Protein AF-A0AAU3YTL1-F1 (afdb_monomer_lite)

Secondary structure (DSSP, 8-state):
--PPPPSSHHHHHHHHHTS-TTEEEEEEEPPP-SPP--SSPP-TT---TTSTT--GGGEEEEEEEESHHHHHHHHHHH--SSS-EEEEEEETTEEEEE-HHHHHHHHHH-TTS-HHHHHHHHHHHHHHHHHH-TT-HHHHHHHHHHHHHHHHTTT-SS--HHHHHHHHHHTT---HHHHHHHHHHHHHHHHHHHHHT-SS--HHHHHHHHHHHHTTTTT-GGGHHHHHHHHHHHHHH-HHHHHHHHHHS-THHHHHHHHHHHHTTTPPPPPPPHHHHHHHHHHHHHHHHHHHHHHTT-HHHHHHHHHHS----S-----HHHHHHHHH-HHHHHHHHHHHHHHHHHT-TT-TTTTT-HHHHHHHHHHHHHHHHHHHHHHHHHHHHHSPPP--TT--HHHHHHHHHHHHHHHHHHHSSHHHHHHHHHTTS-TT-S---GGG--TTHHHHHHHHHHHHHHHHHT-----HHHHHHHHHHHHHHTSS-S--PPPP----TTSSS---PPP-------

Structure (mmCIF, N/CA/C/O backbone):
data_AF-A0AAU3YTL1-F1
#
_entry.id   AF-A0AAU3YTL1-F1
#
loop_
_atom_site.group_PDB
_atom_site.id
_atom_site.type_symbol
_atom_site.label_atom_id
_atom_site.label_alt_id
_atom_site.label_comp_id
_atom_site.label_asym_id
_atom_site.label_entity_id
_atom_site.label_seq_id
_atom_site.pdbx_PDB_ins_code
_atom_site.Cartn_x
_atom_site.Cartn_y
_atom_site.Cartn_z
_atom_site.occupancy
_atom_site.B_iso_or_equiv
_atom_site.auth_seq_id
_atom_site.auth_comp_id
_atom_site.auth_asym_id
_atom_site.auth_atom_id
_atom_site.pdbx_PDB_model_num
ATOM 1 N N . MET A 1 1 ? -6.296 -27.509 28.390 1.00 32.72 1 MET A N 1
ATOM 2 C CA . MET A 1 1 ? -5.665 -28.543 27.542 1.00 32.72 1 MET A CA 1
ATOM 3 C C . MET A 1 1 ? -4.444 -27.907 26.898 1.00 32.72 1 MET A C 1
ATOM 5 O O . MET A 1 1 ? -4.554 -26.767 26.482 1.00 32.72 1 MET A O 1
ATOM 9 N N . ASN A 1 2 ? -3.286 -28.576 26.895 1.00 34.25 2 ASN A N 1
ATOM 10 C CA . ASN A 1 2 ? -2.109 -28.128 26.138 1.00 34.25 2 ASN A CA 1
ATOM 11 C C . ASN A 1 2 ? -2.378 -28.417 24.658 1.00 34.25 2 ASN A C 1
ATOM 13 O O . ASN A 1 2 ? -2.260 -29.568 24.239 1.00 34.25 2 ASN A O 1
ATOM 17 N N . GLU A 1 3 ? -2.799 -27.411 23.901 1.00 45.94 3 GLU A N 1
ATOM 18 C CA . GLU A 1 3 ? -3.069 -27.558 22.473 1.00 45.94 3 GLU A CA 1
ATOM 19 C C . GLU A 1 3 ? -1.757 -27.553 21.689 1.00 45.94 3 GLU A C 1
ATOM 21 O O . GLU A 1 3 ? -0.921 -26.655 21.804 1.00 45.94 3 GLU A O 1
ATOM 26 N N . GLN A 1 4 ? -1.542 -28.642 20.954 1.00 51.19 4 GLN A N 1
ATOM 27 C CA . GLN A 1 4 ? -0.385 -28.843 20.096 1.00 51.19 4 GLN A CA 1
ATOM 28 C C . GLN A 1 4 ? -0.399 -27.786 18.988 1.00 51.19 4 GLN A C 1
ATOM 30 O O . GLN A 1 4 ? -1.357 -27.703 18.224 1.00 51.19 4 GLN A O 1
ATOM 35 N N . ARG A 1 5 ? 0.672 -26.986 18.905 1.00 53.88 5 ARG A N 1
ATOM 36 C CA . ARG A 1 5 ? 0.872 -26.031 17.809 1.00 53.88 5 ARG A CA 1
ATOM 37 C C . ARG A 1 5 ? 0.868 -26.769 16.459 1.00 53.88 5 ARG A C 1
ATOM 39 O O . ARG A 1 5 ? 1.588 -27.765 16.346 1.00 53.88 5 ARG A O 1
ATOM 46 N N . PRO A 1 6 ? 0.129 -26.287 15.446 1.00 59.44 6 PRO A N 1
ATOM 47 C CA . PRO A 1 6 ? 0.227 -26.808 14.083 1.00 59.44 6 PRO A CA 1
ATOM 48 C C . PRO A 1 6 ? 1.639 -26.589 13.507 1.00 59.44 6 PRO A C 1
ATOM 50 O O . PRO A 1 6 ? 2.312 -25.617 13.857 1.00 59.44 6 PRO A O 1
ATOM 53 N N . SER A 1 7 ? 2.105 -27.513 12.656 1.00 56.34 7 SER A N 1
ATOM 54 C CA . SER A 1 7 ? 3.499 -27.554 12.162 1.00 56.34 7 SER A CA 1
ATOM 55 C C . SER A 1 7 ? 3.680 -26.923 10.774 1.00 56.34 7 SER A C 1
ATOM 57 O O . SER A 1 7 ? 4.801 -26.878 10.267 1.00 56.34 7 SER A O 1
ATOM 59 N N . GLY A 1 8 ? 2.597 -26.452 10.148 1.00 62.81 8 GLY A N 1
ATOM 60 C CA . GLY A 1 8 ? 2.590 -25.886 8.798 1.00 62.81 8 GLY A CA 1
ATOM 61 C C . GLY A 1 8 ? 1.257 -25.213 8.438 1.00 62.81 8 GLY A C 1
ATOM 62 O O . GLY A 1 8 ? 0.308 -25.284 9.218 1.00 62.81 8 GLY A O 1
ATOM 63 N N . PRO A 1 9 ? 1.151 -24.573 7.261 1.00 60.66 9 PRO A N 1
ATOM 64 C CA . PRO A 1 9 ? 0.008 -23.726 6.905 1.00 60.66 9 PRO A CA 1
ATOM 65 C C . PRO A 1 9 ? -1.285 -24.528 6.703 1.00 60.66 9 PRO A C 1
ATOM 67 O O . PRO A 1 9 ? -2.357 -24.079 7.113 1.00 60.66 9 PRO A O 1
ATOM 70 N N . ASP A 1 10 ? -1.187 -25.734 6.137 1.00 67.06 10 ASP A N 1
ATOM 71 C CA . ASP A 1 10 ? -2.322 -26.652 5.972 1.00 67.06 10 ASP A CA 1
ATOM 72 C C . ASP A 1 10 ? -2.807 -27.201 7.320 1.00 67.06 10 ASP A C 1
ATOM 74 O O . ASP A 1 10 ? -4.015 -27.340 7.535 1.00 67.06 10 ASP A O 1
ATOM 78 N N . ASP A 1 11 ? -1.885 -27.429 8.261 1.00 77.88 11 ASP A N 1
ATOM 79 C CA . ASP A 1 11 ? -2.214 -27.816 9.635 1.00 77.88 11 ASP A CA 1
ATOM 80 C C . ASP A 1 11 ? -2.897 -26.657 10.371 1.00 77.88 11 ASP A C 1
ATOM 82 O O . ASP A 1 11 ? -3.894 -26.873 11.056 1.00 77.88 11 ASP A O 1
ATOM 86 N N . THR A 1 12 ? -2.411 -25.420 10.197 1.00 80.38 12 THR A N 1
ATOM 87 C CA . THR A 1 12 ? -3.011 -24.214 10.791 1.00 80.38 12 THR A CA 1
ATOM 88 C C . THR A 1 12 ? -4.419 -23.990 10.261 1.00 80.38 12 THR A C 1
ATOM 90 O O . THR A 1 12 ? -5.333 -23.736 11.044 1.00 80.38 12 THR A O 1
ATOM 93 N N . ARG A 1 13 ? -4.626 -24.132 8.946 1.00 82.38 13 ARG A N 1
ATOM 94 C CA . ARG A 1 13 ? -5.958 -24.022 8.345 1.00 82.38 13 ARG A CA 1
ATOM 95 C C . ARG A 1 13 ? -6.893 -25.093 8.884 1.00 82.38 13 ARG A C 1
ATOM 97 O O . ARG A 1 13 ? -7.982 -24.761 9.336 1.00 82.38 13 ARG A O 1
ATOM 104 N N . SER A 1 14 ? -6.452 -26.350 8.863 1.00 83.44 14 SER A N 1
ATOM 105 C CA . SER A 1 14 ? -7.243 -27.491 9.330 1.00 83.44 14 SER A CA 1
ATOM 106 C C . SER A 1 14 ? -7.628 -27.335 10.801 1.00 83.44 14 SER A C 1
ATOM 108 O O . SER A 1 14 ? -8.780 -27.568 11.167 1.00 83.44 14 SER A O 1
ATOM 110 N N . TRP A 1 15 ? -6.689 -26.872 11.628 1.00 86.19 15 TRP A N 1
ATOM 111 C CA . TRP A 1 15 ? -6.914 -26.593 13.041 1.00 86.19 15 TRP A CA 1
ATOM 112 C C . TRP A 1 15 ? -7.916 -25.451 13.254 1.00 86.19 15 TRP A C 1
ATOM 114 O O . TRP A 1 15 ? -8.898 -25.642 13.964 1.00 86.19 15 TRP A O 1
ATOM 124 N N . LEU A 1 16 ? -7.748 -24.308 12.574 1.00 85.06 16 LEU A N 1
ATOM 125 C CA . LEU A 1 16 ? -8.693 -23.184 12.659 1.00 85.06 16 LEU A CA 1
ATOM 126 C C . LEU A 1 16 ? -10.097 -23.576 12.179 1.00 85.06 16 LEU A C 1
ATOM 128 O O . LEU A 1 16 ? -11.091 -23.114 12.730 1.00 85.06 16 LEU A O 1
ATOM 132 N N . THR A 1 17 ? -10.200 -24.449 11.173 1.00 85.06 17 THR A N 1
ATOM 133 C CA . THR A 1 17 ? -11.500 -24.933 10.687 1.00 85.06 17 THR A CA 1
ATOM 134 C C . THR A 1 17 ? -12.171 -25.948 11.610 1.00 85.06 17 THR A C 1
ATOM 136 O O . THR A 1 17 ? -13.361 -26.204 11.444 1.00 85.06 17 THR A O 1
ATOM 139 N N . ALA A 1 18 ? -11.427 -26.520 12.562 1.00 85.56 18 ALA A N 1
ATOM 140 C CA . ALA A 1 18 ? -11.941 -27.462 13.553 1.00 85.56 18 ALA A CA 1
ATOM 141 C C . ALA A 1 18 ? -12.489 -26.776 14.817 1.00 85.56 18 ALA A C 1
ATOM 143 O O . ALA A 1 18 ? -13.040 -27.470 15.672 1.00 85.56 18 ALA A O 1
ATOM 144 N N . LEU A 1 19 ? -12.348 -25.448 14.928 1.00 85.19 19 LEU A N 1
ATOM 145 C CA . LEU A 1 19 ? -12.940 -24.661 16.008 1.00 85.19 19 LEU A CA 1
ATOM 146 C C . LEU A 1 19 ? -14.466 -24.810 16.023 1.00 85.19 19 LEU A C 1
ATOM 148 O O . LEU A 1 19 ? -15.122 -24.904 14.980 1.00 85.19 19 LEU A O 1
ATOM 152 N N . GLY A 1 20 ? -15.029 -24.831 17.226 1.00 83.50 20 GLY A N 1
ATOM 153 C CA . GLY A 1 20 ? -16.466 -24.828 17.453 1.00 83.50 20 GLY A CA 1
ATOM 154 C C . GLY A 1 20 ? -17.144 -23.533 16.975 1.00 83.50 20 GLY A C 1
ATOM 155 O O . GLY A 1 20 ? -16.493 -22.505 16.802 1.00 83.50 20 GLY A O 1
ATOM 156 N N . PRO A 1 21 ? -18.479 -23.545 16.801 1.00 81.31 21 PRO A N 1
ATOM 157 C CA . PRO A 1 21 ? -19.242 -22.408 16.267 1.00 81.31 21 PRO A CA 1
ATOM 158 C C . PRO A 1 21 ? -19.220 -21.146 17.149 1.00 81.31 21 PRO A C 1
ATOM 160 O O . PRO A 1 21 ? -19.521 -20.062 16.662 1.00 81.31 21 PRO A O 1
ATOM 163 N N . ASP A 1 22 ? -18.860 -21.279 18.428 1.00 84.25 22 ASP A N 1
ATOM 164 C CA . ASP A 1 22 ? -18.714 -20.169 19.378 1.00 84.25 22 ASP A CA 1
ATOM 165 C C . ASP A 1 22 ? -17.256 -20.004 19.848 1.00 84.25 22 ASP A C 1
ATOM 167 O O . ASP A 1 22 ? -17.000 -19.373 20.871 1.00 84.25 22 ASP A O 1
ATOM 171 N N . GLU A 1 23 ? -16.291 -20.589 19.136 1.00 91.19 23 GLU A N 1
ATOM 172 C CA . GLU A 1 23 ? -14.868 -20.482 19.454 1.00 91.19 23 GLU A CA 1
ATOM 173 C C . GLU A 1 23 ? -14.177 -19.491 18.515 1.00 91.19 23 GLU A C 1
ATOM 175 O O . GLU A 1 23 ? -14.349 -19.513 17.293 1.00 91.19 23 GLU A O 1
ATOM 180 N N . TYR A 1 24 ? -13.364 -18.621 19.106 1.00 93.94 24 TYR A N 1
ATOM 181 C CA . TYR A 1 24 ? -12.630 -17.581 18.403 1.00 93.94 24 TYR A CA 1
ATOM 182 C C . TYR A 1 24 ? -11.144 -17.700 18.722 1.00 93.94 24 TYR A C 1
ATOM 184 O O . TYR A 1 24 ? -10.738 -17.669 19.885 1.00 93.94 24 TYR A O 1
ATOM 192 N N . ALA A 1 25 ? -10.311 -17.789 17.691 1.00 94.06 25 ALA A N 1
ATOM 193 C CA . ALA A 1 25 ? -8.868 -17.706 17.837 1.00 94.06 25 ALA A CA 1
ATOM 194 C C . ALA A 1 25 ? -8.424 -16.239 17.849 1.00 94.06 25 ALA A C 1
ATOM 196 O O . ALA A 1 25 ? -8.695 -15.485 16.912 1.00 94.06 25 ALA A O 1
ATOM 197 N N . LEU A 1 26 ? -7.694 -15.852 18.895 1.00 94.25 26 LEU A N 1
ATOM 198 C CA . LEU A 1 26 ? -6.965 -14.590 18.962 1.00 94.25 26 LEU A CA 1
ATOM 199 C C . LEU A 1 26 ? -5.541 -14.834 18.470 1.00 94.25 26 LEU A C 1
ATOM 201 O O . LEU A 1 26 ? -4.788 -15.604 19.073 1.00 94.25 26 LEU A O 1
ATOM 205 N N . ALA A 1 27 ? -5.170 -14.202 17.359 1.00 91.75 27 ALA A N 1
ATOM 206 C CA . ALA A 1 27 ? -3.911 -14.481 16.680 1.00 91.75 27 ALA A CA 1
ATOM 207 C C . ALA A 1 27 ? -3.144 -13.212 16.315 1.00 91.75 27 ALA A C 1
ATOM 209 O O . ALA A 1 27 ? -3.712 -12.230 15.842 1.00 91.75 27 ALA A O 1
ATOM 210 N N . ARG A 1 28 ? -1.822 -13.252 16.493 1.00 89.19 28 ARG A N 1
ATOM 211 C CA . ARG A 1 28 ? -0.917 -12.251 15.925 1.00 89.19 28 ARG A CA 1
ATOM 212 C C . ARG A 1 28 ? -0.623 -12.626 14.486 1.00 89.19 28 ARG A C 1
ATOM 214 O O . ARG A 1 28 ? -0.310 -13.784 14.210 1.00 89.19 28 ARG A O 1
ATOM 221 N N . VAL A 1 29 ? -0.709 -11.644 13.602 1.00 84.62 29 VAL A N 1
ATOM 222 C CA . VAL A 1 29 ? -0.391 -11.812 12.187 1.00 84.62 29 VAL A CA 1
ATOM 223 C C . VAL A 1 29 ? 0.811 -10.935 11.880 1.00 84.62 29 VAL A C 1
ATOM 225 O O . VAL A 1 29 ? 0.749 -9.717 12.038 1.00 84.62 29 VAL A O 1
ATOM 228 N N . ASP A 1 30 ? 1.919 -11.558 11.489 1.00 80.31 30 ASP A N 1
ATOM 229 C CA . ASP A 1 30 ? 3.102 -10.813 11.059 1.00 80.31 30 ASP A CA 1
ATOM 230 C C . ASP A 1 30 ? 2.813 -10.059 9.751 1.00 80.31 30 ASP A C 1
ATOM 232 O O . ASP A 1 30 ? 1.929 -10.445 8.980 1.00 80.31 30 ASP A O 1
ATOM 236 N N . ALA A 1 31 ? 3.545 -8.972 9.494 1.00 67.44 31 ALA A N 1
ATOM 237 C CA . ALA A 1 31 ? 3.345 -8.133 8.312 1.00 67.44 31 ALA A CA 1
ATOM 238 C C . ALA A 1 31 ? 3.412 -8.950 7.011 1.00 67.44 31 ALA A C 1
ATOM 240 O O . ALA A 1 31 ? 4.204 -9.889 6.889 1.00 67.44 31 ALA A O 1
ATOM 241 N N . ASP A 1 32 ? 2.561 -8.602 6.045 1.00 65.06 32 ASP A N 1
ATOM 242 C CA . ASP A 1 32 ? 2.617 -9.236 4.733 1.00 65.06 32 ASP A CA 1
ATOM 243 C C . ASP A 1 32 ? 3.833 -8.724 3.970 1.00 65.06 32 ASP A C 1
ATOM 245 O O . ASP A 1 32 ? 4.124 -7.531 3.966 1.00 65.06 32 ASP A O 1
ATOM 249 N N . THR A 1 33 ? 4.539 -9.637 3.315 1.00 50.91 33 THR A N 1
ATOM 250 C CA . THR A 1 33 ? 5.602 -9.281 2.365 1.00 50.91 33 THR A CA 1
ATOM 251 C C . THR A 1 33 ? 5.124 -9.420 0.925 1.00 50.91 33 THR A C 1
ATOM 253 O O . THR A 1 33 ? 5.775 -8.923 0.001 1.00 50.91 33 THR A O 1
ATOM 256 N N . ALA A 1 34 ? 3.978 -10.078 0.717 1.00 47.91 34 ALA A N 1
ATOM 257 C CA . ALA A 1 34 ? 3.326 -10.120 -0.570 1.00 47.91 34 ALA A CA 1
ATOM 258 C C . ALA A 1 34 ? 2.716 -8.744 -0.876 1.00 47.91 34 ALA A C 1
ATOM 260 O O . ALA A 1 34 ? 2.181 -8.082 0.012 1.00 47.91 34 ALA A O 1
ATOM 261 N N . PRO A 1 35 ? 2.793 -8.286 -2.135 1.00 46.91 35 PRO A N 1
ATOM 262 C CA . PRO A 1 35 ? 2.176 -7.025 -2.511 1.00 46.91 35 PRO A CA 1
ATOM 263 C C . PRO A 1 35 ? 0.669 -7.057 -2.253 1.00 46.91 35 PRO A C 1
ATOM 265 O O . PRO A 1 35 ? 0.041 -8.070 -2.587 1.00 46.91 35 PRO A O 1
ATOM 268 N N . PRO A 1 36 ? 0.083 -5.952 -1.755 1.00 49.69 36 PRO A N 1
ATOM 269 C CA . PRO A 1 36 ? -1.358 -5.811 -1.724 1.00 49.69 36 PRO A CA 1
ATOM 270 C C . PRO A 1 36 ? -1.858 -5.938 -3.158 1.00 49.69 36 PRO A C 1
ATOM 272 O O . PRO A 1 36 ? -1.430 -5.235 -4.075 1.00 49.69 36 PRO A O 1
ATOM 275 N N . ASP A 1 37 ? -2.712 -6.923 -3.364 1.00 47.84 37 ASP A N 1
ATOM 276 C CA . ASP A 1 37 ? -3.180 -7.290 -4.680 1.00 47.84 37 ASP A CA 1
ATOM 277 C C . ASP A 1 37 ? -4.628 -6.833 -4.789 1.00 47.84 37 ASP A C 1
ATOM 279 O O . ASP A 1 37 ? -5.540 -7.541 -4.370 1.00 47.84 37 ASP A O 1
ATOM 283 N N . GLY A 1 38 ? -4.852 -5.620 -5.293 1.00 57.03 38 GLY A N 1
ATOM 284 C CA . GLY A 1 38 ? -6.216 -5.156 -5.501 1.00 57.03 38 GLY A CA 1
ATOM 285 C C . GLY A 1 38 ? -6.380 -3.672 -5.799 1.00 57.03 38 GLY A C 1
ATOM 286 O O . GLY A 1 38 ? -5.684 -2.816 -5.258 1.00 57.03 38 GLY A O 1
ATOM 287 N N . ASP A 1 39 ? -7.410 -3.387 -6.596 1.00 60.19 39 ASP A N 1
ATOM 288 C CA . ASP A 1 39 ? -8.098 -2.089 -6.610 1.00 60.19 39 ASP A CA 1
ATOM 289 C C . ASP A 1 39 ? -8.900 -1.870 -5.313 1.00 60.19 39 ASP A C 1
ATOM 291 O O . ASP A 1 39 ? -9.388 -0.775 -5.054 1.00 60.19 39 ASP A O 1
ATOM 295 N N . GLN A 1 40 ? -9.065 -2.919 -4.500 1.00 73.06 40 GLN A N 1
ATOM 296 C CA . GLN A 1 40 ? -9.830 -2.870 -3.266 1.00 73.06 40 GLN A CA 1
ATOM 297 C C . GLN A 1 40 ? -8.950 -2.395 -2.112 1.00 73.06 40 GLN A C 1
ATOM 299 O O . GLN A 1 40 ? -7.902 -2.980 -1.838 1.00 73.06 40 GLN A O 1
ATOM 304 N N . ALA A 1 41 ? -9.402 -1.345 -1.430 1.00 77.44 41 ALA A N 1
ATOM 305 C CA . ALA A 1 41 ? -8.738 -0.843 -0.241 1.00 77.44 41 ALA A CA 1
ATOM 306 C C . ALA A 1 41 ? -8.723 -1.906 0.873 1.00 77.44 41 ALA A C 1
ATOM 308 O O . ALA A 1 41 ? -9.725 -2.611 1.060 1.00 77.44 41 ALA A O 1
ATOM 309 N N . PRO A 1 42 ? -7.622 -2.022 1.635 1.00 79.75 42 PRO A N 1
ATOM 310 C CA . PRO A 1 42 ? -7.595 -2.877 2.809 1.00 79.75 42 PRO A CA 1
ATOM 311 C C . PRO A 1 42 ? -8.630 -2.386 3.823 1.00 79.75 42 PRO A C 1
ATOM 313 O O . PRO A 1 42 ? -8.786 -1.183 4.036 1.00 79.75 42 PRO A O 1
ATOM 316 N N . ALA A 1 43 ? -9.349 -3.320 4.448 1.00 80.50 43 ALA A N 1
ATOM 317 C CA . ALA A 1 43 ? -10.316 -2.992 5.488 1.00 80.50 43 ALA A CA 1
ATOM 318 C C . ALA A 1 43 ? -9.569 -2.645 6.791 1.00 80.50 43 ALA A C 1
ATOM 320 O O . ALA A 1 43 ? -8.944 -3.539 7.378 1.00 80.50 43 ALA A O 1
ATOM 321 N N . PRO A 1 44 ? -9.627 -1.385 7.269 1.00 79.06 44 PRO A N 1
ATOM 322 C CA . PRO A 1 44 ? -8.931 -0.983 8.486 1.00 79.06 44 PRO A CA 1
ATOM 323 C C . PRO A 1 44 ? -9.374 -1.837 9.673 1.00 79.06 44 PRO A C 1
ATOM 325 O O . PRO A 1 44 ? -10.547 -2.186 9.792 1.00 79.06 44 PRO A O 1
ATOM 328 N N . GLY A 1 45 ? -8.429 -2.187 10.546 1.00 77.81 45 GLY A N 1
ATOM 329 C CA . GLY A 1 45 ? -8.708 -3.021 11.715 1.00 77.81 45 GLY A CA 1
ATOM 330 C C . GLY A 1 45 ? -8.762 -4.530 11.443 1.00 77.81 45 GLY A C 1
ATOM 331 O O . GLY A 1 45 ? -8.798 -5.287 12.410 1.00 77.81 45 GLY A O 1
ATOM 332 N N . THR A 1 46 ? -8.656 -4.979 10.184 1.00 85.12 46 THR A N 1
ATOM 333 C CA . THR A 1 46 ? -8.467 -6.399 9.808 1.00 85.12 46 THR A CA 1
ATOM 334 C C . THR A 1 46 ? -7.048 -6.668 9.307 1.00 85.12 46 THR A C 1
ATOM 336 O O . THR A 1 46 ? -6.424 -5.778 8.739 1.00 85.12 46 THR A O 1
ATOM 339 N N . THR A 1 47 ? -6.526 -7.869 9.545 1.00 81.38 47 THR A N 1
ATOM 340 C CA . THR A 1 47 ? -5.186 -8.311 9.116 1.00 81.38 47 THR A CA 1
ATOM 341 C C . THR A 1 47 ? -5.176 -8.878 7.698 1.00 81.38 47 THR A C 1
ATOM 343 O O . THR A 1 47 ? -4.115 -9.081 7.111 1.00 81.38 47 THR A O 1
ATOM 346 N N . GLY A 1 48 ? -6.356 -9.186 7.147 1.00 79.56 48 GLY A N 1
ATOM 347 C CA . GLY A 1 48 ? -6.495 -9.737 5.803 1.00 79.56 48 GLY A CA 1
ATOM 348 C C . GLY A 1 48 ? -6.137 -11.219 5.703 1.00 79.56 48 GLY A C 1
ATOM 349 O O . GLY A 1 48 ? -6.086 -11.756 4.598 1.00 79.56 48 GLY A O 1
ATOM 350 N N . ILE A 1 49 ? -5.943 -11.911 6.828 1.00 80.12 49 ILE A N 1
ATOM 351 C CA . ILE A 1 49 ? -5.502 -13.313 6.859 1.00 80.12 49 ILE A CA 1
ATOM 352 C C . ILE A 1 49 ? -6.528 -14.304 6.290 1.00 80.12 49 ILE A C 1
ATOM 354 O O . ILE A 1 49 ? -6.217 -15.455 5.988 1.00 80.12 49 ILE A O 1
ATOM 358 N N . THR A 1 50 ? -7.767 -13.848 6.118 1.00 78.56 50 THR A N 1
ATOM 359 C CA . THR A 1 50 ? -8.859 -14.609 5.501 1.00 78.56 50 THR A CA 1
ATOM 360 C C . THR A 1 50 ? -9.040 -14.319 4.009 1.00 78.56 50 THR A C 1
ATOM 362 O O . THR A 1 50 ? -9.868 -14.958 3.359 1.00 78.56 50 THR A O 1
ATOM 365 N N . ARG A 1 51 ? -8.252 -13.400 3.428 1.00 75.94 51 ARG A N 1
ATOM 366 C CA . ARG A 1 51 ? -8.293 -13.103 1.989 1.00 75.94 51 ARG A CA 1
ATOM 367 C C . ARG A 1 51 ? -7.749 -14.290 1.170 1.00 75.94 51 ARG A C 1
ATOM 369 O O . ARG A 1 51 ? -6.859 -15.012 1.631 1.00 75.94 51 ARG A O 1
ATOM 376 N N . PRO A 1 52 ? -8.242 -14.510 -0.064 1.00 68.75 52 PRO A N 1
ATOM 377 C CA . PRO A 1 52 ? -7.697 -15.539 -0.945 1.00 68.75 52 PRO A CA 1
ATOM 378 C C . PRO A 1 52 ? -6.192 -15.348 -1.179 1.00 68.75 52 PRO A C 1
ATOM 380 O O . PRO A 1 52 ? -5.754 -14.272 -1.574 1.00 68.75 52 PRO A O 1
ATOM 383 N N . GLY A 1 53 ? -5.405 -16.404 -0.960 1.00 67.31 53 GLY A N 1
ATOM 384 C CA . GLY A 1 53 ? -3.950 -16.373 -1.145 1.00 67.31 53 GLY A CA 1
ATOM 385 C C . GLY A 1 53 ? -3.147 -15.796 0.026 1.00 67.31 53 GLY A C 1
ATOM 386 O O . GLY A 1 53 ? -1.932 -15.683 -0.109 1.00 67.31 53 GLY A O 1
ATOM 387 N N . ALA A 1 54 ? -3.781 -15.460 1.157 1.00 73.75 54 ALA A N 1
ATOM 388 C CA . ALA A 1 54 ? -3.067 -15.048 2.363 1.00 73.75 54 ALA A CA 1
ATOM 389 C C . ALA A 1 54 ? -2.179 -16.182 2.914 1.00 73.75 54 ALA A C 1
ATOM 391 O O . ALA A 1 54 ? -2.597 -17.343 2.985 1.00 73.75 54 ALA A O 1
ATOM 392 N N . ASP A 1 55 ? -0.953 -15.838 3.316 1.00 77.12 55 ASP A N 1
ATOM 393 C CA . ASP A 1 55 ? 0.003 -16.789 3.886 1.00 77.12 55 ASP A CA 1
ATOM 394 C C . ASP A 1 55 ? -0.299 -17.063 5.367 1.00 77.12 55 ASP A C 1
ATOM 396 O O . ASP A 1 55 ? -0.012 -16.252 6.249 1.00 77.12 55 ASP A O 1
ATOM 400 N N . LEU A 1 56 ? -0.854 -18.246 5.641 1.00 80.88 56 LEU A N 1
ATOM 401 C CA . LEU A 1 56 ? -1.196 -18.689 6.994 1.00 80.88 56 LEU A CA 1
ATOM 402 C C . LEU A 1 56 ? 0.028 -18.990 7.874 1.00 80.88 56 LEU A C 1
ATOM 404 O O . LEU A 1 56 ? -0.130 -19.138 9.084 1.00 80.88 56 LEU A O 1
ATOM 408 N N . ASN A 1 57 ? 1.244 -19.039 7.320 1.00 81.62 57 ASN A N 1
ATOM 409 C CA . ASN A 1 57 ? 2.462 -19.178 8.127 1.00 81.62 57 ASN A CA 1
ATOM 410 C C . ASN A 1 57 ? 2.769 -17.930 8.963 1.00 81.62 57 ASN A C 1
ATOM 412 O O . ASN A 1 57 ? 3.523 -18.009 9.929 1.00 81.62 57 ASN A O 1
ATOM 416 N N . ARG A 1 58 ? 2.161 -16.789 8.621 1.00 82.12 58 ARG A N 1
ATOM 417 C CA . ARG A 1 58 ? 2.271 -15.531 9.374 1.00 82.12 58 ARG A CA 1
ATOM 418 C C . ARG A 1 58 ? 1.439 -15.527 10.656 1.00 82.12 58 ARG A C 1
ATOM 420 O O . ARG A 1 58 ? 1.523 -14.578 11.433 1.00 82.12 58 ARG A O 1
ATOM 427 N N . VAL A 1 59 ? 0.604 -16.547 10.864 1.00 85.50 59 VAL A N 1
ATOM 428 C CA . VAL A 1 59 ? -0.345 -16.609 11.977 1.00 85.50 59 VAL A CA 1
ATOM 429 C C . VAL A 1 59 ? 0.291 -17.275 13.180 1.00 85.50 59 VAL A C 1
ATOM 431 O O . VAL A 1 59 ? 0.601 -18.464 13.171 1.00 85.50 59 VAL A O 1
ATOM 434 N N . THR A 1 60 ? 0.389 -16.522 14.269 1.00 88.50 60 THR A N 1
ATOM 435 C CA . THR A 1 60 ? 0.702 -17.054 15.592 1.00 88.50 60 THR A CA 1
ATOM 436 C C . THR A 1 60 ? -0.530 -16.949 16.479 1.00 88.50 60 THR A C 1
ATOM 438 O O . THR A 1 60 ? -0.838 -15.880 17.010 1.00 88.50 60 THR A O 1
ATOM 441 N N . VAL A 1 61 ? -1.230 -18.068 16.668 1.00 89.00 61 VAL A N 1
ATOM 442 C CA . VAL A 1 61 ? -2.359 -18.148 17.606 1.00 89.00 61 VAL A CA 1
ATOM 443 C C . VAL A 1 61 ? -1.844 -17.974 19.035 1.00 89.00 61 VAL A C 1
ATOM 445 O O . VAL A 1 61 ? -0.899 -18.653 19.450 1.00 89.00 61 VAL A O 1
ATOM 448 N N . LEU A 1 62 ? -2.449 -17.042 19.769 1.00 90.12 62 LEU A N 1
ATOM 449 C CA . LEU A 1 62 ? -2.142 -16.771 21.171 1.00 90.12 62 LEU A CA 1
ATOM 450 C C . LEU A 1 62 ? -3.036 -17.592 22.094 1.00 90.12 62 LEU A C 1
ATOM 452 O O . LEU A 1 62 ? -2.542 -18.235 23.018 1.00 90.12 62 LEU A O 1
ATOM 456 N N . GLU A 1 63 ? -4.342 -17.564 21.837 1.00 93.06 63 GLU A N 1
ATOM 457 C CA . GLU A 1 63 ? -5.342 -18.266 22.633 1.00 93.06 63 GLU A CA 1
ATOM 458 C C . GLU A 1 63 ? -6.646 -18.473 21.860 1.00 93.06 63 GLU A C 1
ATOM 460 O O . GLU A 1 63 ? -6.902 -17.807 20.854 1.00 93.06 63 GLU A O 1
ATOM 465 N N . VAL A 1 64 ? -7.472 -19.387 22.368 1.00 92.38 64 VAL A N 1
ATOM 466 C CA . VAL A 1 64 ? -8.856 -19.589 21.937 1.00 92.38 64 VAL A CA 1
ATOM 467 C C . VAL A 1 64 ? -9.774 -19.089 23.046 1.00 92.38 64 VAL A C 1
ATOM 469 O O . VAL A 1 64 ? -9.676 -19.530 24.195 1.00 92.38 64 VAL A O 1
ATOM 472 N N . ALA A 1 65 ? -10.646 -18.151 22.700 1.00 91.12 65 ALA A N 1
ATOM 473 C CA . ALA A 1 65 ? -11.702 -17.651 23.562 1.00 91.12 65 ALA A CA 1
ATOM 474 C C . ALA A 1 65 ? -13.041 -18.285 23.165 1.00 91.12 65 ALA A C 1
ATOM 476 O O . ALA A 1 65 ? -13.276 -18.614 22.002 1.00 91.12 65 ALA A O 1
ATOM 477 N N . HIS A 1 66 ? -13.906 -18.471 24.155 1.00 88.75 66 HIS A N 1
ATOM 478 C CA . HIS A 1 66 ? -15.227 -19.060 24.001 1.00 88.75 66 HIS A CA 1
ATOM 479 C C . HIS A 1 66 ? -16.242 -17.934 24.116 1.00 88.75 66 HIS A C 1
ATOM 481 O O . HIS A 1 66 ? -16.170 -17.159 25.056 1.00 88.75 66 HIS A O 1
ATOM 487 N N . ASP A 1 67 ? -17.190 -17.866 23.192 1.00 89.31 67 ASP A N 1
ATOM 488 C CA . ASP A 1 67 ? -18.181 -16.802 23.068 1.00 89.31 67 ASP A CA 1
ATOM 489 C C . ASP A 1 67 ? -17.623 -15.398 22.750 1.00 89.31 67 ASP A C 1
ATOM 491 O O . ASP A 1 67 ? -16.430 -15.094 22.828 1.00 89.31 67 ASP A O 1
ATOM 495 N N . ARG A 1 68 ? -18.529 -14.506 22.336 1.00 90.69 68 ARG A N 1
ATOM 496 C CA . ARG A 1 68 ? -18.201 -13.141 21.895 1.00 90.69 68 ARG A CA 1
ATOM 497 C C . ARG A 1 68 ? -17.728 -12.243 23.038 1.00 90.69 68 ARG A C 1
ATOM 499 O O . ARG A 1 68 ? -16.889 -11.372 22.810 1.00 90.69 68 ARG A O 1
ATOM 506 N N . ALA A 1 69 ? -18.280 -12.419 24.238 1.00 89.56 69 ALA A N 1
ATOM 507 C CA . ALA A 1 69 ? -18.004 -11.561 25.386 1.00 89.56 69 ALA A CA 1
ATOM 508 C C . ALA A 1 69 ? -16.600 -11.824 25.924 1.00 89.56 69 ALA A C 1
ATOM 510 O O . ALA A 1 69 ? -15.825 -10.881 26.091 1.00 89.56 69 ALA A O 1
ATOM 511 N N . GLN A 1 70 ? -16.239 -13.098 26.115 1.00 91.00 70 GLN A N 1
ATOM 512 C CA . GLN A 1 70 ? -14.882 -13.465 26.500 1.00 91.00 70 GLN A CA 1
ATOM 513 C C . GLN A 1 70 ? -13.885 -13.031 25.425 1.00 91.00 70 GLN A C 1
ATOM 515 O O . GLN A 1 70 ? -12.851 -12.456 25.758 1.00 91.00 70 GLN A O 1
ATOM 520 N N . THR A 1 71 ? -14.200 -13.260 24.147 1.00 93.88 71 THR A N 1
ATOM 521 C CA . THR A 1 71 ? -13.308 -12.904 23.035 1.00 93.88 71 THR A CA 1
ATOM 522 C C . THR A 1 71 ? -13.007 -11.410 23.006 1.00 93.88 71 THR A C 1
ATOM 524 O O . THR A 1 71 ? -11.840 -11.029 22.935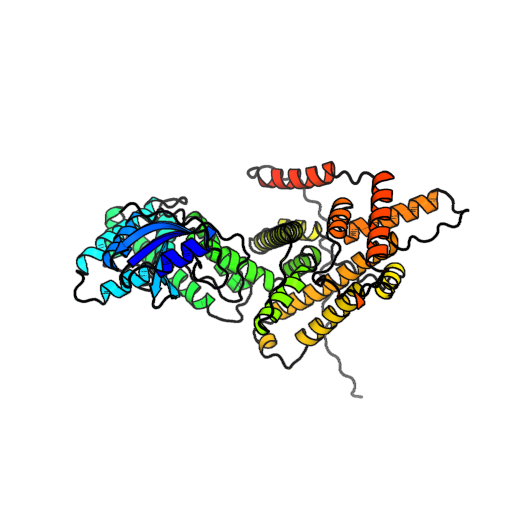 1.00 93.88 71 THR A O 1
ATOM 527 N N . LEU A 1 72 ? -14.027 -10.554 23.124 1.00 93.62 72 LEU A N 1
ATOM 528 C CA . LEU A 1 72 ? -13.826 -9.106 23.162 1.00 93.62 72 LEU A CA 1
ATOM 529 C C . LEU A 1 72 ? -13.029 -8.677 24.399 1.00 93.62 72 LEU A C 1
ATOM 531 O O . LEU A 1 72 ? -12.073 -7.917 24.273 1.00 93.62 72 LEU A O 1
ATOM 535 N N . HIS A 1 73 ? -13.378 -9.200 25.577 1.00 92.56 73 HIS A N 1
ATOM 536 C CA . HIS A 1 73 ? -12.667 -8.907 26.822 1.00 92.56 73 HIS A CA 1
ATOM 537 C C . HIS A 1 73 ? -11.173 -9.244 26.720 1.00 92.56 73 HIS A C 1
ATOM 539 O O . HIS A 1 73 ? -10.306 -8.450 27.093 1.00 92.56 73 HIS A O 1
ATOM 545 N N . ARG A 1 74 ? -10.856 -10.419 26.169 1.00 93.94 74 ARG A N 1
ATOM 546 C CA . ARG A 1 74 ? -9.479 -10.868 25.966 1.00 93.94 74 ARG A CA 1
ATOM 547 C C . ARG A 1 74 ? -8.755 -10.075 24.889 1.00 93.94 74 ARG A C 1
ATOM 549 O O . ARG A 1 74 ? -7.603 -9.707 25.105 1.00 93.94 74 ARG A O 1
ATOM 556 N N . TRP A 1 75 ? -9.424 -9.736 23.788 1.00 94.75 75 TRP A N 1
ATOM 557 C CA . TRP A 1 75 ? -8.857 -8.859 22.764 1.00 94.75 75 TRP A CA 1
ATOM 558 C C . TRP A 1 75 ? -8.457 -7.506 23.364 1.00 94.75 75 TRP A C 1
ATOM 560 O O . TRP A 1 75 ? -7.314 -7.087 23.207 1.00 94.75 75 TRP A O 1
ATOM 570 N N . LEU A 1 76 ? -9.343 -6.877 24.151 1.00 93.75 76 LEU A N 1
ATOM 571 C CA . LEU A 1 76 ? -9.055 -5.604 24.819 1.00 93.75 76 LEU A CA 1
ATOM 572 C C . LEU A 1 76 ? -7.847 -5.706 25.764 1.00 93.75 76 LEU A C 1
ATOM 574 O O . LEU A 1 76 ? -7.117 -4.730 25.907 1.00 93.75 76 LEU A O 1
ATOM 578 N N . GLN A 1 77 ? -7.622 -6.855 26.410 1.00 91.31 77 GLN A N 1
ATOM 579 C CA . GLN A 1 77 ? -6.471 -7.087 27.295 1.00 91.31 77 GLN A CA 1
ATOM 580 C C . GLN A 1 77 ? -5.156 -7.360 26.556 1.00 91.31 77 GLN A C 1
ATOM 582 O O . GLN A 1 77 ? -4.098 -7.002 27.070 1.00 91.31 77 GLN A O 1
ATOM 587 N N . LEU A 1 78 ? -5.218 -8.047 25.415 1.00 91.44 78 LEU A N 1
ATOM 588 C CA . LEU A 1 78 ? -4.044 -8.521 24.676 1.00 91.44 78 LEU A CA 1
ATOM 589 C C . LEU A 1 78 ? -3.542 -7.538 23.622 1.00 91.44 78 LEU A C 1
ATOM 591 O O . LEU A 1 78 ? -2.388 -7.644 23.204 1.00 91.44 78 LEU A O 1
ATOM 595 N N . ASP A 1 79 ? -4.400 -6.626 23.178 1.00 90.38 79 ASP A N 1
ATOM 596 C CA . ASP A 1 79 ? -4.039 -5.566 22.254 1.00 90.38 79 ASP A CA 1
ATOM 597 C C . ASP A 1 79 ? -2.987 -4.635 22.884 1.00 90.38 79 ASP A C 1
ATOM 599 O O . ASP A 1 79 ? -3.253 -3.924 23.857 1.00 90.38 79 ASP A O 1
ATOM 603 N N . ASP A 1 80 ? -1.771 -4.689 22.338 1.00 84.25 80 ASP A N 1
ATOM 604 C CA . ASP A 1 80 ? -0.594 -3.953 22.817 1.00 84.25 80 ASP A CA 1
ATOM 605 C C . ASP A 1 80 ? -0.335 -2.663 22.035 1.00 84.25 80 ASP A C 1
ATOM 607 O O . ASP A 1 80 ? 0.484 -1.844 22.439 1.00 84.25 80 ASP A O 1
ATOM 611 N N . GLY A 1 81 ? -1.047 -2.478 20.926 1.00 80.81 81 GLY A N 1
ATOM 612 C CA . GLY A 1 81 ? -0.897 -1.332 20.052 1.00 80.81 81 GLY A CA 1
ATOM 613 C C . GLY A 1 81 ? 0.309 -1.312 19.147 1.00 80.81 81 GLY A C 1
ATOM 614 O O . GLY A 1 81 ? 0.369 -0.435 18.293 1.00 80.81 81 GLY A O 1
ATOM 615 N N . GLU A 1 82 ? 1.183 -2.303 19.247 1.00 81.12 82 GLU A N 1
ATOM 616 C CA . GLU A 1 82 ? 2.345 -2.442 18.378 1.00 81.12 82 GLU A CA 1
ATOM 617 C C . GLU A 1 82 ? 2.054 -3.384 17.211 1.00 81.12 82 GLU A C 1
ATOM 619 O O . GLU A 1 82 ? 2.557 -3.190 16.104 1.00 81.12 82 GLU A O 1
ATOM 624 N N . ARG A 1 83 ? 1.246 -4.427 17.446 1.00 78.38 83 ARG A N 1
ATOM 625 C CA . ARG A 1 83 ? 0.920 -5.434 16.431 1.00 78.38 83 ARG A CA 1
ATOM 626 C C . ARG A 1 83 ? -0.572 -5.657 16.333 1.00 78.38 83 ARG A C 1
ATOM 628 O O . ARG A 1 83 ? -1.287 -5.700 17.329 1.00 78.38 83 ARG A O 1
ATOM 635 N N . GLN A 1 84 ? -1.035 -5.876 15.111 1.00 81.81 84 GLN A N 1
ATOM 636 C CA . GLN A 1 84 ? -2.441 -6.132 14.874 1.00 81.81 84 GLN A CA 1
ATOM 637 C C . GLN A 1 84 ? -2.839 -7.530 15.371 1.00 81.81 84 GLN A C 1
ATOM 639 O O . GLN A 1 84 ? -2.249 -8.545 14.989 1.00 81.81 84 GLN A O 1
ATOM 644 N N . LEU A 1 85 ? -3.853 -7.562 16.236 1.00 89.75 85 LEU A N 1
ATOM 645 C CA . LEU A 1 85 ? -4.441 -8.777 16.791 1.00 89.75 85 LEU A CA 1
ATOM 646 C C . LEU A 1 85 ? -5.710 -9.143 16.009 1.00 89.75 85 LEU A C 1
ATOM 648 O O . LEU A 1 85 ? -6.701 -8.412 16.058 1.00 89.75 85 LEU A O 1
ATOM 652 N N . ALA A 1 86 ? -5.678 -10.277 15.311 1.00 91.56 86 ALA A N 1
ATOM 653 C CA . ALA A 1 86 ? -6.808 -10.819 14.567 1.00 91.56 86 ALA A CA 1
ATOM 654 C C . ALA A 1 86 ? -7.749 -11.616 15.480 1.00 91.56 86 ALA A C 1
ATOM 656 O O . ALA A 1 86 ? -7.294 -12.360 16.355 1.00 91.56 86 ALA A O 1
ATOM 657 N N . VAL A 1 87 ? -9.054 -11.507 15.223 1.00 94.50 87 VAL A N 1
ATOM 658 C CA . VAL A 1 87 ? -10.083 -12.401 15.768 1.00 94.50 87 VAL A CA 1
ATOM 659 C C . VAL A 1 87 ? -10.568 -13.293 14.633 1.00 94.50 87 VAL A C 1
ATOM 661 O O . VAL A 1 87 ? -11.163 -12.802 13.676 1.00 94.50 87 VAL A O 1
ATOM 664 N N . ILE A 1 88 ? -10.326 -14.597 14.723 1.00 93.62 88 ILE A N 1
ATOM 665 C CA . ILE A 1 88 ? -10.644 -15.550 13.656 1.00 93.62 88 ILE A CA 1
ATOM 666 C C . ILE A 1 88 ? -11.682 -16.544 14.168 1.00 93.62 88 ILE A C 1
ATOM 668 O O . ILE A 1 88 ? -11.488 -17.148 15.219 1.00 93.62 88 ILE A O 1
ATOM 672 N N . SER A 1 89 ? -12.760 -16.745 13.416 1.00 91.94 89 SER A N 1
ATOM 673 C CA . SER A 1 89 ? -13.698 -17.852 13.631 1.00 91.94 89 SER A CA 1
ATOM 674 C C . SER A 1 89 ? -13.847 -18.688 12.363 1.00 91.94 89 SER A C 1
ATOM 676 O O . SER A 1 89 ? -13.370 -18.316 11.285 1.00 91.94 89 SER A O 1
ATOM 678 N N . CYS A 1 90 ? -14.522 -19.826 12.494 1.00 86.44 90 CYS A N 1
ATOM 679 C CA . CYS A 1 90 ? -14.889 -20.677 11.375 1.00 86.44 90 CYS A CA 1
ATOM 680 C C . CYS A 1 90 ? -16.409 -20.843 11.329 1.00 86.44 90 CYS A C 1
ATOM 682 O O . CYS A 1 90 ? -16.994 -21.460 12.215 1.00 86.44 90 CYS A O 1
ATOM 684 N N . ASP A 1 91 ? -17.036 -20.342 10.265 1.00 79.75 91 ASP A N 1
ATOM 685 C CA . ASP A 1 91 ? -18.454 -20.571 9.992 1.00 79.75 91 ASP A CA 1
ATOM 686 C C . ASP A 1 91 ? -18.572 -21.528 8.801 1.00 79.75 91 ASP A C 1
ATOM 688 O O . ASP A 1 91 ? -18.150 -21.214 7.688 1.00 79.75 91 ASP A O 1
ATOM 692 N N . LEU A 1 92 ? -19.146 -22.718 9.019 1.00 79.31 92 LEU A N 1
ATOM 693 C CA . LEU A 1 92 ? -19.373 -23.733 7.973 1.00 79.31 92 LEU A CA 1
ATOM 694 C C . LEU A 1 92 ? -18.101 -24.134 7.190 1.00 79.31 92 LEU A C 1
ATOM 696 O O . LEU A 1 92 ? -18.164 -24.419 5.994 1.00 79.31 92 LEU A O 1
ATOM 700 N N . GLY A 1 93 ? -16.944 -24.169 7.856 1.00 76.38 93 GLY A N 1
ATOM 701 C CA . GLY A 1 93 ? -15.659 -24.505 7.228 1.00 76.38 93 GLY A CA 1
ATOM 702 C C . GLY A 1 93 ? -14.974 -23.328 6.524 1.00 76.38 93 GLY A C 1
ATOM 703 O O . GLY A 1 93 ? -13.908 -23.511 5.936 1.00 76.38 93 GLY A O 1
ATOM 704 N N . ILE A 1 94 ? -15.560 -22.129 6.576 1.00 83.50 94 ILE A N 1
ATOM 705 C CA . ILE A 1 94 ? -15.000 -20.908 5.997 1.00 83.50 94 ILE A CA 1
ATOM 706 C C . ILE A 1 94 ? -14.420 -20.056 7.124 1.00 83.50 94 ILE A C 1
ATOM 708 O O . ILE A 1 94 ? -15.119 -19.687 8.067 1.00 83.50 94 ILE A O 1
ATOM 712 N N . LEU A 1 95 ? -13.132 -19.727 7.006 1.00 87.50 95 LEU A N 1
ATOM 713 C CA . LEU A 1 95 ? -12.475 -18.811 7.933 1.00 87.50 95 LEU A CA 1
ATOM 714 C C . LEU A 1 95 ? -13.026 -17.399 7.752 1.00 87.50 95 LEU A C 1
ATOM 716 O O . LEU A 1 95 ? -13.073 -16.882 6.634 1.00 87.50 95 LEU A O 1
ATOM 720 N N . ARG A 1 96 ? -13.382 -16.769 8.866 1.00 89.25 96 ARG A N 1
ATOM 721 C CA . ARG A 1 96 ? -13.832 -15.384 8.928 1.00 89.25 96 ARG A CA 1
ATOM 722 C C . ARG A 1 96 ? -12.996 -14.617 9.937 1.00 89.25 96 ARG A C 1
ATOM 724 O O . ARG A 1 96 ? -12.752 -15.091 11.042 1.00 89.25 96 ARG A O 1
ATOM 731 N N . GLU A 1 97 ? -12.589 -13.418 9.550 1.00 91.44 97 GLU A N 1
ATOM 732 C CA . GLU A 1 97 ? -11.977 -12.455 10.455 1.00 91.44 97 GLU A CA 1
ATOM 733 C C . GLU A 1 97 ? -13.052 -11.491 10.964 1.00 91.44 97 GLU A C 1
ATOM 735 O O . GLU A 1 97 ? -13.883 -11.022 10.185 1.00 91.44 97 GLU A O 1
ATOM 740 N N . HIS A 1 98 ? -13.048 -11.223 12.268 1.00 91.50 98 HIS A N 1
ATOM 741 C CA . HIS A 1 98 ? -13.954 -10.283 12.926 1.00 91.50 98 HIS A CA 1
ATOM 742 C C . HIS A 1 98 ? -13.165 -9.092 13.452 1.00 91.50 98 HIS A C 1
ATOM 744 O O . HIS A 1 98 ? -12.060 -9.238 13.977 1.00 91.50 98 HIS A O 1
ATOM 750 N N . THR A 1 99 ? -13.763 -7.909 13.383 1.00 91.31 99 THR A N 1
ATOM 751 C CA . THR A 1 99 ? -13.272 -6.754 14.142 1.00 91.31 99 THR A CA 1
ATOM 752 C C . THR A 1 99 ? -13.781 -6.802 15.592 1.00 91.31 99 THR A C 1
ATOM 754 O O . THR A 1 99 ? -14.888 -7.289 15.843 1.00 91.31 99 THR A O 1
ATOM 757 N N . PRO A 1 100 ? -13.044 -6.265 16.583 1.00 91.94 100 PRO A N 1
ATOM 758 C CA . PRO A 1 100 ? -13.569 -6.146 17.949 1.00 91.94 100 PRO A CA 1
ATOM 759 C C . PRO A 1 100 ? -14.835 -5.273 18.001 1.00 91.94 100 PRO A C 1
ATOM 761 O O . PRO A 1 100 ? -15.732 -5.533 18.803 1.00 91.94 100 PRO A O 1
ATOM 764 N N . GLY A 1 101 ? -14.973 -4.304 17.090 1.00 91.94 101 GLY A N 1
ATOM 765 C CA . GLY A 1 101 ? -16.199 -3.538 16.886 1.00 91.94 101 GLY A CA 1
ATOM 766 C C . GLY A 1 101 ? -17.402 -4.394 16.498 1.00 91.94 101 GLY A C 1
ATOM 767 O O . GLY A 1 101 ? -18.501 -4.137 16.980 1.00 91.94 101 GLY A O 1
ATOM 768 N N . GLU A 1 102 ? -17.230 -5.429 15.668 1.00 92.69 102 GLU A N 1
ATOM 769 C CA . GLU A 1 102 ? -18.320 -6.358 15.336 1.00 92.69 102 GLU A CA 1
ATOM 770 C C . GLU A 1 102 ? -18.795 -7.118 16.573 1.00 92.69 102 GLU A C 1
ATOM 772 O O . GLU A 1 102 ? -20.005 -7.229 16.788 1.00 92.69 102 GLU A O 1
ATOM 777 N N . LEU A 1 103 ? -17.861 -7.589 17.407 1.00 91.81 103 LEU A N 1
ATOM 778 C CA . LEU A 1 103 ? -18.188 -8.263 18.664 1.00 91.81 103 LEU A CA 1
ATOM 779 C C . LEU A 1 103 ? -18.922 -7.311 19.617 1.00 91.81 103 LEU A C 1
ATOM 781 O O . LEU A 1 103 ? -19.981 -7.659 20.137 1.00 91.81 103 LEU A O 1
ATOM 785 N N . ALA A 1 104 ? -18.419 -6.084 19.785 1.00 90.81 104 ALA A N 1
ATOM 786 C CA . ALA A 1 104 ? -19.043 -5.061 20.622 1.00 90.81 104 ALA A CA 1
ATOM 787 C C . ALA A 1 104 ? -20.461 -4.703 20.140 1.00 90.81 104 ALA A C 1
ATOM 789 O O . ALA A 1 104 ? -21.392 -4.625 20.942 1.00 90.81 104 ALA A O 1
ATOM 790 N N . ALA A 1 105 ? -20.659 -4.551 18.827 1.00 90.25 105 ALA A N 1
ATOM 791 C CA . ALA A 1 105 ? -21.958 -4.256 18.223 1.00 90.25 105 ALA A CA 1
ATOM 792 C C . ALA A 1 105 ? -22.970 -5.398 18.383 1.00 90.25 105 ALA A C 1
ATOM 794 O O . ALA A 1 105 ? -24.179 -5.166 18.448 1.00 90.25 105 ALA A O 1
ATOM 795 N N . GLN A 1 106 ? -22.501 -6.646 18.362 1.00 89.56 106 GLN A N 1
ATOM 796 C CA . GLN A 1 106 ? -23.342 -7.824 18.580 1.00 89.56 106 GLN A CA 1
ATOM 797 C C . GLN A 1 106 ? -23.750 -7.914 20.056 1.00 89.56 106 GLN A C 1
ATOM 799 O O . GLN A 1 106 ? -24.940 -7.982 20.348 1.00 89.56 106 GLN A O 1
ATOM 804 N N . LEU A 1 107 ? -22.799 -7.758 20.981 1.00 87.94 107 LEU A N 1
ATOM 805 C CA . LEU A 1 107 ? -23.067 -7.752 22.423 1.00 87.94 107 LEU A CA 1
ATOM 806 C C . LEU A 1 107 ? -24.005 -6.615 22.850 1.00 87.94 107 LEU A C 1
ATOM 808 O O . LEU A 1 107 ? -24.855 -6.816 23.709 1.00 87.94 107 LEU A O 1
ATOM 812 N N . ALA A 1 108 ? -23.899 -5.435 22.233 1.00 81.94 108 ALA A N 1
ATOM 813 C CA . ALA A 1 108 ? -24.798 -4.314 22.509 1.00 81.94 108 ALA A CA 1
ATOM 814 C C . ALA A 1 108 ? -26.248 -4.567 22.050 1.00 81.94 108 ALA A C 1
ATOM 816 O O . ALA A 1 108 ? -27.180 -3.975 22.595 1.00 81.94 108 ALA A O 1
ATOM 817 N N . ARG A 1 109 ? -26.448 -5.429 21.042 1.00 81.06 109 ARG A N 1
ATOM 818 C CA . ARG A 1 109 ? -27.777 -5.839 20.554 1.00 81.06 109 ARG A CA 1
ATOM 819 C C . ARG A 1 109 ? -28.369 -6.988 21.369 1.00 81.06 109 ARG A C 1
ATOM 821 O O . ARG A 1 109 ? -29.592 -7.100 21.448 1.00 81.06 109 ARG A O 1
ATOM 828 N N . ASP A 1 110 ? -27.523 -7.808 21.984 1.00 76.12 110 ASP A N 1
ATOM 829 C CA . ASP A 1 110 ? -27.937 -8.938 22.805 1.00 76.12 110 ASP A CA 1
ATOM 830 C C . ASP A 1 110 ? -28.441 -8.453 24.174 1.00 76.12 110 ASP A C 1
ATOM 832 O O . ASP A 1 110 ? -27.680 -8.145 25.087 1.00 76.12 110 ASP A O 1
ATOM 836 N N . SER A 1 111 ? -29.764 -8.447 24.359 1.00 54.53 111 SER A N 1
ATOM 837 C CA . SER A 1 111 ? -30.446 -8.013 25.593 1.00 54.53 111 SER A CA 1
ATOM 838 C C . SER A 1 111 ? -30.096 -8.819 26.859 1.00 54.53 111 SER A C 1
ATOM 840 O O . SER A 1 111 ? -30.561 -8.482 27.947 1.00 54.53 111 SER A O 1
ATOM 842 N N . ALA A 1 112 ? -29.323 -9.901 26.722 1.00 59.19 112 ALA A N 1
ATOM 843 C CA . ALA A 1 112 ? -28.841 -10.742 27.817 1.00 59.19 112 ALA A CA 1
ATOM 844 C C . ALA A 1 112 ? -27.442 -10.340 28.326 1.00 59.19 112 ALA A C 1
ATOM 846 O O . ALA A 1 112 ? -27.054 -10.769 29.413 1.00 59.19 112 ALA A O 1
ATOM 847 N N . ALA A 1 113 ? -26.694 -9.522 27.578 1.00 55.31 113 ALA A N 1
ATOM 848 C CA . ALA A 1 113 ? -25.396 -9.017 28.007 1.00 55.31 113 ALA A CA 1
ATOM 849 C C . ALA A 1 113 ? -25.586 -7.746 28.858 1.00 55.31 113 ALA A C 1
ATOM 851 O O . ALA A 1 113 ? -26.337 -6.846 28.468 1.00 55.31 113 ALA A O 1
ATOM 852 N N . PRO A 1 114 ? -24.930 -7.615 30.025 1.00 54.28 114 PRO A N 1
ATOM 853 C CA . PRO A 1 114 ? -25.009 -6.392 30.808 1.00 54.28 114 PRO A CA 1
ATOM 854 C C . PRO A 1 114 ? -24.254 -5.273 30.074 1.00 54.28 114 PRO A C 1
ATOM 856 O O . PRO A 1 114 ? -23.055 -5.090 30.265 1.00 54.28 114 PRO A O 1
ATOM 859 N N . ALA A 1 115 ? -24.967 -4.481 29.268 1.00 52.50 115 ALA A N 1
ATOM 860 C CA . ALA A 1 115 ? -24.435 -3.318 28.547 1.00 52.50 115 ALA A CA 1
ATOM 861 C C . ALA A 1 115 ? -23.636 -2.342 29.446 1.00 52.50 115 ALA A C 1
ATOM 863 O O . ALA A 1 115 ? -22.759 -1.628 28.966 1.00 52.50 115 ALA A O 1
ATOM 864 N N . GLY A 1 116 ? -23.889 -2.348 30.762 1.00 60.84 116 GLY A N 1
ATOM 865 C CA . GLY A 1 116 ? -23.153 -1.555 31.751 1.00 60.84 116 GLY A CA 1
ATOM 866 C C . GLY A 1 116 ? -21.718 -2.016 32.053 1.00 60.84 116 GLY A C 1
ATOM 867 O O . GLY A 1 116 ? -20.959 -1.225 32.602 1.00 60.84 116 GLY A O 1
ATOM 868 N N . GLN A 1 117 ? -21.319 -3.249 31.709 1.00 72.81 117 GLN A N 1
ATOM 869 C CA . GLN A 1 117 ? -19.947 -3.741 31.939 1.00 72.81 117 GLN A CA 1
ATOM 870 C C . GLN A 1 117 ? -18.987 -3.431 30.783 1.00 72.81 117 GLN A C 1
ATOM 872 O O . GLN A 1 117 ? -17.785 -3.331 31.008 1.00 72.81 117 GLN A O 1
ATOM 877 N N . LEU A 1 118 ? -19.498 -3.218 29.567 1.00 83.88 118 LEU A N 1
ATOM 878 C CA . LEU A 1 118 ? -18.653 -3.026 28.386 1.00 83.88 118 LEU A CA 1
ATOM 879 C C . LEU A 1 118 ? -18.029 -1.621 28.317 1.00 83.88 118 LEU A C 1
ATOM 881 O O . LEU A 1 118 ? -16.882 -1.468 27.901 1.00 83.88 118 LEU A O 1
ATOM 885 N N . ALA A 1 119 ? -18.764 -0.587 28.740 1.00 88.25 119 ALA A N 1
ATOM 886 C CA . ALA A 1 119 ? -18.294 0.796 28.642 1.00 88.25 119 ALA A CA 1
ATOM 887 C C . ALA A 1 119 ? -17.004 1.074 29.449 1.00 88.25 119 ALA A C 1
ATOM 889 O O . ALA A 1 119 ? -16.098 1.680 28.877 1.00 88.25 119 ALA A O 1
ATOM 890 N N . PRO A 1 120 ? -16.849 0.606 30.706 1.00 91.31 120 PRO A N 1
ATOM 891 C CA . PRO A 1 120 ? -15.592 0.752 31.445 1.00 91.31 120 PRO A CA 1
ATOM 892 C C . PRO A 1 120 ? -14.396 0.050 30.789 1.00 91.31 120 PRO A C 1
ATOM 894 O O . PRO A 1 120 ? -13.289 0.585 30.805 1.00 91.31 120 PRO A O 1
ATOM 897 N N . GLU A 1 121 ? -14.596 -1.129 30.192 1.00 91.94 121 GLU A N 1
ATOM 898 C CA . GLU A 1 121 ? -13.515 -1.867 29.523 1.00 91.94 121 GLU A CA 1
ATOM 899 C C . GLU A 1 121 ? -13.053 -1.158 28.247 1.00 91.94 121 GLU A C 1
ATOM 901 O O . GLU A 1 121 ? -11.853 -0.963 28.044 1.00 91.94 121 GLU A O 1
ATOM 906 N N . LEU A 1 122 ? -14.007 -0.701 27.429 1.00 93.81 122 LEU A N 1
ATOM 907 C CA . LEU A 1 122 ? -13.733 0.101 26.236 1.00 93.81 122 LEU A CA 1
ATOM 908 C C . LEU A 1 122 ? -13.076 1.443 26.590 1.00 93.81 122 LEU A C 1
ATOM 910 O O . LEU A 1 122 ? -12.163 1.876 25.889 1.00 93.81 122 LEU A O 1
ATOM 914 N N . ALA A 1 123 ? -13.494 2.080 27.687 1.00 94.56 123 ALA A N 1
ATOM 915 C CA . ALA A 1 123 ? -12.906 3.332 28.161 1.00 94.56 123 ALA A CA 1
ATOM 916 C C . ALA A 1 123 ? -11.467 3.126 28.639 1.00 94.56 123 ALA A C 1
ATOM 918 O O . ALA A 1 123 ? -10.578 3.890 28.272 1.00 94.56 123 ALA A O 1
ATOM 919 N N . SER A 1 124 ? -11.220 2.052 29.397 1.00 94.56 124 SER A N 1
ATOM 920 C CA . SER A 1 124 ? -9.873 1.672 29.826 1.00 94.56 124 SER A CA 1
ATOM 921 C C . SER A 1 124 ? -8.958 1.405 28.630 1.00 94.56 124 SER A C 1
ATOM 923 O O . SER A 1 124 ? -7.808 1.838 28.634 1.00 94.56 124 SER A O 1
ATOM 925 N N . TRP A 1 125 ? -9.460 0.730 27.594 1.00 94.69 125 TRP A N 1
ATOM 926 C CA . TRP A 1 125 ? -8.714 0.505 26.358 1.00 94.69 125 TRP A CA 1
ATOM 927 C C . TRP A 1 125 ? -8.400 1.812 25.617 1.00 94.69 125 TRP A C 1
ATOM 929 O O . TRP A 1 125 ? -7.240 2.055 25.289 1.00 94.69 125 TRP A O 1
ATOM 939 N N . LEU A 1 126 ? -9.396 2.684 25.423 1.00 94.81 126 LEU A N 1
ATOM 940 C CA . LEU A 1 126 ? -9.212 3.978 24.757 1.00 94.81 126 LEU A CA 1
ATOM 941 C C . LEU A 1 126 ? -8.188 4.852 25.499 1.00 94.81 126 LEU A C 1
ATOM 943 O O . LEU A 1 126 ? -7.291 5.416 24.876 1.00 94.81 126 LEU A O 1
ATOM 947 N N . TYR A 1 127 ? -8.276 4.897 26.831 1.00 93.62 127 TYR A N 1
ATOM 948 C CA . TYR A 1 127 ? -7.303 5.575 27.685 1.00 93.62 127 TYR A CA 1
ATOM 949 C C . TYR A 1 127 ? -5.891 4.990 27.534 1.00 93.62 127 TYR A C 1
ATOM 951 O O . TYR A 1 127 ? -4.932 5.746 27.392 1.00 93.62 127 TYR A O 1
ATOM 959 N N . ARG A 1 128 ? -5.737 3.655 27.516 1.00 92.69 128 ARG A N 1
ATOM 960 C CA . ARG A 1 128 ? -4.422 3.030 27.290 1.00 92.69 128 ARG A CA 1
ATOM 961 C C . ARG A 1 128 ? -3.827 3.439 25.947 1.00 92.69 128 ARG A C 1
ATOM 963 O O . ARG A 1 128 ? -2.646 3.763 25.911 1.00 92.69 128 ARG A O 1
ATOM 970 N N . ARG A 1 129 ? -4.631 3.490 24.877 1.00 91.25 129 ARG A N 1
ATOM 971 C CA . ARG A 1 129 ? -4.152 3.931 23.556 1.00 91.25 129 ARG A CA 1
ATOM 972 C C . ARG A 1 129 ? -3.683 5.378 23.558 1.00 91.25 129 ARG A C 1
ATOM 974 O O . ARG A 1 129 ? -2.631 5.664 23.001 1.00 91.25 129 ARG A O 1
ATOM 981 N N . TYR A 1 130 ? -4.409 6.256 24.240 1.00 91.31 130 TYR A N 1
ATOM 982 C CA . TYR A 1 130 ? -3.956 7.624 24.477 1.00 91.31 130 TYR A CA 1
ATOM 983 C C . TYR A 1 130 ? -2.613 7.655 25.227 1.00 91.31 130 TYR A C 1
ATOM 985 O O . TYR A 1 130 ? -1.671 8.307 24.783 1.00 91.31 130 TYR A O 1
ATOM 993 N N . ALA A 1 131 ? -2.499 6.912 26.332 1.00 88.69 131 ALA A N 1
ATOM 994 C CA . ALA A 1 131 ? -1.324 6.933 27.201 1.00 88.69 131 ALA A CA 1
ATOM 995 C C . ALA A 1 131 ? -0.068 6.298 26.571 1.00 88.69 131 ALA A C 1
ATOM 997 O O . ALA A 1 131 ? 1.045 6.570 27.018 1.00 88.69 131 ALA A O 1
ATOM 998 N N . GLN A 1 132 ? -0.243 5.433 25.569 1.00 87.06 132 GLN A N 1
ATOM 999 C CA . GLN A 1 132 ? 0.833 4.717 24.878 1.00 87.06 132 GLN A CA 1
ATOM 1000 C C . GLN A 1 132 ? 1.291 5.394 23.579 1.00 87.06 132 GLN A C 1
ATOM 1002 O O . GLN A 1 132 ? 2.273 4.944 22.994 1.00 87.06 132 GLN A O 1
ATOM 1007 N N . ALA A 1 133 ? 0.615 6.454 23.125 1.00 82.44 133 ALA A N 1
ATOM 1008 C CA . ALA A 1 133 ? 0.983 7.143 21.894 1.00 82.44 133 ALA A CA 1
ATOM 1009 C C . ALA A 1 133 ? 2.388 7.766 21.988 1.00 82.44 133 ALA A C 1
ATOM 1011 O O . ALA A 1 133 ? 2.717 8.481 22.940 1.00 82.44 133 ALA A O 1
ATOM 1012 N N . ALA A 1 134 ? 3.215 7.516 20.976 1.00 74.81 134 ALA A N 1
ATOM 1013 C CA . ALA A 1 134 ? 4.606 7.942 20.915 1.00 74.81 134 ALA A CA 1
ATOM 1014 C C . ALA A 1 134 ? 4.745 9.457 20.698 1.00 74.81 134 ALA A C 1
ATOM 1016 O O . ALA A 1 134 ? 5.714 10.064 21.161 1.00 74.81 134 ALA A O 1
ATOM 1017 N N . GLN A 1 135 ? 3.776 10.081 20.023 1.00 66.50 135 GLN A N 1
ATOM 1018 C CA . GLN A 1 135 ? 3.841 11.491 19.624 1.00 66.50 135 GLN A CA 1
ATOM 1019 C C . GLN A 1 135 ? 3.477 12.504 20.742 1.00 66.50 135 GLN A C 1
ATOM 1021 O O . GLN A 1 135 ? 3.535 13.714 20.521 1.00 66.50 135 GLN A O 1
ATOM 1026 N N . GLY A 1 136 ? 3.169 12.052 21.965 1.00 68.56 136 GLY A N 1
ATOM 1027 C CA . GLY A 1 136 ? 2.857 12.913 23.121 1.00 68.56 136 GLY A CA 1
ATOM 1028 C C . GLY A 1 136 ? 1.356 13.163 23.345 1.00 68.56 136 GLY A C 1
ATOM 1029 O O . GLY A 1 136 ? 0.523 12.743 22.553 1.00 68.56 136 GLY A O 1
ATOM 1030 N N . LEU A 1 137 ? 0.994 13.835 24.450 1.00 65.12 137 LEU A N 1
ATOM 1031 C CA . LEU A 1 137 ? -0.370 13.808 25.019 1.00 65.12 137 LEU A CA 1
ATOM 1032 C C . LEU A 1 137 ? -1.478 14.354 24.089 1.00 65.12 137 LEU A C 1
ATOM 1034 O O . LEU A 1 137 ? -2.509 13.705 23.942 1.00 65.12 137 LEU A O 1
ATOM 1038 N N . GLU A 1 138 ? -1.297 15.505 23.427 1.00 68.25 138 GLU A N 1
ATOM 1039 C CA . GLU A 1 138 ? -2.328 16.037 22.507 1.00 68.25 138 GLU A CA 1
ATOM 1040 C C . GLU A 1 138 ? -2.517 15.144 21.269 1.00 68.25 138 GLU A C 1
ATOM 1042 O O . GLU A 1 138 ? -3.644 14.884 20.845 1.00 68.25 138 GLU A O 1
ATOM 1047 N N . LEU A 1 139 ? -1.418 14.623 20.718 1.00 79.38 139 LEU A N 1
ATOM 1048 C CA . LEU A 1 139 ? -1.439 13.707 19.574 1.00 79.38 139 LEU A CA 1
ATOM 1049 C C . LEU A 1 139 ? -1.941 12.309 19.978 1.00 79.38 139 LEU A C 1
ATOM 1051 O O . LEU A 1 139 ? -2.538 11.607 19.163 1.00 79.38 139 LEU A O 1
ATOM 1055 N N . GLY A 1 140 ? -1.828 11.948 21.258 1.00 88.81 140 GLY A N 1
ATOM 1056 C CA . GLY A 1 140 ? -2.321 10.684 21.791 1.00 88.81 140 GLY A CA 1
ATOM 1057 C C . GLY A 1 140 ? -3.834 10.528 21.709 1.00 88.81 140 GLY A C 1
ATOM 1058 O O . GLY A 1 140 ? -4.318 9.440 21.403 1.00 88.81 140 GLY A O 1
ATOM 1059 N N . TRP A 1 141 ? -4.606 11.604 21.886 1.00 92.38 141 TRP A N 1
ATOM 1060 C CA . TRP A 1 141 ? -6.060 11.541 21.702 1.00 92.38 141 TRP A CA 1
ATOM 1061 C C . TRP A 1 141 ? -6.460 11.380 20.232 1.00 92.38 141 TRP A C 1
ATOM 1063 O O . TRP A 1 141 ? -7.447 10.702 19.940 1.00 92.38 141 TRP A O 1
ATOM 1073 N N . ILE A 1 142 ? -5.674 11.937 19.305 1.00 91.88 142 ILE A N 1
ATOM 1074 C CA . ILE A 1 142 ? -5.865 11.741 17.861 1.00 91.88 142 ILE A CA 1
ATOM 1075 C C . ILE A 1 142 ? -5.583 10.280 17.496 1.00 91.88 142 ILE A C 1
ATOM 1077 O O . ILE A 1 142 ? -6.413 9.641 16.846 1.00 91.88 142 ILE A O 1
ATOM 1081 N N . ALA A 1 143 ? -4.465 9.724 17.969 1.00 90.81 143 ALA A N 1
ATOM 1082 C CA . ALA A 1 143 ? -4.117 8.321 17.769 1.00 90.81 143 ALA A CA 1
ATOM 1083 C C . ALA A 1 143 ? -5.171 7.374 18.365 1.00 90.81 143 ALA A C 1
ATOM 1085 O O . ALA A 1 143 ? -5.631 6.452 17.691 1.00 90.81 143 ALA A O 1
ATOM 1086 N N . ALA A 1 144 ? -5.630 7.636 19.592 1.00 93.62 144 ALA A N 1
ATOM 1087 C CA . ALA A 1 144 ? -6.675 6.852 20.245 1.00 93.62 144 ALA A CA 1
ATOM 1088 C C . ALA A 1 144 ? -8.005 6.900 19.470 1.00 93.62 144 ALA A C 1
ATOM 1090 O O . ALA A 1 144 ? -8.649 5.867 19.278 1.00 93.62 144 ALA A O 1
ATOM 1091 N N . ALA A 1 145 ? -8.399 8.075 18.965 1.00 94.12 145 ALA A N 1
ATOM 1092 C CA . ALA A 1 145 ? -9.590 8.236 18.132 1.00 94.12 145 ALA A CA 1
ATOM 1093 C C . ALA A 1 145 ? -9.466 7.504 16.783 1.00 94.12 145 ALA A C 1
ATOM 1095 O O . ALA A 1 145 ? -10.421 6.872 16.320 1.00 94.12 145 ALA A O 1
ATOM 1096 N N . ALA A 1 146 ? -8.291 7.551 16.154 1.00 92.94 146 ALA A N 1
ATOM 1097 C CA . ALA A 1 146 ? -8.019 6.838 14.912 1.00 92.94 146 ALA A CA 1
ATOM 1098 C C . ALA A 1 146 ? -8.029 5.315 15.119 1.00 92.94 146 ALA A C 1
ATOM 1100 O O . ALA A 1 146 ? -8.703 4.606 14.369 1.00 92.94 146 ALA A O 1
ATOM 1101 N N . ALA A 1 147 ? -7.379 4.816 16.175 1.00 92.75 147 ALA A N 1
ATOM 1102 C CA . ALA A 1 147 ? -7.408 3.406 16.560 1.00 92.75 147 ALA A CA 1
ATOM 1103 C C . ALA A 1 147 ? -8.837 2.935 16.865 1.00 92.75 147 ALA A C 1
ATOM 1105 O O . ALA A 1 147 ? -9.250 1.875 16.389 1.00 92.75 147 ALA A O 1
ATOM 1106 N N . TRP A 1 148 ? -9.622 3.743 17.591 1.00 94.38 148 TRP A N 1
ATOM 1107 C CA . TRP A 1 148 ? -11.044 3.479 17.806 1.00 94.38 148 TRP A CA 1
ATOM 1108 C C . TRP A 1 148 ? -11.777 3.335 16.476 1.00 94.38 148 TRP A C 1
ATOM 1110 O O . TRP A 1 148 ? -12.459 2.341 16.256 1.00 94.38 148 TRP A O 1
ATOM 1120 N N . THR A 1 149 ? -11.609 4.292 15.565 1.00 92.62 149 THR A N 1
ATOM 1121 C CA . THR A 1 149 ? -12.306 4.268 14.272 1.00 92.62 149 THR A CA 1
ATOM 1122 C C . THR A 1 149 ? -11.951 3.021 13.460 1.00 92.62 149 THR A C 1
ATOM 1124 O O . THR A 1 149 ? -12.829 2.434 12.834 1.00 92.62 149 THR A O 1
ATOM 1127 N N . CYS A 1 150 ? -10.690 2.578 13.505 1.00 89.88 150 CYS A N 1
ATOM 1128 C CA . CYS A 1 150 ? -10.241 1.369 12.813 1.00 89.88 150 CYS A CA 1
ATOM 1129 C C . CYS A 1 150 ? -10.859 0.100 13.409 1.00 89.88 150 CYS A C 1
ATOM 1131 O O . CYS A 1 150 ? -11.392 -0.733 12.683 1.00 89.88 150 CYS A O 1
ATOM 1133 N N . HIS A 1 151 ? -10.793 -0.057 14.730 1.00 91.44 151 HIS A N 1
ATOM 1134 C CA . HIS A 1 151 ? -11.148 -1.312 15.393 1.00 91.44 151 HIS A CA 1
ATOM 1135 C C . HIS A 1 151 ? -12.633 -1.412 15.760 1.00 91.44 151 HIS A C 1
ATOM 1137 O O . HIS A 1 151 ? -13.197 -2.505 15.754 1.00 91.44 151 HIS A O 1
ATOM 1143 N N . MET A 1 152 ? -13.283 -0.284 16.050 1.00 92.00 152 MET A N 1
ATOM 1144 C CA . MET A 1 152 ? -14.652 -0.207 16.569 1.00 92.00 152 MET A CA 1
ATOM 1145 C C . MET A 1 152 ? -15.685 0.255 15.530 1.00 92.00 152 MET A C 1
ATOM 1147 O O . MET A 1 152 ? -16.846 0.445 15.893 1.00 92.00 152 MET A O 1
ATOM 1151 N N . ARG A 1 153 ? -15.317 0.370 14.239 1.00 87.81 153 ARG A N 1
ATOM 1152 C CA . ARG A 1 153 ? -16.191 0.865 13.146 1.00 87.81 153 ARG A CA 1
ATOM 1153 C C . ARG A 1 153 ? -17.603 0.272 13.175 1.00 87.81 153 ARG A C 1
ATOM 1155 O O . ARG A 1 153 ? -18.573 1.012 13.048 1.00 87.81 153 ARG A O 1
ATOM 1162 N N . ALA A 1 154 ? -17.718 -1.045 13.357 1.00 87.50 154 ALA A N 1
ATOM 1163 C CA . ALA A 1 154 ? -18.999 -1.754 13.337 1.00 87.50 154 ALA A CA 1
ATOM 1164 C C . ALA A 1 154 ? -19.890 -1.505 14.572 1.00 87.50 154 ALA A C 1
ATOM 1166 O O . ALA A 1 154 ? -21.104 -1.685 14.475 1.00 87.50 154 ALA A O 1
ATOM 1167 N N . ALA A 1 155 ? -19.321 -1.092 15.711 1.00 84.38 155 ALA A N 1
ATOM 1168 C CA . ALA A 1 155 ? -20.078 -0.663 16.890 1.00 84.38 155 ALA A CA 1
ATOM 1169 C C . ALA A 1 155 ? -20.449 0.816 16.780 1.00 84.38 155 ALA A C 1
ATOM 1171 O O . ALA A 1 155 ? -21.627 1.173 16.806 1.00 84.38 155 ALA A O 1
ATOM 1172 N N . SER A 1 156 ? -19.433 1.660 16.614 1.00 82.38 156 SER A N 1
ATOM 1173 C CA . SER A 1 156 ? -19.550 3.062 16.237 1.00 82.38 156 SER A CA 1
ATOM 1174 C C . SER A 1 156 ? -18.182 3.561 15.770 1.00 82.38 156 SER A C 1
ATOM 1176 O O . SER A 1 156 ? -17.183 3.398 16.467 1.00 82.38 156 SER A O 1
ATOM 1178 N N . GLY A 1 157 ? -18.118 4.234 14.618 1.00 82.12 157 GLY A N 1
ATOM 1179 C CA . GLY A 1 157 ? -16.873 4.851 14.129 1.00 82.12 157 GLY A CA 1
ATOM 1180 C C . GLY A 1 157 ? -16.310 5.952 15.041 1.00 82.12 157 GLY A C 1
ATOM 1181 O O . GLY A 1 157 ? -15.186 6.393 14.853 1.00 82.12 157 GLY A O 1
ATOM 1182 N N . ILE A 1 158 ? -17.070 6.385 16.052 1.00 89.69 158 ILE A N 1
ATOM 1183 C CA . ILE A 1 158 ? -16.695 7.415 17.030 1.00 89.69 158 ILE A CA 1
ATOM 1184 C C . ILE A 1 158 ? -16.961 6.863 18.438 1.00 89.69 158 ILE A C 1
ATOM 1186 O O . ILE A 1 158 ? -17.988 6.195 18.609 1.00 89.69 158 ILE A O 1
ATOM 1190 N N . PRO A 1 159 ? -16.105 7.128 19.445 1.00 89.44 159 PRO A N 1
ATOM 1191 C CA . PRO A 1 159 ? -16.358 6.701 20.818 1.00 89.44 159 PRO A CA 1
ATOM 1192 C C . PRO A 1 159 ? -17.726 7.152 21.334 1.00 89.44 159 PRO A C 1
ATOM 1194 O O . PRO A 1 159 ? -18.124 8.303 21.147 1.00 89.44 159 PRO A O 1
ATOM 1197 N N . LEU A 1 160 ? -18.443 6.243 22.000 1.00 88.75 160 LEU A N 1
ATOM 1198 C CA . LEU A 1 160 ? -19.693 6.572 22.687 1.00 88.75 160 LEU A CA 1
ATOM 1199 C C . LEU A 1 160 ? -19.421 7.572 23.817 1.00 88.75 160 LEU A C 1
ATOM 1201 O O . LEU A 1 160 ? -18.393 7.478 24.485 1.00 88.75 160 LEU A O 1
ATOM 1205 N N . GLU A 1 161 ? -20.367 8.472 24.092 1.00 89.00 161 GLU A N 1
ATOM 1206 C CA . GLU A 1 161 ? -20.213 9.520 25.116 1.00 89.00 161 GLU A CA 1
ATOM 1207 C C . GLU A 1 161 ? -19.864 8.943 26.496 1.00 89.00 161 GLU A C 1
ATOM 1209 O O . GLU A 1 161 ? -18.948 9.424 27.157 1.00 89.00 161 GLU A O 1
ATOM 1214 N N . SER A 1 162 ? -20.506 7.839 26.889 1.00 89.56 162 SER A N 1
ATOM 1215 C CA . SER A 1 162 ? -20.218 7.146 28.150 1.00 89.56 162 SER A CA 1
ATOM 1216 C C . SER A 1 162 ? -18.811 6.544 28.214 1.00 89.56 162 SER A C 1
ATOM 1218 O O . SER A 1 162 ? -18.246 6.426 29.293 1.00 89.56 162 SER A O 1
ATOM 1220 N N . VAL A 1 163 ? -18.251 6.135 27.073 1.00 92.94 163 VAL A N 1
ATOM 1221 C CA . VAL A 1 163 ? -16.888 5.591 26.984 1.00 92.94 163 VAL A CA 1
ATOM 1222 C C . VAL A 1 163 ? -15.873 6.729 27.019 1.00 92.94 163 VAL A C 1
ATOM 1224 O O . VAL A 1 163 ? -14.898 6.664 27.764 1.00 92.94 163 VAL A O 1
ATOM 1227 N N . LEU A 1 164 ? -16.125 7.784 26.242 1.00 93.12 164 LEU A N 1
ATOM 1228 C CA . LEU A 1 164 ? -15.251 8.945 26.152 1.00 93.12 164 LEU A CA 1
ATOM 1229 C C . LEU A 1 164 ? -15.154 9.679 27.492 1.00 93.12 164 LEU A C 1
ATOM 1231 O O . LEU A 1 164 ? -14.048 9.968 27.928 1.00 93.12 164 LEU A O 1
ATOM 1235 N N . ALA A 1 165 ? -16.279 9.913 28.173 1.00 92.50 165 ALA A N 1
ATOM 1236 C CA . ALA A 1 165 ? -16.293 10.573 29.478 1.00 92.50 165 ALA A CA 1
ATOM 1237 C C . ALA A 1 165 ? -15.445 9.819 30.517 1.00 92.50 165 ALA A C 1
ATOM 1239 O O . ALA A 1 165 ? -14.629 10.431 31.197 1.00 92.50 165 ALA A O 1
ATOM 1240 N N . LEU A 1 166 ? -15.575 8.488 30.585 1.00 94.50 166 LEU A N 1
ATOM 1241 C CA . LEU A 1 166 ? -14.784 7.652 31.496 1.00 94.50 166 LEU A CA 1
ATOM 1242 C C . LEU A 1 166 ? -13.289 7.638 31.139 1.00 94.50 166 LEU A C 1
ATOM 1244 O O . LEU A 1 166 ? -12.443 7.623 32.029 1.00 94.50 166 LEU A O 1
ATOM 1248 N N . ALA A 1 167 ? -12.949 7.628 29.847 1.00 94.50 167 ALA A N 1
ATOM 1249 C CA . ALA A 1 167 ? -11.555 7.652 29.404 1.00 94.50 167 ALA A CA 1
ATOM 1250 C C . ALA A 1 167 ? -10.886 9.006 29.692 1.00 94.50 167 ALA A C 1
ATOM 1252 O O . ALA A 1 167 ? -9.729 9.045 30.105 1.00 94.50 167 ALA A O 1
ATOM 1253 N N . LEU A 1 168 ? -11.623 10.101 29.497 1.00 94.00 168 LEU A N 1
ATOM 1254 C CA . LEU A 1 168 ? -11.191 11.462 29.808 1.00 94.00 168 LEU A CA 1
ATOM 1255 C C . LEU A 1 168 ? -11.006 11.664 31.317 1.00 94.00 168 LEU A C 1
ATOM 1257 O O . LEU A 1 168 ? -9.970 12.171 31.739 1.00 94.00 168 LEU A O 1
ATOM 1261 N N . GLU A 1 169 ? -11.946 11.178 32.133 1.00 94.44 169 GLU A N 1
ATOM 1262 C CA . GLU A 1 169 ? -11.829 11.183 33.598 1.00 94.44 169 GLU A CA 1
ATOM 1263 C C . GLU A 1 169 ? -10.586 10.408 34.064 1.00 94.44 169 GLU A C 1
ATOM 1265 O O . GLU A 1 169 ? -9.830 10.891 34.904 1.00 94.44 169 GLU A O 1
ATOM 1270 N N . ALA A 1 170 ? -10.312 9.240 33.469 1.00 92.31 170 ALA A N 1
ATOM 1271 C CA . ALA A 1 170 ? -9.115 8.455 33.774 1.00 92.31 170 ALA A CA 1
ATOM 1272 C C . ALA A 1 170 ? -7.798 9.172 33.414 1.00 92.31 170 ALA A C 1
ATOM 1274 O O . ALA A 1 170 ? -6.766 8.883 34.020 1.00 92.31 170 ALA A O 1
ATOM 1275 N N . ALA A 1 171 ? -7.835 10.101 32.455 1.00 90.12 171 ALA A N 1
ATOM 1276 C CA . ALA A 1 171 ? -6.701 10.930 32.054 1.00 90.12 171 ALA A CA 1
ATOM 1277 C C . ALA A 1 171 ? -6.598 12.262 32.817 1.00 90.12 171 ALA A C 1
ATOM 1279 O O . ALA A 1 171 ? -5.692 13.038 32.527 1.00 90.12 171 ALA A O 1
ATOM 1280 N N . ASP A 1 172 ? -7.504 12.537 33.765 1.00 89.31 172 ASP A N 1
ATOM 1281 C CA . ASP A 1 172 ? -7.656 13.848 34.423 1.00 89.31 172 ASP A CA 1
ATOM 1282 C C . ASP A 1 172 ? -7.979 14.998 33.431 1.00 89.31 172 ASP A C 1
ATOM 1284 O O . ASP A 1 172 ? -7.818 16.184 33.728 1.00 89.31 172 ASP A O 1
ATOM 1288 N N . GLU A 1 173 ? -8.497 14.662 32.244 1.00 85.38 173 GLU A N 1
ATOM 1289 C CA . GLU A 1 173 ? -8.808 15.593 31.155 1.00 85.38 173 GLU A CA 1
ATOM 1290 C C . GLU A 1 173 ? -10.285 15.988 31.176 1.00 85.38 173 GLU A C 1
ATOM 1292 O O . GLU A 1 173 ? -11.151 15.311 30.637 1.00 85.38 173 GLU A O 1
ATOM 1297 N N . HIS A 1 174 ? -10.594 17.132 31.778 1.00 80.69 174 HIS A N 1
ATOM 1298 C CA . HIS A 1 174 ? -11.980 17.566 32.001 1.00 80.69 174 HIS A CA 1
ATOM 1299 C C . HIS A 1 174 ? -12.478 18.603 30.984 1.00 80.69 174 HIS A C 1
ATOM 1301 O O . HIS A 1 174 ? -13.489 19.272 31.211 1.00 80.69 174 HIS A O 1
ATOM 1307 N N . ASN A 1 175 ? -11.740 18.808 29.893 1.00 83.25 175 ASN A N 1
ATOM 1308 C CA . ASN A 1 175 ? -12.001 19.894 28.959 1.00 83.25 175 ASN A CA 1
ATOM 1309 C C . ASN A 1 175 ? -12.812 19.417 27.731 1.00 83.25 175 ASN A C 1
ATOM 1311 O O . ASN A 1 175 ? -12.551 18.362 27.155 1.00 83.25 175 ASN A O 1
ATOM 1315 N N . GLU A 1 176 ? -13.798 20.221 27.314 1.00 87.75 176 GLU A N 1
ATOM 1316 C CA . GLU A 1 176 ? -14.668 19.914 26.161 1.00 87.75 176 GLU A CA 1
ATOM 1317 C C . GLU A 1 176 ? -13.894 19.916 24.830 1.00 87.75 176 GLU A C 1
ATOM 1319 O O . GLU A 1 176 ? -14.273 19.239 23.877 1.00 87.75 176 GLU A O 1
ATOM 1324 N N . THR A 1 177 ? -12.778 20.646 24.756 1.00 89.75 177 THR A N 1
ATOM 1325 C CA . THR A 1 177 ? -11.951 20.748 23.548 1.00 89.75 177 THR A CA 1
ATOM 1326 C C . THR A 1 177 ? -11.346 19.398 23.162 1.00 89.75 177 THR A C 1
ATOM 1328 O O . THR A 1 177 ? -11.361 19.039 21.988 1.00 89.75 177 THR A O 1
ATOM 1331 N N . THR A 1 178 ? -10.861 18.621 24.133 1.00 89.44 178 THR A N 1
ATOM 1332 C CA . THR A 1 178 ? -10.324 17.273 23.918 1.00 89.44 178 THR A CA 1
ATOM 1333 C C . THR A 1 178 ? -11.430 16.318 23.475 1.00 89.44 178 THR A C 1
ATOM 1335 O O . THR A 1 178 ? -11.240 15.542 22.538 1.00 89.44 178 THR A O 1
ATOM 1338 N N . ALA A 1 179 ? -12.616 16.407 24.085 1.00 90.62 179 ALA A N 1
ATOM 1339 C CA . ALA A 1 179 ? -13.764 15.605 23.673 1.00 90.62 179 ALA A CA 1
ATOM 1340 C C . ALA A 1 179 ? -14.174 15.903 22.217 1.00 90.62 179 ALA A C 1
ATOM 1342 O O . ALA A 1 179 ? -14.405 14.980 21.432 1.00 90.62 179 ALA A O 1
ATOM 1343 N N . GLU A 1 180 ? -14.211 17.180 21.825 1.00 92.56 180 GLU A N 1
ATOM 1344 C CA . GLU A 1 180 ? -14.484 17.602 20.448 1.00 92.56 180 GLU A CA 1
ATOM 1345 C C . GLU A 1 180 ? -13.365 17.186 19.478 1.00 92.56 180 GLU A C 1
ATOM 1347 O O . GLU A 1 180 ? -13.648 16.756 18.360 1.00 92.56 180 GLU A O 1
ATOM 1352 N N . LEU A 1 181 ? -12.095 17.233 19.893 1.00 91.81 181 LEU A N 1
ATOM 1353 C CA . LEU A 1 181 ? -10.962 16.747 19.097 1.00 91.81 181 LEU A CA 1
ATOM 1354 C C . LEU A 1 181 ? -11.097 15.251 18.780 1.00 91.81 181 LEU A C 1
ATOM 1356 O O . LEU A 1 181 ? -10.947 14.845 17.626 1.00 91.81 181 LEU A O 1
ATOM 1360 N N . VAL A 1 182 ? -11.427 14.430 19.781 1.00 92.44 182 VAL A N 1
ATOM 1361 C CA . VAL A 1 182 ? -11.640 12.985 19.600 1.00 92.44 182 VAL A CA 1
ATOM 1362 C C . VAL A 1 182 ? -12.822 12.728 18.662 1.00 92.44 182 VAL A C 1
ATOM 1364 O O . VAL A 1 182 ? -12.709 11.933 17.725 1.00 92.44 182 VAL A O 1
ATOM 1367 N N . ARG A 1 183 ? -13.946 13.435 18.859 1.00 92.56 183 ARG A N 1
ATOM 1368 C CA . ARG A 1 183 ? -15.143 13.300 18.011 1.00 92.56 183 ARG A CA 1
ATOM 1369 C C . ARG A 1 183 ? -14.873 13.721 16.564 1.00 92.56 183 ARG A C 1
ATOM 1371 O O . ARG A 1 183 ? -15.184 12.962 15.647 1.00 92.56 183 ARG A O 1
ATOM 1378 N N . SER A 1 184 ? -14.262 14.884 16.352 1.00 92.75 184 SER A N 1
ATOM 1379 C CA . SER A 1 184 ? -13.931 15.404 15.018 1.00 92.75 184 SER A CA 1
ATOM 1380 C C . SER A 1 184 ? -12.902 14.533 14.287 1.00 92.75 184 SER A C 1
ATOM 1382 O O . SER A 1 184 ? -13.059 14.269 13.093 1.00 92.75 184 SER A O 1
ATOM 1384 N N . THR A 1 185 ? -11.904 14.000 14.998 1.00 91.56 185 THR A N 1
ATOM 1385 C CA . THR A 1 185 ? -10.939 13.040 14.438 1.00 91.56 185 THR A CA 1
ATOM 1386 C C . THR A 1 185 ? -11.633 11.749 14.009 1.00 91.56 185 THR A C 1
ATOM 1388 O O . THR A 1 185 ? -11.449 11.309 12.873 1.00 91.56 185 THR A O 1
ATOM 1391 N N . GLY A 1 186 ? -12.490 11.177 14.863 1.00 90.88 186 GLY A N 1
ATOM 1392 C CA . GLY A 1 186 ? -13.259 9.975 14.527 1.00 90.88 186 GLY A CA 1
ATOM 1393 C C . GLY A 1 186 ? -14.181 10.175 13.318 1.00 90.88 186 GLY A C 1
ATOM 1394 O O . GLY A 1 186 ? -14.257 9.318 12.437 1.00 90.88 186 GLY A O 1
ATOM 1395 N N . GLN A 1 187 ? -14.822 11.344 13.204 1.00 91.62 187 GLN A N 1
ATOM 1396 C CA . GLN A 1 187 ? -15.623 11.714 12.029 1.00 91.62 187 GLN A CA 1
ATOM 1397 C C . GLN A 1 187 ? -14.779 11.809 10.756 1.00 91.62 187 GLN A C 1
ATOM 1399 O O . GLN A 1 187 ? -15.180 11.288 9.711 1.00 91.62 187 GLN A O 1
ATOM 1404 N N . ARG A 1 188 ? -13.605 12.450 10.833 1.00 91.19 188 ARG A N 1
ATOM 1405 C CA . ARG A 1 188 ? -12.685 12.581 9.697 1.00 91.19 188 ARG A CA 1
ATOM 1406 C C . ARG A 1 188 ? -12.194 11.214 9.224 1.00 91.19 188 ARG A C 1
ATOM 1408 O O . ARG A 1 188 ? -12.214 10.956 8.024 1.00 91.19 188 ARG A O 1
ATOM 1415 N N . MET A 1 189 ? -11.827 10.330 10.153 1.00 90.75 189 MET A N 1
ATOM 1416 C CA . MET A 1 189 ? -11.397 8.965 9.843 1.00 90.75 189 MET A CA 1
ATOM 1417 C C . MET A 1 189 ? -12.541 8.119 9.277 1.00 90.75 189 MET A C 1
ATOM 1419 O O . MET A 1 189 ? -12.353 7.458 8.264 1.00 90.75 189 MET A O 1
ATOM 1423 N N . THR A 1 190 ? -13.746 8.194 9.848 1.00 88.69 190 THR A N 1
ATOM 1424 C CA . THR A 1 190 ? -14.922 7.479 9.315 1.00 88.69 190 THR A CA 1
ATOM 1425 C C . THR A 1 190 ? -15.219 7.926 7.882 1.00 88.69 190 THR A C 1
ATOM 1427 O O . THR A 1 190 ? -15.366 7.095 6.990 1.00 88.69 190 THR A O 1
ATOM 1430 N N . THR A 1 191 ? -15.195 9.241 7.638 1.00 89.25 191 THR A N 1
ATOM 1431 C CA . THR A 1 191 ? -15.370 9.816 6.296 1.00 89.25 191 THR A CA 1
ATOM 1432 C C . THR A 1 191 ? -14.294 9.325 5.332 1.00 89.25 191 THR A C 1
ATOM 1434 O O . THR A 1 191 ? -14.612 9.003 4.192 1.00 89.25 191 THR A O 1
ATOM 1437 N N . LEU A 1 192 ? -13.029 9.253 5.764 1.00 90.00 192 LEU A N 1
ATOM 1438 C CA . LEU A 1 192 ? -11.947 8.705 4.947 1.00 90.00 192 LEU A CA 1
ATOM 1439 C C . LEU A 1 192 ? -12.254 7.264 4.545 1.00 90.00 192 LEU A C 1
ATOM 1441 O O . LEU A 1 192 ? -12.214 6.958 3.357 1.00 90.00 192 LEU A O 1
ATOM 1445 N N . VAL A 1 193 ? -12.607 6.401 5.500 1.00 84.12 193 VAL A N 1
ATOM 1446 C CA . VAL A 1 193 ? -12.866 4.986 5.209 1.00 84.12 193 VAL A CA 1
ATOM 1447 C C . VAL A 1 193 ? -14.056 4.819 4.260 1.00 84.12 193 VAL A C 1
ATOM 1449 O O . VAL A 1 193 ? -13.962 4.055 3.305 1.00 84.12 193 VAL A O 1
ATOM 1452 N N . ASP A 1 194 ? -15.126 5.595 4.434 1.00 83.75 194 ASP A N 1
ATOM 1453 C CA . ASP A 1 194 ? -16.272 5.584 3.513 1.00 83.75 194 ASP A CA 1
ATOM 1454 C C . ASP A 1 194 ? -15.905 6.107 2.108 1.00 83.75 194 ASP A C 1
ATOM 1456 O O . ASP A 1 194 ? -16.526 5.742 1.107 1.00 83.75 194 ASP A O 1
ATOM 1460 N N . ARG A 1 195 ? -14.887 6.972 1.995 1.00 84.75 195 ARG A N 1
ATOM 1461 C CA . ARG A 1 195 ? -14.360 7.432 0.700 1.00 84.75 195 ARG A CA 1
ATOM 1462 C C . ARG A 1 195 ? -13.492 6.391 0.007 1.00 84.75 195 ARG A C 1
ATOM 1464 O O . ARG A 1 195 ? -13.475 6.399 -1.220 1.00 84.75 195 ARG A O 1
ATOM 1471 N N . LEU A 1 196 ? -12.813 5.501 0.736 1.00 81.56 196 LEU A N 1
ATOM 1472 C CA . LEU A 1 196 ? -11.995 4.432 0.141 1.00 81.56 196 LEU A CA 1
ATOM 1473 C C . LEU A 1 196 ? -12.813 3.491 -0.755 1.00 81.56 196 LEU A C 1
ATOM 1475 O O . LEU A 1 196 ? -12.265 2.888 -1.671 1.00 81.56 196 LEU A O 1
ATOM 1479 N N . GLU A 1 197 ? -14.122 3.395 -0.521 1.00 71.75 197 GLU A N 1
ATOM 1480 C CA . GLU A 1 197 ? -15.049 2.574 -1.307 1.00 71.75 197 GLU A CA 1
ATOM 1481 C C . GLU A 1 197 ? -15.455 3.234 -2.643 1.00 71.75 197 GLU A C 1
ATOM 1483 O O . GLU A 1 197 ? -16.107 2.604 -3.477 1.00 71.75 197 GLU A O 1
ATOM 1488 N N . ARG A 1 198 ? -15.085 4.503 -2.877 1.00 77.12 198 ARG A N 1
ATOM 1489 C CA . ARG A 1 198 ? -15.450 5.239 -4.096 1.00 77.12 198 ARG A CA 1
ATOM 1490 C C . ARG A 1 198 ? -14.472 4.936 -5.239 1.00 77.12 198 ARG A C 1
ATOM 1492 O O . ARG A 1 198 ? -13.271 5.137 -5.065 1.00 77.12 198 ARG A O 1
ATOM 1499 N N . PRO A 1 199 ? -14.956 4.534 -6.427 1.00 71.62 199 PRO A N 1
ATOM 1500 C CA . PRO A 1 199 ? -14.104 4.379 -7.603 1.00 71.62 199 PRO A CA 1
ATOM 1501 C C . PRO A 1 199 ? -13.677 5.743 -8.176 1.00 71.62 199 PRO A C 1
ATOM 1503 O O . PRO A 1 199 ? -14.392 6.733 -8.023 1.00 71.62 199 PRO A O 1
ATOM 1506 N N . GLY A 1 200 ? -12.535 5.782 -8.874 1.00 70.75 200 GLY A N 1
ATOM 1507 C CA . GLY A 1 200 ? -12.111 6.939 -9.684 1.00 70.75 200 GLY A CA 1
ATOM 1508 C C . GLY A 1 200 ? -11.696 8.182 -8.889 1.00 70.75 200 GLY A C 1
ATOM 1509 O O . GLY A 1 200 ? -11.976 9.306 -9.300 1.00 70.75 200 GLY A O 1
ATOM 1510 N N . ARG A 1 201 ? -11.072 8.002 -7.720 1.00 81.88 201 ARG A N 1
ATOM 1511 C CA . ARG A 1 201 ? -10.623 9.125 -6.881 1.00 81.88 201 ARG A CA 1
ATOM 1512 C C . ARG A 1 201 ? -9.423 9.840 -7.516 1.00 81.88 201 ARG A C 1
ATOM 1514 O O . ARG A 1 201 ? -8.491 9.154 -7.938 1.00 81.88 201 ARG A O 1
ATOM 1521 N N . PRO A 1 202 ? -9.400 11.185 -7.541 1.00 86.44 202 PRO A N 1
ATOM 1522 C CA . PRO A 1 202 ? -8.259 11.926 -8.062 1.00 86.44 202 PRO A CA 1
ATOM 1523 C C . PRO A 1 202 ? -7.037 11.765 -7.152 1.00 86.44 202 PRO A C 1
ATOM 1525 O O . PRO A 1 202 ? -7.155 11.613 -5.932 1.00 86.44 202 PRO A O 1
ATOM 1528 N N . ARG A 1 203 ? -5.843 11.848 -7.742 1.00 89.69 203 ARG A N 1
ATOM 1529 C CA . ARG A 1 203 ? -4.559 11.695 -7.049 1.00 89.69 203 ARG A CA 1
ATOM 1530 C C . ARG A 1 203 ? -4.377 12.677 -5.895 1.00 89.69 203 ARG A C 1
ATOM 1532 O O . ARG A 1 203 ? -3.804 12.295 -4.882 1.00 89.69 203 ARG A O 1
ATOM 1539 N N . GLU A 1 204 ? -4.856 13.912 -6.027 1.00 89.12 204 GLU A N 1
ATOM 1540 C CA . GLU A 1 204 ? -4.766 14.928 -4.965 1.00 89.12 204 GLU A CA 1
ATOM 1541 C C . GLU A 1 204 ? -5.524 14.498 -3.701 1.00 89.12 204 GLU A C 1
ATOM 1543 O O . GLU A 1 204 ? -4.978 14.555 -2.604 1.00 89.12 204 GLU A O 1
ATOM 1548 N N . GLU A 1 205 ? -6.741 13.970 -3.854 1.00 89.94 205 GLU A N 1
ATOM 1549 C CA . GLU A 1 205 ? -7.544 13.481 -2.726 1.00 89.94 205 GLU A CA 1
ATOM 1550 C C . GLU A 1 205 ? -6.894 12.250 -2.068 1.00 89.94 205 GLU A C 1
ATOM 1552 O O . GLU A 1 205 ? -6.896 12.114 -0.844 1.00 89.94 205 GLU A O 1
ATOM 1557 N N . LEU A 1 206 ? -6.288 11.368 -2.872 1.00 90.88 206 LEU A N 1
ATOM 1558 C CA . LEU A 1 206 ? -5.514 10.230 -2.369 1.00 90.88 206 LEU A CA 1
ATOM 1559 C C . LEU A 1 206 ? -4.265 10.682 -1.598 1.00 90.88 206 LEU A C 1
ATOM 1561 O O . LEU A 1 206 ? -3.945 10.085 -0.574 1.00 90.88 206 LEU A O 1
ATOM 1565 N N . ALA A 1 207 ? -3.580 11.733 -2.059 1.00 92.12 207 ALA A N 1
ATOM 1566 C CA . ALA A 1 207 ? -2.419 12.306 -1.380 1.00 92.12 207 ALA A CA 1
ATOM 1567 C C . ALA A 1 207 ? -2.796 12.948 -0.038 1.00 92.12 207 ALA A C 1
ATOM 1569 O O . ALA A 1 207 ? -2.112 12.720 0.959 1.00 92.12 207 ALA A O 1
ATOM 1570 N N . GLU A 1 208 ? -3.907 13.685 0.024 1.00 91.75 208 GLU A N 1
ATOM 1571 C CA . GLU A 1 208 ? -4.431 14.240 1.279 1.00 91.75 208 GLU A CA 1
ATOM 1572 C C . GLU A 1 208 ? -4.768 13.147 2.303 1.00 91.75 208 GLU A C 1
ATOM 1574 O O . GLU A 1 208 ? -4.399 13.252 3.478 1.00 91.75 208 GLU A O 1
ATOM 1579 N N . ASP A 1 209 ? -5.442 12.084 1.859 1.00 92.25 209 ASP A N 1
ATOM 1580 C CA . ASP A 1 209 ? -5.752 10.929 2.701 1.00 92.25 209 ASP A CA 1
ATOM 1581 C C . ASP A 1 209 ? -4.486 10.205 3.151 1.00 92.25 209 ASP A C 1
ATOM 1583 O O . ASP A 1 209 ? -4.360 9.857 4.324 1.00 92.25 209 ASP A O 1
ATOM 1587 N N . TRP A 1 210 ? -3.531 10.009 2.242 1.00 93.25 210 TRP A N 1
ATOM 1588 C CA . TRP A 1 210 ? -2.255 9.390 2.568 1.00 93.25 210 TRP A CA 1
ATOM 1589 C C . TRP A 1 210 ? -1.509 10.194 3.631 1.00 93.25 210 TRP A C 1
ATOM 1591 O O . TRP A 1 210 ? -1.046 9.604 4.600 1.00 93.25 210 TRP A O 1
ATOM 1601 N N . HIS A 1 211 ? -1.450 11.525 3.531 1.00 92.06 211 HIS A N 1
ATOM 1602 C CA . HIS A 1 211 ? -0.831 12.357 4.564 1.00 92.06 211 HIS A CA 1
ATOM 1603 C C . HIS A 1 211 ? -1.493 12.202 5.929 1.00 92.06 211 HIS A C 1
ATOM 1605 O O . HIS A 1 211 ? -0.794 12.095 6.938 1.00 92.06 211 HIS A O 1
ATOM 1611 N N . LEU A 1 212 ? -2.828 12.180 5.963 1.00 90.31 212 LEU A N 1
ATOM 1612 C CA . LEU A 1 212 ? -3.568 11.965 7.200 1.00 90.31 212 LEU A CA 1
ATOM 1613 C C . LEU A 1 212 ? -3.216 10.605 7.809 1.00 90.31 212 LEU A C 1
ATOM 1615 O O . LEU A 1 212 ? -2.831 10.540 8.973 1.00 90.31 212 LEU A O 1
ATOM 1619 N N . VAL A 1 213 ? -3.307 9.535 7.020 1.00 91.44 213 VAL A N 1
ATOM 1620 C CA . VAL A 1 213 ? -3.081 8.162 7.487 1.00 91.44 213 VAL A CA 1
ATOM 1621 C C . VAL A 1 213 ? -1.618 7.953 7.885 1.00 91.44 213 VAL A C 1
ATOM 1623 O O . VAL A 1 213 ? -1.354 7.477 8.984 1.00 91.44 213 VAL A O 1
ATOM 1626 N N . ASN A 1 214 ? -0.667 8.369 7.047 1.00 91.12 214 ASN A N 1
ATOM 1627 C CA . ASN A 1 214 ? 0.772 8.227 7.282 1.00 91.12 214 ASN A CA 1
ATOM 1628 C C . ASN A 1 214 ? 1.247 8.993 8.524 1.00 91.12 214 ASN A C 1
ATOM 1630 O O . ASN A 1 214 ? 2.217 8.593 9.152 1.00 91.12 214 ASN A O 1
ATOM 1634 N N . SER A 1 215 ? 0.589 10.093 8.903 1.00 89.56 215 SER A N 1
ATOM 1635 C CA . SER A 1 215 ? 0.930 10.802 10.147 1.00 89.56 215 SER A CA 1
ATOM 1636 C C . SER A 1 215 ? 0.580 10.015 11.418 1.00 89.56 215 SER A C 1
ATOM 1638 O O . SER A 1 215 ? 1.090 10.330 12.490 1.00 89.56 215 SER A O 1
ATOM 1640 N N . LEU A 1 216 ? -0.267 8.987 11.290 1.00 89.50 216 LEU A N 1
ATOM 1641 C CA . LEU A 1 216 ? -0.811 8.197 12.394 1.00 89.50 216 LEU A CA 1
ATOM 1642 C C . LEU A 1 216 ? -0.256 6.769 12.445 1.00 89.50 216 LEU A C 1
ATOM 1644 O O . LEU A 1 216 ? -0.554 6.053 13.395 1.00 89.50 216 LEU A O 1
ATOM 1648 N N . THR A 1 217 ? 0.521 6.322 11.453 1.00 88.62 217 THR A N 1
ATOM 1649 C CA . THR A 1 217 ? 0.964 4.917 11.359 1.00 88.62 217 THR A CA 1
ATOM 1650 C C . THR A 1 217 ? 1.883 4.490 12.495 1.00 88.62 217 THR A C 1
ATOM 1652 O O . THR A 1 217 ? 1.845 3.326 12.883 1.00 88.62 217 THR A O 1
ATOM 1655 N N . ASP A 1 218 ? 2.669 5.419 13.044 1.00 86.00 218 ASP A N 1
ATOM 1656 C CA . ASP A 1 218 ? 3.575 5.137 14.163 1.00 86.00 218 ASP A CA 1
ATOM 1657 C C . ASP A 1 218 ? 2.805 4.848 15.463 1.00 86.00 218 ASP A C 1
ATOM 1659 O O . ASP A 1 218 ? 3.224 4.004 16.251 1.00 86.00 218 ASP A O 1
ATOM 1663 N N . ASP A 1 219 ? 1.658 5.506 15.670 1.00 86.81 219 ASP A N 1
ATOM 1664 C CA . ASP A 1 219 ? 0.813 5.316 16.858 1.00 86.81 219 ASP A CA 1
ATOM 1665 C C . ASP A 1 219 ? -0.318 4.294 16.634 1.00 86.81 219 ASP A C 1
ATOM 1667 O O . ASP A 1 219 ? -0.863 3.722 17.582 1.00 86.81 219 ASP A O 1
ATOM 1671 N N . VAL A 1 220 ? -0.700 4.064 15.373 1.00 88.00 220 VAL A N 1
ATOM 1672 C CA . VAL A 1 220 ? -1.773 3.148 14.964 1.00 88.00 220 VAL A CA 1
ATOM 1673 C C . VAL A 1 220 ? -1.274 2.238 13.832 1.00 88.00 220 VAL A C 1
ATOM 1675 O O . VAL A 1 220 ? -1.625 2.443 12.667 1.00 88.00 220 VAL A O 1
ATOM 1678 N N . PRO A 1 221 ? -0.512 1.173 14.142 1.00 84.50 221 PRO A N 1
ATOM 1679 C CA . PRO A 1 221 ? 0.061 0.279 13.129 1.00 84.50 221 PRO A CA 1
ATOM 1680 C C . PRO A 1 221 ? -0.969 -0.400 12.215 1.00 84.50 221 PRO A C 1
ATOM 1682 O O . PRO A 1 221 ? -0.653 -0.750 11.081 1.00 84.50 221 PRO A O 1
ATOM 1685 N N . ALA A 1 222 ? -2.227 -0.529 12.657 1.00 85.06 222 ALA A N 1
ATOM 1686 C CA . ALA A 1 222 ? -3.335 -1.030 11.835 1.00 85.06 222 ALA A CA 1
ATOM 1687 C C . ALA A 1 222 ? -3.636 -0.156 10.596 1.00 85.06 222 ALA A C 1
ATOM 1689 O O . ALA A 1 222 ? -4.373 -0.583 9.708 1.00 85.06 222 ALA A O 1
ATOM 1690 N N . LEU A 1 223 ? -3.086 1.062 10.529 1.00 87.69 223 LEU A N 1
ATOM 1691 C CA . LEU A 1 223 ? -3.180 1.959 9.378 1.00 87.69 223 LEU A CA 1
ATOM 1692 C C . LEU A 1 223 ? -2.041 1.782 8.363 1.00 87.69 223 LEU A C 1
ATOM 1694 O O . LEU A 1 223 ? -2.140 2.331 7.268 1.00 87.69 223 LEU A O 1
ATOM 1698 N N . ALA A 1 224 ? -0.983 1.029 8.682 1.00 85.81 224 ALA A N 1
ATOM 1699 C CA . ALA A 1 224 ? 0.198 0.918 7.823 1.00 85.81 224 ALA A CA 1
ATOM 1700 C C . ALA A 1 224 ? -0.133 0.326 6.442 1.00 85.81 224 ALA A C 1
ATOM 1702 O O . ALA A 1 224 ? 0.253 0.896 5.424 1.00 85.81 224 ALA A O 1
ATOM 1703 N N . GLU A 1 225 ? -0.924 -0.754 6.389 1.00 83.75 225 GLU A N 1
ATOM 1704 C CA . GLU A 1 225 ? -1.354 -1.356 5.114 1.00 83.75 225 GLU A CA 1
ATOM 1705 C C . GLU A 1 225 ? -2.175 -0.365 4.273 1.00 83.75 225 GLU A C 1
ATOM 1707 O O . GLU A 1 225 ? -2.031 -0.302 3.053 1.00 83.75 225 GLU A O 1
ATOM 1712 N N . LEU A 1 226 ? -3.012 0.452 4.922 1.00 87.69 226 LEU A N 1
ATOM 1713 C CA . LEU A 1 226 ? -3.796 1.475 4.239 1.00 87.69 226 LEU A CA 1
ATOM 1714 C C . LEU A 1 226 ? -2.916 2.615 3.710 1.00 87.69 226 LEU A C 1
ATOM 1716 O O . LEU A 1 226 ? -3.152 3.087 2.598 1.00 87.69 226 LEU A O 1
ATOM 1720 N N . ALA A 1 227 ? -1.912 3.053 4.474 1.00 89.69 227 ALA A N 1
ATOM 1721 C CA . ALA A 1 227 ? -0.957 4.067 4.030 1.00 89.69 227 ALA A CA 1
ATOM 1722 C C . ALA A 1 227 ? -0.188 3.592 2.789 1.00 89.69 227 ALA A C 1
ATOM 1724 O O . ALA A 1 227 ? -0.119 4.318 1.797 1.00 89.69 227 ALA A O 1
ATOM 1725 N N . ASP A 1 228 ? 0.313 2.356 2.824 1.00 86.62 228 ASP A N 1
ATOM 1726 C CA . ASP A 1 228 ? 0.992 1.711 1.700 1.00 86.62 228 ASP A CA 1
ATOM 1727 C C . ASP A 1 228 ? 0.076 1.589 0.479 1.00 86.62 228 ASP A C 1
ATOM 1729 O O . ASP A 1 228 ? 0.474 1.928 -0.636 1.00 86.62 228 ASP A O 1
ATOM 1733 N N . TRP A 1 229 ? -1.173 1.159 0.682 1.00 86.56 229 TRP A N 1
ATOM 1734 C CA . TRP A 1 229 ? -2.150 1.052 -0.398 1.00 86.56 229 TRP A CA 1
ATOM 1735 C C . TRP A 1 229 ? -2.461 2.415 -1.026 1.00 86.56 229 TRP A C 1
ATOM 1737 O O . TRP A 1 229 ? -2.456 2.536 -2.249 1.00 86.56 229 TRP A O 1
ATOM 1747 N N . LEU A 1 230 ? -2.684 3.460 -0.219 1.00 90.25 230 LEU A N 1
ATOM 1748 C CA . LEU A 1 230 ? -2.916 4.818 -0.722 1.00 90.25 230 LEU A CA 1
ATOM 1749 C C . LEU A 1 230 ? -1.712 5.319 -1.527 1.00 90.25 230 LEU A C 1
ATOM 1751 O O . LEU A 1 230 ? -1.887 5.882 -2.608 1.00 90.25 230 LEU A O 1
ATOM 1755 N N . LEU A 1 231 ? -0.494 5.064 -1.047 1.00 89.88 231 LEU A N 1
ATOM 1756 C CA . LEU A 1 231 ? 0.732 5.426 -1.750 1.00 89.88 231 LEU A CA 1
ATOM 1757 C C . LEU A 1 231 ? 0.857 4.704 -3.100 1.00 89.88 231 LEU A C 1
ATOM 1759 O O . LEU A 1 231 ? 1.216 5.325 -4.105 1.00 89.88 231 LEU A O 1
ATOM 1763 N N . ASP A 1 232 ? 0.507 3.419 -3.152 1.00 86.38 232 ASP A N 1
ATOM 1764 C CA . ASP A 1 232 ? 0.473 2.647 -4.394 1.00 86.38 232 ASP A CA 1
ATOM 1765 C C . ASP A 1 232 ? -0.611 3.184 -5.358 1.00 86.38 232 ASP A C 1
ATOM 1767 O O . ASP A 1 232 ? -0.364 3.292 -6.563 1.00 86.38 232 ASP A O 1
ATOM 1771 N N . GLN A 1 233 ? -1.775 3.615 -4.854 1.00 86.50 233 GLN A N 1
ATOM 1772 C CA . GLN A 1 233 ? -2.831 4.255 -5.657 1.00 86.50 233 GLN A CA 1
ATOM 1773 C C . GLN A 1 233 ? -2.424 5.622 -6.222 1.00 86.50 233 GLN A C 1
ATOM 1775 O O . GLN A 1 233 ? -2.793 5.953 -7.355 1.00 86.50 233 GLN A O 1
ATOM 1780 N N . ILE A 1 234 ? -1.649 6.406 -5.469 1.00 90.75 234 ILE A N 1
ATOM 1781 C CA . ILE A 1 234 ? -1.051 7.659 -5.949 1.00 90.75 234 ILE A CA 1
ATOM 1782 C C . ILE A 1 234 ? -0.040 7.349 -7.056 1.00 90.75 234 ILE A C 1
ATOM 1784 O O . ILE A 1 234 ? -0.097 7.950 -8.128 1.00 90.75 234 ILE A O 1
ATOM 1788 N N . ALA A 1 235 ? 0.842 6.368 -6.837 1.00 88.25 235 ALA A N 1
ATOM 1789 C CA . ALA A 1 235 ? 1.841 5.949 -7.819 1.00 88.25 235 ALA A CA 1
ATOM 1790 C C . ALA A 1 235 ? 1.206 5.422 -9.120 1.00 88.25 235 ALA A C 1
ATOM 1792 O O . ALA A 1 235 ? 1.765 5.602 -10.204 1.00 88.25 235 ALA A O 1
ATOM 1793 N N . LEU A 1 236 ? 0.030 4.788 -9.046 1.00 86.12 236 LEU A N 1
ATOM 1794 C CA . LEU A 1 236 ? -0.738 4.355 -10.220 1.00 86.12 236 LEU A CA 1
ATOM 1795 C C . LEU A 1 236 ? -1.196 5.523 -11.107 1.00 86.12 236 LEU A C 1
ATOM 1797 O O . LEU A 1 236 ? -1.216 5.374 -12.324 1.00 86.12 236 LEU A O 1
ATOM 1801 N N . ARG A 1 237 ? -1.490 6.686 -10.517 1.00 88.19 237 ARG A N 1
ATOM 1802 C CA . ARG A 1 237 ? -1.965 7.905 -11.207 1.00 88.19 237 ARG A CA 1
ATOM 1803 C C . ARG A 1 237 ? -0.862 8.931 -11.466 1.00 88.19 237 ARG A C 1
ATOM 1805 O O . ARG A 1 237 ? -1.102 10.015 -12.000 1.00 88.19 237 ARG A O 1
ATOM 1812 N N . ASP A 1 238 ? 0.364 8.635 -11.056 1.00 89.62 238 ASP A N 1
ATOM 1813 C CA . ASP A 1 238 ? 1.513 9.509 -11.244 1.00 89.62 238 ASP A CA 1
ATOM 1814 C C . ASP A 1 238 ? 2.314 9.072 -12.476 1.00 89.62 238 ASP A C 1
ATOM 1816 O O . ASP A 1 238 ? 2.965 8.027 -12.495 1.00 89.62 238 ASP A O 1
ATOM 1820 N N . ALA A 1 239 ? 2.292 9.900 -13.522 1.00 88.56 239 ALA A N 1
ATOM 1821 C CA . ALA A 1 239 ? 2.987 9.625 -14.776 1.00 88.56 239 ALA A CA 1
ATOM 1822 C C . ALA A 1 239 ? 4.505 9.440 -14.600 1.00 88.56 239 ALA A C 1
ATOM 1824 O O . ALA A 1 239 ? 5.126 8.666 -15.329 1.00 88.56 239 ALA A O 1
ATOM 1825 N N . ASN A 1 240 ? 5.130 10.131 -13.646 1.00 87.75 240 ASN A N 1
ATOM 1826 C CA . ASN A 1 240 ? 6.558 9.983 -13.384 1.00 87.75 240 ASN A CA 1
ATOM 1827 C C . ASN A 1 240 ? 6.851 8.715 -12.578 1.00 87.75 240 ASN A C 1
ATOM 1829 O O . ASN A 1 240 ? 7.822 8.023 -12.891 1.00 87.75 240 ASN A O 1
ATOM 1833 N N . ALA A 1 241 ? 5.987 8.352 -11.627 1.00 87.62 241 ALA A N 1
ATOM 1834 C CA . ALA A 1 241 ? 6.068 7.051 -10.965 1.00 87.62 241 ALA A CA 1
ATOM 1835 C C . ALA A 1 241 ? 5.907 5.908 -11.984 1.00 87.62 241 ALA A C 1
ATOM 1837 O O . ALA A 1 241 ? 6.682 4.955 -11.975 1.00 87.62 241 ALA A O 1
ATOM 1838 N N . GLN A 1 242 ? 4.981 6.036 -12.936 1.00 85.12 242 GLN A N 1
ATOM 1839 C CA . GLN A 1 242 ? 4.797 5.068 -14.018 1.00 85.12 242 GLN A CA 1
ATOM 1840 C C . GLN A 1 242 ? 6.000 4.975 -14.967 1.00 85.12 242 GLN A C 1
ATOM 1842 O O . GLN A 1 242 ? 6.408 3.876 -15.343 1.00 85.12 242 GLN A O 1
ATOM 1847 N N . ARG A 1 243 ? 6.645 6.100 -15.298 1.00 83.31 243 ARG A N 1
ATOM 1848 C CA . ARG A 1 243 ? 7.916 6.099 -16.048 1.00 83.31 243 ARG A CA 1
ATOM 1849 C C . ARG A 1 243 ? 9.023 5.365 -15.297 1.00 83.31 243 ARG A C 1
ATOM 1851 O O . ARG A 1 243 ? 9.780 4.620 -15.913 1.00 83.31 243 ARG A O 1
ATOM 1858 N N . LEU A 1 244 ? 9.115 5.560 -13.979 1.00 79.81 244 LEU A N 1
ATOM 1859 C CA . LEU A 1 244 ? 10.058 4.824 -13.136 1.00 79.81 244 LEU A CA 1
ATOM 1860 C C . LEU A 1 244 ? 9.756 3.329 -13.153 1.00 79.81 244 LEU A C 1
ATOM 1862 O O . LEU A 1 244 ? 10.667 2.541 -13.400 1.00 79.81 244 LEU A O 1
ATOM 1866 N N . ARG A 1 245 ? 8.489 2.939 -12.977 1.00 80.75 245 ARG A N 1
ATOM 1867 C CA . ARG A 1 245 ? 8.049 1.537 -13.045 1.00 80.75 245 ARG A CA 1
ATOM 1868 C C . ARG A 1 245 ? 8.422 0.891 -14.373 1.00 80.75 245 ARG A C 1
ATOM 1870 O O . ARG A 1 245 ? 9.014 -0.179 -14.361 1.00 80.75 245 ARG A O 1
ATOM 1877 N N . ALA A 1 246 ? 8.194 1.568 -15.497 1.00 77.94 246 ALA A N 1
ATOM 1878 C CA . ALA A 1 246 ? 8.519 1.057 -16.830 1.00 77.94 246 ALA A CA 1
ATOM 1879 C C . ALA A 1 246 ? 10.010 0.718 -17.036 1.00 77.94 246 ALA A C 1
ATOM 1881 O O . ALA A 1 246 ? 10.332 -0.118 -17.885 1.00 77.94 246 ALA A O 1
ATOM 1882 N N . VAL A 1 247 ? 10.912 1.361 -16.284 1.00 74.94 247 VAL A N 1
ATOM 1883 C CA . VAL A 1 247 ? 12.371 1.163 -16.364 1.00 74.94 247 VAL A CA 1
ATOM 1884 C C . VAL A 1 247 ? 12.901 0.262 -15.242 1.00 74.94 247 VAL A C 1
ATOM 1886 O O . VAL A 1 247 ? 13.882 -0.461 -15.425 1.00 74.94 247 VAL A O 1
ATOM 1889 N N . LEU A 1 248 ? 12.306 0.350 -14.052 1.00 72.81 248 LEU A N 1
ATOM 1890 C CA . LEU A 1 248 ? 12.771 -0.338 -12.851 1.00 72.81 248 LEU A CA 1
ATOM 1891 C C . LEU A 1 248 ? 12.201 -1.736 -12.714 1.00 72.81 248 LEU A C 1
ATOM 1893 O O . LEU A 1 248 ? 12.945 -2.657 -12.366 1.00 72.81 248 LEU A O 1
ATOM 1897 N N . GLU A 1 249 ? 10.904 -1.880 -12.970 1.00 67.19 249 GLU A N 1
ATOM 1898 C CA . GLU A 1 249 ? 10.276 -3.184 -12.994 1.00 67.19 249 GLU A CA 1
ATOM 1899 C C . GLU A 1 249 ? 10.835 -3.924 -14.224 1.00 67.19 249 GLU A C 1
ATOM 1901 O O . GLU A 1 249 ? 10.885 -3.366 -15.329 1.00 67.19 249 GLU A O 1
ATOM 1906 N N . PRO A 1 250 ? 11.304 -5.174 -14.068 1.00 56.00 250 PRO A N 1
ATOM 1907 C CA . PRO A 1 250 ? 11.572 -6.050 -15.214 1.00 56.00 250 PRO A CA 1
ATOM 1908 C C . PRO A 1 250 ? 10.294 -6.217 -16.068 1.00 56.00 250 PRO A C 1
ATOM 1910 O O . PRO A 1 250 ? 9.286 -5.573 -15.793 1.00 56.00 250 PRO A O 1
ATOM 1913 N N . ASP A 1 251 ? 10.245 -7.117 -17.058 1.00 54.66 251 ASP A N 1
ATOM 1914 C CA . ASP A 1 251 ? 8.982 -7.507 -17.750 1.00 54.66 251 ASP A CA 1
ATOM 1915 C C . ASP A 1 251 ? 7.894 -8.107 -16.801 1.00 54.66 251 ASP A C 1
ATOM 1917 O O . ASP A 1 251 ? 7.030 -8.884 -17.189 1.00 54.66 251 ASP A O 1
ATOM 1921 N N . ILE A 1 252 ? 7.958 -7.789 -15.508 1.00 47.00 252 ILE A N 1
ATOM 1922 C CA . ILE A 1 252 ? 7.103 -8.193 -14.410 1.00 47.00 252 ILE A CA 1
ATOM 1923 C C . ILE A 1 252 ? 5.833 -7.329 -14.309 1.00 47.00 252 ILE A C 1
ATOM 1925 O O . ILE A 1 252 ? 4.838 -7.780 -13.750 1.00 47.00 252 ILE A O 1
ATOM 1929 N N . THR A 1 253 ? 5.783 -6.113 -14.857 1.00 50.09 253 THR A N 1
ATOM 1930 C CA . THR A 1 253 ? 4.480 -5.429 -14.972 1.00 50.09 253 THR A CA 1
ATOM 1931 C C . THR A 1 253 ? 3.550 -6.218 -15.903 1.00 50.09 253 THR A C 1
ATOM 1933 O O . THR A 1 253 ? 2.368 -6.367 -15.599 1.00 50.09 253 THR A O 1
ATOM 1936 N N . ASP A 1 254 ? 4.105 -6.822 -16.960 1.00 51.53 254 ASP A N 1
ATOM 1937 C CA . ASP A 1 254 ? 3.386 -7.765 -17.818 1.00 51.53 254 ASP A CA 1
ATOM 1938 C C . ASP A 1 254 ? 3.094 -9.084 -17.072 1.00 51.53 254 ASP A C 1
ATOM 1940 O O . ASP A 1 254 ? 1.998 -9.606 -17.214 1.00 51.53 254 ASP A O 1
ATOM 1944 N N . TYR A 1 255 ? 3.965 -9.553 -16.157 1.00 52.28 255 TYR A N 1
ATOM 1945 C CA . TYR A 1 255 ? 3.629 -10.629 -15.191 1.00 52.28 255 TYR A CA 1
ATOM 1946 C C . TYR A 1 255 ? 2.396 -10.295 -14.342 1.00 52.28 255 TYR A C 1
ATOM 1948 O O . TYR A 1 255 ? 1.541 -11.152 -14.136 1.00 52.28 255 TYR A O 1
ATOM 1956 N N . LEU A 1 256 ? 2.310 -9.081 -13.787 1.00 54.19 256 LEU A N 1
ATOM 1957 C CA . LEU A 1 256 ? 1.208 -8.686 -12.902 1.00 54.19 256 LEU A CA 1
ATOM 1958 C C . LEU A 1 256 ? -0.090 -8.540 -13.695 1.00 54.19 256 LEU A C 1
ATOM 1960 O O . LEU A 1 256 ? -1.151 -8.943 -13.220 1.00 54.19 256 LEU A O 1
ATOM 1964 N N . HIS A 1 257 ? 0.009 -8.016 -14.915 1.00 55.91 257 HIS A N 1
ATOM 1965 C CA . HIS A 1 257 ? -1.098 -7.938 -15.855 1.00 55.91 257 HIS A CA 1
ATOM 1966 C C . HIS A 1 257 ? -1.577 -9.333 -16.288 1.00 55.91 257 HIS A C 1
ATOM 1968 O O . HIS A 1 257 ? -2.760 -9.644 -16.181 1.00 55.91 257 HIS A O 1
ATOM 1974 N N . ASP A 1 258 ? -0.666 -10.209 -16.699 1.00 51.91 258 ASP A N 1
ATOM 1975 C CA . ASP A 1 258 ? -0.983 -11.569 -17.128 1.00 51.91 258 ASP A CA 1
ATOM 1976 C C . ASP A 1 258 ? -1.473 -12.428 -15.959 1.00 51.91 258 ASP A C 1
ATOM 1978 O O . ASP A 1 258 ? -2.374 -13.233 -16.140 1.00 51.91 258 ASP A O 1
ATOM 1982 N N . ARG A 1 259 ? -0.994 -12.206 -14.729 1.00 54.00 259 ARG A N 1
ATOM 1983 C CA . ARG A 1 259 ? -1.580 -12.784 -13.507 1.00 54.00 259 ARG A CA 1
ATOM 1984 C C . ARG A 1 259 ? -3.013 -12.294 -13.282 1.00 54.00 259 ARG A C 1
ATOM 1986 O O . ARG A 1 259 ? -3.870 -13.086 -12.892 1.00 54.00 259 ARG A O 1
ATOM 1993 N N . ARG A 1 260 ? -3.300 -11.012 -13.539 1.00 57.78 260 ARG A N 1
ATOM 1994 C CA . ARG A 1 260 ? -4.667 -10.462 -13.487 1.00 57.78 260 ARG A CA 1
ATOM 1995 C C . ARG A 1 260 ? -5.563 -11.122 -14.540 1.00 57.78 260 ARG A C 1
ATOM 1997 O O . ARG A 1 260 ? -6.683 -11.503 -14.218 1.00 57.78 260 ARG A O 1
ATOM 2004 N N . ALA A 1 261 ? -5.056 -11.333 -15.753 1.00 55.88 261 ALA A N 1
ATOM 2005 C CA . ALA A 1 261 ? -5.762 -12.026 -16.832 1.00 55.88 261 ALA A CA 1
ATOM 2006 C C . ALA A 1 261 ? -5.916 -13.545 -16.583 1.00 55.88 261 ALA A C 1
ATOM 2008 O O . ALA A 1 261 ? -6.974 -14.112 -16.855 1.00 55.88 261 ALA A O 1
ATOM 2009 N N . ALA A 1 262 ? -4.907 -14.200 -16.001 1.00 54.97 262 ALA A N 1
ATOM 2010 C CA . ALA A 1 262 ? -4.911 -15.617 -15.623 1.00 54.97 262 ALA A CA 1
ATOM 2011 C C . ALA A 1 262 ? -5.973 -15.911 -14.554 1.00 54.97 262 ALA A C 1
ATOM 2013 O O . ALA A 1 262 ? -6.685 -16.907 -14.626 1.00 54.97 262 ALA A O 1
ATOM 2014 N N . ARG A 1 263 ? -6.167 -14.988 -13.602 1.00 54.19 263 ARG A N 1
ATOM 2015 C CA . ARG A 1 263 ? -7.266 -15.065 -12.624 1.00 54.19 263 ARG A CA 1
ATOM 2016 C C . ARG A 1 263 ? -8.646 -15.034 -13.257 1.00 54.19 263 ARG A C 1
ATOM 2018 O O . ARG A 1 263 ? -9.547 -15.701 -12.764 1.00 54.19 263 ARG A O 1
ATOM 2025 N N . LEU A 1 264 ? -8.806 -14.273 -14.336 1.00 55.50 264 LEU A N 1
ATOM 2026 C CA . LEU A 1 264 ? -10.055 -14.233 -15.096 1.00 55.50 264 LEU A CA 1
ATOM 2027 C C . LEU A 1 264 ? -10.273 -15.511 -15.925 1.00 55.50 264 LEU A C 1
ATOM 2029 O O . LEU A 1 264 ? -11.379 -15.727 -16.410 1.00 55.50 264 LEU A O 1
ATOM 2033 N N . SER A 1 265 ? -9.243 -16.348 -16.087 1.00 51.28 265 SER A N 1
ATOM 2034 C CA . SER A 1 265 ? -9.252 -17.546 -16.936 1.00 51.28 265 SER A CA 1
ATOM 2035 C C . SER A 1 265 ? -9.034 -18.869 -16.181 1.00 51.28 265 SER A C 1
ATOM 2037 O O . SER A 1 265 ? -8.891 -19.902 -16.825 1.00 51.28 265 SER A O 1
ATOM 2039 N N . GLU A 1 266 ? -9.055 -18.864 -14.838 1.00 55.41 266 GLU A N 1
ATOM 2040 C CA . GLU A 1 266 ? -8.790 -20.031 -13.961 1.00 55.41 266 GLU A CA 1
ATOM 2041 C C . GLU A 1 266 ? -7.439 -20.742 -14.214 1.00 55.41 266 GLU A C 1
ATOM 2043 O O . GLU A 1 266 ? -7.181 -21.822 -13.677 1.00 55.41 266 GLU A O 1
ATOM 2048 N N . GLU A 1 267 ? -6.537 -20.141 -14.995 1.00 52.41 267 GLU A N 1
ATOM 2049 C CA . GLU A 1 267 ? -5.223 -20.713 -15.269 1.00 52.41 267 GLU A CA 1
ATOM 2050 C C . GLU A 1 267 ? -4.272 -20.499 -14.076 1.00 52.41 267 GLU A C 1
ATOM 2052 O O . GLU A 1 267 ? -4.290 -19.439 -13.434 1.00 52.41 267 GLU A O 1
ATOM 2057 N N . PRO A 1 268 ? -3.408 -21.484 -13.754 1.00 49.12 268 PRO A N 1
ATOM 2058 C CA . PRO A 1 268 ? -2.432 -21.330 -12.686 1.00 49.12 268 PRO A CA 1
ATOM 2059 C C . PRO A 1 268 ? -1.502 -20.159 -13.007 1.00 49.12 268 PRO A C 1
ATOM 2061 O O . PRO A 1 268 ? -0.826 -20.143 -14.037 1.00 49.12 268 PRO A O 1
ATOM 2064 N N . SER A 1 269 ? -1.469 -19.174 -12.105 1.00 52.00 269 SER A N 1
ATOM 2065 C CA . SER A 1 269 ? -0.578 -18.025 -12.237 1.00 52.00 269 SER A CA 1
ATOM 2066 C C . SER A 1 269 ? 0.873 -18.517 -12.221 1.00 52.00 269 SER A C 1
ATOM 2068 O O . SER A 1 269 ? 1.265 -19.192 -11.270 1.00 52.00 269 SER A O 1
ATOM 2070 N N . PRO A 1 270 ? 1.684 -18.219 -13.243 1.00 54.16 270 PRO A N 1
ATOM 2071 C CA . PRO A 1 270 ? 3.096 -18.593 -13.229 1.00 54.16 270 PRO A CA 1
ATOM 2072 C C . PRO A 1 270 ? 3.817 -17.886 -12.073 1.00 54.16 270 PRO A C 1
ATOM 2074 O O . PRO A 1 270 ? 3.557 -16.716 -11.807 1.00 54.16 270 PRO A O 1
ATOM 2077 N N . GLU A 1 271 ? 4.713 -18.590 -11.381 1.00 57.94 271 GLU A N 1
ATOM 2078 C CA . GLU A 1 271 ? 5.449 -18.069 -10.222 1.00 57.94 271 GLU A CA 1
ATOM 2079 C C . GLU A 1 271 ? 6.748 -17.357 -10.643 1.00 57.94 271 GLU A C 1
ATOM 2081 O O . GLU A 1 271 ? 7.441 -17.775 -11.578 1.00 57.94 271 GLU A O 1
ATOM 2086 N N . LEU A 1 272 ? 7.102 -16.274 -9.939 1.00 59.31 272 LEU A N 1
ATOM 2087 C CA . LEU A 1 272 ? 8.439 -15.677 -10.034 1.00 59.31 272 LEU A CA 1
ATOM 2088 C C . LEU A 1 272 ? 9.430 -16.505 -9.214 1.00 59.31 272 LEU A C 1
ATOM 2090 O O . LEU A 1 272 ? 9.124 -16.915 -8.097 1.00 59.31 272 LEU A O 1
ATOM 2094 N N . ASP A 1 273 ? 10.648 -16.680 -9.726 1.00 63.91 273 ASP A N 1
ATOM 2095 C CA . ASP A 1 273 ? 11.744 -17.157 -8.881 1.00 63.91 273 ASP A CA 1
ATOM 2096 C C . ASP A 1 273 ? 12.198 -16.079 -7.881 1.00 63.91 273 ASP A C 1
ATOM 2098 O O . ASP A 1 273 ? 11.899 -14.888 -8.018 1.00 63.91 273 ASP A O 1
ATOM 2102 N N . ALA A 1 274 ? 12.940 -16.507 -6.856 1.00 63.75 274 ALA A N 1
ATOM 2103 C CA . ALA A 1 274 ? 13.387 -15.632 -5.775 1.00 63.75 274 ALA A CA 1
ATOM 2104 C C . ALA A 1 274 ? 14.202 -14.405 -6.253 1.00 63.75 274 ALA A C 1
ATOM 2106 O O . ALA A 1 274 ? 13.929 -13.306 -5.766 1.00 63.75 274 ALA A O 1
ATOM 2107 N N . PRO A 1 275 ? 15.146 -14.518 -7.215 1.00 62.69 275 PRO A N 1
ATOM 2108 C CA . PRO A 1 275 ? 15.852 -13.350 -7.746 1.00 62.69 275 PRO A CA 1
ATOM 2109 C C . PRO A 1 275 ? 14.924 -12.322 -8.403 1.00 62.69 275 PRO A C 1
ATOM 2111 O O . PRO A 1 275 ? 15.052 -11.124 -8.143 1.00 62.69 275 PRO A O 1
ATOM 2114 N N . ARG A 1 276 ? 13.959 -12.769 -9.220 1.00 64.94 276 ARG A N 1
ATOM 2115 C CA . ARG A 1 276 ? 12.996 -11.867 -9.872 1.00 64.94 276 ARG A CA 1
ATOM 2116 C C . ARG A 1 276 ? 12.045 -11.223 -8.866 1.00 64.94 276 ARG A C 1
ATOM 2118 O O . ARG A 1 276 ? 11.747 -10.035 -8.993 1.00 64.94 276 ARG A O 1
ATOM 2125 N N . ALA A 1 277 ? 11.615 -11.967 -7.848 1.00 67.81 277 ALA A N 1
ATOM 2126 C CA . ALA A 1 277 ? 10.802 -11.430 -6.758 1.00 67.81 277 ALA A CA 1
ATOM 2127 C C . ALA A 1 277 ? 11.551 -10.342 -5.963 1.00 67.81 277 ALA A C 1
ATOM 2129 O O . ALA A 1 277 ? 10.992 -9.274 -5.710 1.00 67.81 277 ALA A O 1
ATOM 2130 N N . ALA A 1 278 ? 12.831 -10.563 -5.644 1.00 67.94 278 ALA A N 1
ATOM 2131 C CA . ALA A 1 278 ? 13.664 -9.584 -4.944 1.00 67.94 278 ALA A CA 1
ATOM 2132 C C . ALA A 1 278 ? 13.875 -8.299 -5.765 1.00 67.94 278 ALA A C 1
ATOM 2134 O O . ALA A 1 278 ? 13.776 -7.193 -5.233 1.00 67.94 278 ALA A O 1
ATOM 2135 N N . GLN A 1 279 ? 14.105 -8.427 -7.076 1.00 68.69 279 GLN A N 1
ATOM 2136 C CA . GLN A 1 279 ? 14.250 -7.271 -7.961 1.00 68.69 279 GLN A CA 1
ATOM 2137 C C . GLN A 1 279 ? 12.949 -6.459 -8.070 1.00 68.69 279 GLN A C 1
ATOM 2139 O O . GLN A 1 279 ? 12.993 -5.229 -8.056 1.00 68.69 279 GLN A O 1
ATOM 2144 N N . LEU A 1 280 ? 11.791 -7.126 -8.149 1.00 72.00 280 LEU A N 1
ATOM 2145 C CA . LEU A 1 280 ? 10.490 -6.453 -8.138 1.00 72.00 280 LEU A CA 1
ATOM 2146 C C . LEU A 1 280 ? 10.260 -5.692 -6.827 1.00 72.00 280 LEU A C 1
ATOM 2148 O O . LEU A 1 280 ? 9.792 -4.556 -6.859 1.00 72.00 280 LEU A O 1
ATOM 2152 N N . ALA A 1 281 ? 10.598 -6.300 -5.687 1.00 72.62 281 ALA A N 1
ATOM 2153 C CA . ALA A 1 281 ? 10.485 -5.650 -4.385 1.00 72.62 281 ALA A CA 1
ATOM 2154 C C . ALA A 1 281 ? 11.342 -4.375 -4.324 1.00 72.62 281 ALA A C 1
ATOM 2156 O O . ALA A 1 281 ? 10.846 -3.317 -3.946 1.00 72.62 281 ALA A O 1
ATOM 2157 N N . GLN A 1 282 ? 12.590 -4.437 -4.801 1.00 73.38 282 GLN A N 1
ATOM 2158 C CA . GLN A 1 282 ? 13.468 -3.267 -4.868 1.00 73.38 282 GLN A CA 1
ATOM 2159 C C . GLN A 1 282 ? 12.925 -2.170 -5.801 1.00 73.38 282 GLN A C 1
ATOM 2161 O O . GLN A 1 282 ? 13.008 -0.985 -5.479 1.00 73.38 282 GLN A O 1
ATOM 2166 N N . ALA A 1 283 ? 12.377 -2.547 -6.960 1.00 75.00 283 ALA A N 1
ATOM 2167 C CA . ALA A 1 283 ? 11.788 -1.600 -7.905 1.00 75.00 283 ALA A CA 1
ATOM 2168 C C . ALA A 1 283 ? 10.578 -0.872 -7.303 1.00 75.00 283 ALA A C 1
ATOM 2170 O O . ALA A 1 283 ? 10.478 0.349 -7.415 1.00 75.00 283 ALA A O 1
ATOM 2171 N N . ARG A 1 284 ? 9.692 -1.609 -6.624 1.00 77.25 284 ARG A N 1
ATOM 2172 C CA . ARG A 1 284 ? 8.533 -1.042 -5.923 1.00 77.25 284 ARG A CA 1
ATOM 2173 C C . ARG A 1 284 ? 8.946 -0.094 -4.816 1.00 77.25 284 ARG A C 1
ATOM 2175 O O . ARG A 1 284 ? 8.400 0.998 -4.737 1.00 77.25 284 ARG A O 1
ATOM 2182 N N . GLU A 1 285 ? 9.942 -0.475 -4.024 1.00 81.19 285 GLU A N 1
ATOM 2183 C CA . GLU A 1 285 ? 10.454 0.386 -2.963 1.00 81.19 285 GLU A CA 1
ATOM 2184 C C . GLU A 1 285 ? 10.998 1.702 -3.529 1.00 81.19 285 GLU A C 1
ATOM 2186 O O . GLU A 1 285 ? 10.650 2.779 -3.056 1.00 81.19 285 GLU A O 1
ATOM 2191 N N . ALA A 1 286 ? 11.766 1.653 -4.620 1.00 81.12 286 ALA A N 1
ATOM 2192 C CA . ALA A 1 286 ? 12.249 2.865 -5.279 1.00 81.12 286 ALA A CA 1
ATOM 2193 C C . ALA A 1 286 ? 11.105 3.766 -5.789 1.00 81.12 286 ALA A C 1
ATOM 2195 O O . ALA A 1 286 ? 11.195 4.993 -5.690 1.00 81.12 286 ALA A O 1
ATOM 2196 N N . VAL A 1 287 ? 10.026 3.173 -6.310 1.00 84.75 287 VAL A N 1
ATOM 2197 C CA . VAL A 1 287 ? 8.832 3.908 -6.753 1.00 84.75 287 VAL A CA 1
ATOM 2198 C C . VAL A 1 287 ? 8.099 4.516 -5.562 1.00 84.75 287 VAL A C 1
ATOM 2200 O O . VAL A 1 287 ? 7.760 5.693 -5.617 1.00 84.75 287 VAL A O 1
ATOM 2203 N N . ARG A 1 288 ? 7.917 3.775 -4.466 1.00 86.56 288 ARG A N 1
ATOM 2204 C CA . ARG A 1 288 ? 7.319 4.290 -3.227 1.00 86.56 288 ARG A CA 1
ATOM 2205 C C . ARG A 1 288 ? 8.125 5.460 -2.680 1.00 86.56 288 ARG A C 1
ATOM 2207 O O . ARG A 1 288 ? 7.563 6.529 -2.479 1.00 86.56 288 ARG A O 1
ATOM 2214 N N . VAL A 1 289 ? 9.445 5.322 -2.550 1.00 87.75 289 VAL A N 1
ATOM 2215 C CA . VAL A 1 289 ? 10.340 6.402 -2.097 1.00 87.75 289 VAL A CA 1
ATOM 2216 C C . VAL A 1 289 ? 10.208 7.651 -2.975 1.00 87.75 289 VAL A C 1
ATOM 2218 O O . VAL A 1 289 ? 10.166 8.767 -2.446 1.00 87.75 289 VAL A O 1
ATOM 2221 N N . TYR A 1 290 ? 10.107 7.482 -4.298 1.00 89.19 290 TYR A N 1
ATOM 2222 C CA . TYR A 1 290 ? 9.811 8.586 -5.210 1.00 89.19 290 TYR A CA 1
ATOM 2223 C C . TYR A 1 290 ? 8.454 9.225 -4.907 1.00 89.19 290 TYR A C 1
ATOM 2225 O O . TYR A 1 290 ? 8.397 10.438 -4.719 1.00 89.19 290 TYR A O 1
ATOM 2233 N N . THR A 1 291 ? 7.387 8.431 -4.818 1.00 90.06 291 THR A N 1
ATOM 2234 C CA . THR A 1 291 ? 6.026 8.923 -4.578 1.00 90.06 291 THR A CA 1
ATOM 2235 C C . THR A 1 291 ? 5.940 9.676 -3.249 1.00 90.06 291 THR A C 1
ATOM 2237 O O . THR A 1 291 ? 5.430 10.792 -3.214 1.00 90.06 291 THR A O 1
ATOM 2240 N N . VAL A 1 292 ? 6.540 9.159 -2.169 1.00 91.25 292 VAL A N 1
ATOM 2241 C CA . VAL A 1 292 ? 6.605 9.874 -0.882 1.00 91.25 292 VAL A CA 1
ATOM 2242 C C . VAL A 1 292 ? 7.340 11.207 -1.047 1.00 91.25 292 VAL A C 1
ATOM 2244 O O . VAL A 1 292 ? 6.928 12.216 -0.479 1.00 91.25 292 VAL A O 1
ATOM 2247 N N . ALA A 1 293 ? 8.443 11.257 -1.800 1.00 88.56 293 ALA A N 1
ATOM 2248 C CA . ALA A 1 293 ? 9.174 12.507 -2.019 1.00 88.56 293 ALA A CA 1
ATOM 2249 C C . ALA A 1 293 ? 8.363 13.520 -2.842 1.00 88.56 293 ALA A C 1
ATOM 2251 O O . ALA A 1 293 ? 8.305 14.692 -2.467 1.00 88.56 293 ALA A O 1
ATOM 2252 N N . ALA A 1 294 ? 7.724 13.063 -3.919 1.00 89.06 294 ALA A N 1
ATOM 2253 C CA . ALA A 1 294 ? 6.933 13.889 -4.825 1.00 89.06 294 ALA A CA 1
ATOM 2254 C C . ALA A 1 294 ? 5.697 14.477 -4.137 1.00 89.06 294 ALA A C 1
ATOM 2256 O O . ALA A 1 294 ? 5.354 15.628 -4.382 1.00 89.06 294 ALA A O 1
ATOM 2257 N N . HIS A 1 295 ? 5.070 13.717 -3.237 1.00 90.44 295 HIS A N 1
ATOM 2258 C CA . HIS A 1 295 ? 3.825 14.132 -2.593 1.00 90.44 295 HIS A CA 1
ATOM 2259 C C . HIS A 1 295 ? 4.028 14.723 -1.193 1.00 90.44 295 HIS A C 1
ATOM 2261 O O . HIS A 1 295 ? 3.108 15.304 -0.658 1.00 90.44 295 HIS A O 1
ATOM 2267 N N . SER A 1 296 ? 5.235 14.697 -0.612 1.00 86.62 296 SER A N 1
ATOM 2268 C CA . SER A 1 296 ? 5.539 15.365 0.678 1.00 86.62 296 SER A CA 1
ATOM 2269 C C . SER A 1 296 ? 6.261 16.713 0.553 1.00 86.62 296 SER A C 1
ATOM 2271 O O . SER A 1 296 ? 6.963 17.121 1.479 1.00 86.62 296 SER A O 1
ATOM 2273 N N . GLY A 1 297 ? 6.170 17.387 -0.598 1.00 83.06 297 GLY A N 1
ATOM 2274 C CA . GLY A 1 297 ? 6.837 18.678 -0.831 1.00 83.06 297 GLY A CA 1
ATOM 2275 C C . GLY A 1 297 ? 8.370 18.598 -0.879 1.00 83.06 297 GLY A C 1
ATOM 2276 O O . GLY A 1 297 ? 9.061 19.590 -0.639 1.00 83.06 297 GLY A O 1
ATOM 2277 N N . ARG A 1 298 ? 8.930 17.413 -1.169 1.00 86.38 298 ARG A N 1
ATOM 2278 C CA . ARG A 1 298 ? 10.377 17.184 -1.333 1.00 86.38 298 ARG A CA 1
ATOM 2279 C C . ARG A 1 298 ? 10.743 17.114 -2.816 1.00 86.38 298 ARG A C 1
ATOM 2281 O O . ARG A 1 298 ? 11.451 16.204 -3.250 1.00 86.38 298 ARG A O 1
ATOM 2288 N N . ASP A 1 299 ? 10.314 18.108 -3.589 1.00 86.31 299 ASP A N 1
ATOM 2289 C CA . ASP A 1 299 ? 10.426 18.138 -5.057 1.00 86.31 299 ASP A CA 1
ATOM 2290 C C . ASP A 1 299 ? 11.861 17.938 -5.557 1.00 86.31 299 ASP A C 1
ATOM 2292 O O . ASP A 1 299 ? 12.104 17.214 -6.520 1.00 86.31 299 ASP A O 1
ATOM 2296 N N . GLN A 1 300 ? 12.846 18.528 -4.871 1.00 82.44 300 GLN A N 1
ATOM 2297 C CA . GLN A 1 300 ? 14.258 18.349 -5.222 1.00 82.44 300 GLN A CA 1
ATOM 2298 C C . GLN A 1 300 ? 14.708 16.894 -5.072 1.00 82.44 300 GLN A C 1
ATOM 2300 O O . GLN A 1 300 ? 15.462 16.399 -5.907 1.00 82.44 300 GLN A O 1
ATOM 2305 N N . GLN A 1 301 ? 14.242 16.202 -4.032 1.00 81.19 301 GLN A N 1
ATOM 2306 C CA . GLN A 1 301 ? 14.550 14.792 -3.815 1.00 81.19 301 GLN A CA 1
ATOM 2307 C C . GLN A 1 301 ? 13.829 13.911 -4.836 1.00 81.19 301 GLN A C 1
ATOM 2309 O O . GLN A 1 301 ? 14.447 13.014 -5.406 1.00 81.19 301 GLN A O 1
ATOM 2314 N N . ALA A 1 302 ? 12.558 14.199 -5.123 1.00 82.50 302 ALA A N 1
ATOM 2315 C CA . ALA A 1 302 ? 11.802 13.511 -6.165 1.00 82.50 302 ALA A CA 1
ATOM 2316 C C . ALA A 1 302 ? 12.493 13.651 -7.533 1.00 82.50 302 ALA A C 1
ATOM 2318 O O . ALA A 1 302 ? 12.703 12.664 -8.238 1.00 82.50 302 ALA A O 1
ATOM 2319 N N . GLN A 1 303 ? 12.948 14.860 -7.876 1.00 80.25 303 GLN A N 1
ATOM 2320 C CA . GLN A 1 303 ? 13.674 15.115 -9.116 1.00 80.25 303 GLN A CA 1
ATOM 2321 C C . GLN A 1 303 ? 15.049 14.433 -9.142 1.00 80.25 303 GLN A C 1
ATOM 2323 O O . GLN A 1 303 ? 15.461 13.927 -10.184 1.00 80.25 303 GLN A O 1
ATOM 2328 N N . GLN A 1 304 ? 15.769 14.394 -8.018 1.00 78.31 304 GLN A N 1
ATOM 2329 C CA . GLN A 1 304 ? 17.034 13.660 -7.914 1.00 78.31 304 GLN A CA 1
ATOM 2330 C C . GLN A 1 304 ? 16.841 12.163 -8.162 1.00 78.31 304 GLN A C 1
ATOM 2332 O O . GLN A 1 304 ? 17.642 11.573 -8.884 1.00 78.31 304 GLN A O 1
ATOM 2337 N N . LEU A 1 305 ? 15.769 11.572 -7.625 1.00 76.00 305 LEU A N 1
ATOM 2338 C CA . LEU A 1 305 ? 15.411 10.179 -7.889 1.00 76.00 305 LEU A CA 1
ATOM 2339 C C . LEU A 1 305 ? 15.103 9.972 -9.372 1.00 76.00 305 LEU A C 1
ATOM 2341 O O . LEU A 1 305 ? 15.696 9.092 -9.981 1.00 76.00 305 LEU A O 1
ATOM 2345 N N . LEU A 1 306 ? 14.282 10.826 -9.992 1.00 74.50 306 LEU A N 1
ATOM 2346 C CA . LEU A 1 306 ? 14.005 10.742 -11.434 1.00 74.50 306 LEU A CA 1
ATOM 2347 C C . LEU A 1 306 ? 15.272 10.847 -12.289 1.00 74.50 306 LEU A C 1
ATOM 2349 O O . LEU A 1 306 ? 15.418 10.113 -13.262 1.00 74.50 306 LEU A O 1
ATOM 2353 N N . ASN A 1 307 ? 16.202 11.724 -11.913 1.00 68.56 307 ASN A N 1
ATOM 2354 C CA . ASN A 1 307 ? 17.471 11.909 -12.617 1.00 68.56 307 ASN A CA 1
ATOM 2355 C C . ASN A 1 307 ? 18.456 10.748 -12.405 1.00 68.56 307 ASN A C 1
ATOM 2357 O O . ASN A 1 307 ? 19.373 10.580 -13.210 1.00 68.56 307 ASN A O 1
ATOM 2361 N N . ALA A 1 308 ? 18.307 9.977 -11.324 1.00 66.12 308 ALA A N 1
ATOM 2362 C CA . ALA A 1 308 ? 19.126 8.797 -11.056 1.00 66.12 308 ALA A CA 1
ATOM 2363 C C . ALA A 1 308 ? 18.769 7.621 -11.978 1.00 66.12 308 ALA A C 1
ATOM 2365 O O . ALA A 1 308 ? 19.576 6.705 -12.150 1.00 66.12 308 ALA A O 1
ATOM 2366 N N . PHE A 1 309 ? 17.587 7.656 -12.596 1.00 62.16 309 PHE A N 1
ATOM 2367 C CA . PHE A 1 309 ? 17.155 6.668 -13.572 1.00 62.16 309 PHE A CA 1
ATOM 2368 C C . PHE A 1 309 ? 17.295 7.212 -14.996 1.00 62.16 309 PHE A C 1
ATOM 2370 O O . PHE A 1 309 ? 17.263 8.427 -15.206 1.00 62.16 309 PHE A O 1
ATOM 2377 N N . PRO A 1 310 ? 17.489 6.336 -15.999 1.00 53.12 310 PRO A N 1
ATOM 2378 C CA . PRO A 1 310 ? 17.614 6.761 -17.382 1.00 53.12 310 PRO A CA 1
ATOM 2379 C C . PRO A 1 310 ? 16.419 7.636 -17.771 1.00 53.12 310 PRO A C 1
ATOM 2381 O O . PRO A 1 310 ? 15.305 7.140 -17.919 1.00 53.12 310 PRO A O 1
ATOM 2384 N N . VAL A 1 311 ? 16.658 8.934 -17.972 1.00 48.06 311 VAL A N 1
ATOM 2385 C CA . VAL A 1 311 ? 15.640 9.864 -18.474 1.00 48.06 311 VAL A CA 1
ATOM 2386 C C . VAL A 1 311 ? 15.034 9.258 -19.747 1.00 48.06 311 VAL A C 1
ATOM 2388 O O . VAL A 1 311 ? 15.788 8.685 -20.553 1.00 48.06 311 VAL A O 1
ATOM 2391 N N . PRO A 1 312 ? 13.718 9.373 -19.995 1.00 43.84 312 PRO A N 1
ATOM 2392 C CA . PRO A 1 312 ? 13.149 9.161 -21.321 1.00 43.84 312 PRO A CA 1
ATOM 2393 C C . PRO A 1 312 ? 13.678 10.244 -22.280 1.00 43.84 312 PRO A C 1
ATOM 2395 O O . PRO A 1 312 ? 13.026 11.221 -22.621 1.00 43.84 312 PRO A O 1
ATOM 2398 N N . VAL A 1 313 ? 14.947 10.118 -22.667 1.00 42.47 313 VAL A N 1
ATOM 2399 C CA . VAL A 1 313 ? 15.562 10.805 -23.795 1.00 42.47 313 VAL A CA 1
ATOM 2400 C C . VAL A 1 313 ? 14.909 10.285 -25.067 1.00 42.47 313 VAL A C 1
ATOM 2402 O O . VAL A 1 313 ? 14.641 9.084 -25.156 1.00 42.47 313 VAL A O 1
ATOM 2405 N N . ARG A 1 314 ? 14.703 11.226 -26.002 1.00 44.53 314 ARG A N 1
ATOM 2406 C CA . ARG A 1 314 ? 14.174 11.096 -27.370 1.00 44.53 314 ARG A CA 1
ATOM 2407 C C . ARG A 1 314 ? 14.193 9.661 -27.906 1.00 44.53 314 ARG A C 1
ATOM 2409 O O . ARG A 1 314 ? 15.251 9.034 -27.814 1.00 44.53 314 ARG A O 1
ATOM 2416 N N . PRO A 1 315 ? 13.093 9.201 -28.536 1.00 46.84 315 PRO A N 1
ATOM 2417 C CA . PRO A 1 315 ? 13.007 7.860 -29.098 1.00 46.84 315 PRO A CA 1
ATOM 2418 C C . PRO A 1 315 ? 14.264 7.595 -29.918 1.00 46.84 315 PRO A C 1
ATOM 2420 O O . PRO A 1 315 ? 14.574 8.330 -30.862 1.00 46.84 315 PRO A O 1
ATOM 2423 N N . LEU A 1 316 ? 15.039 6.594 -29.496 1.00 51.94 316 LEU A N 1
ATOM 2424 C CA . LEU A 1 316 ? 16.093 6.067 -30.341 1.00 51.94 316 LEU A CA 1
ATOM 2425 C C . LEU A 1 316 ? 15.365 5.519 -31.556 1.00 51.94 316 LEU A C 1
ATOM 2427 O O . LEU A 1 316 ? 14.670 4.513 -31.464 1.00 51.94 316 LEU A O 1
ATOM 2431 N N . THR A 1 317 ? 15.487 6.228 -32.674 1.00 56.50 317 THR A N 1
ATOM 2432 C CA . THR A 1 317 ? 15.068 5.724 -33.976 1.00 56.50 317 THR A CA 1
ATOM 2433 C C . THR A 1 317 ? 15.637 4.320 -34.132 1.00 56.50 317 THR A C 1
ATOM 2435 O O . THR A 1 317 ? 16.791 4.111 -33.750 1.00 56.50 317 THR A O 1
ATOM 2438 N N . ASP A 1 318 ? 14.838 3.393 -34.664 1.00 64.44 318 ASP A N 1
ATOM 2439 C CA . ASP A 1 318 ? 15.193 1.993 -34.911 1.00 64.44 318 ASP A CA 1
ATOM 2440 C C . ASP A 1 318 ? 16.667 1.826 -35.288 1.00 64.44 318 ASP A C 1
ATOM 2442 O O . ASP A 1 318 ? 17.077 2.017 -36.438 1.00 64.44 318 ASP A O 1
ATOM 2446 N N . SER A 1 319 ? 17.498 1.486 -34.304 1.00 73.12 319 SER A N 1
ATOM 2447 C CA . SER A 1 319 ? 18.913 1.299 -34.570 1.00 73.12 319 SER A CA 1
ATOM 2448 C C . SER A 1 319 ? 19.085 0.008 -35.368 1.00 73.12 319 SER A C 1
ATOM 2450 O O . SER A 1 319 ? 18.313 -0.950 -35.224 1.00 73.12 319 SER A O 1
ATOM 2452 N N . ALA A 1 320 ? 20.104 -0.048 -36.227 1.00 78.31 320 ALA A N 1
ATOM 2453 C CA . ALA A 1 320 ? 20.412 -1.283 -36.943 1.00 78.31 320 ALA A CA 1
ATOM 2454 C C . ALA A 1 320 ? 20.639 -2.469 -35.972 1.00 78.31 320 ALA A C 1
ATOM 2456 O O . ALA A 1 320 ? 20.041 -3.520 -36.211 1.00 78.31 320 ALA A O 1
ATOM 2457 N N . PRO A 1 321 ? 21.377 -2.323 -34.846 1.00 80.50 321 PRO A N 1
ATOM 2458 C CA . PRO A 1 321 ? 21.493 -3.380 -33.837 1.00 80.50 321 PRO A CA 1
ATOM 2459 C C . PRO A 1 321 ? 20.156 -3.824 -33.230 1.00 80.50 321 PRO A C 1
ATOM 2461 O O . PRO A 1 321 ? 19.883 -5.023 -33.199 1.00 80.50 321 PRO A O 1
ATOM 2464 N N . ALA A 1 322 ? 19.292 -2.887 -32.820 1.00 78.56 322 ALA A N 1
ATOM 2465 C CA . ALA A 1 322 ? 17.977 -3.214 -32.262 1.00 78.56 322 ALA A CA 1
ATOM 2466 C C . ALA A 1 322 ? 17.084 -3.926 -33.289 1.00 78.56 322 ALA A C 1
ATOM 2468 O O . ALA A 1 322 ? 16.378 -4.882 -32.976 1.00 78.56 322 ALA A O 1
ATOM 2469 N N . THR A 1 323 ? 17.150 -3.508 -34.552 1.00 81.44 323 THR A N 1
ATOM 2470 C CA . THR A 1 323 ? 16.398 -4.126 -35.652 1.00 81.44 323 THR A CA 1
ATOM 2471 C C . THR A 1 323 ? 16.879 -5.543 -35.950 1.00 81.44 323 THR A C 1
ATOM 2473 O O . THR A 1 323 ? 16.059 -6.439 -36.158 1.00 81.44 323 THR A O 1
ATOM 2476 N N . VAL A 1 324 ? 18.195 -5.773 -35.944 1.00 80.75 324 VAL A N 1
ATOM 2477 C CA . VAL A 1 324 ? 18.769 -7.116 -36.103 1.00 80.75 324 VAL A CA 1
ATOM 2478 C C . VAL A 1 324 ? 18.380 -8.004 -34.921 1.00 80.75 324 VAL A C 1
ATOM 2480 O O . VAL A 1 324 ? 17.988 -9.147 -35.146 1.00 80.75 324 VAL A O 1
ATOM 2483 N N . TRP A 1 325 ? 18.402 -7.488 -33.690 1.00 81.62 325 TRP A N 1
ATOM 2484 C CA . TRP A 1 325 ? 17.932 -8.226 -32.517 1.00 81.62 325 TRP A CA 1
ATOM 2485 C C . TRP A 1 325 ? 16.463 -8.643 -32.662 1.00 81.62 325 TRP A C 1
ATOM 2487 O O . TRP A 1 325 ? 16.165 -9.836 -32.674 1.00 81.62 325 TRP A O 1
ATOM 2497 N N . ARG A 1 326 ? 15.554 -7.688 -32.908 1.00 78.44 326 ARG A N 1
ATOM 2498 C CA . ARG A 1 326 ? 14.115 -7.956 -33.104 1.00 78.44 326 ARG A CA 1
ATOM 2499 C C . ARG A 1 326 ? 13.837 -8.939 -34.241 1.00 78.44 326 ARG A C 1
ATOM 2501 O O . ARG A 1 326 ? 12.916 -9.740 -34.153 1.00 78.44 326 ARG A O 1
ATOM 2508 N N . ARG A 1 327 ? 14.624 -8.918 -35.320 1.00 80.88 327 ARG A N 1
ATOM 2509 C CA . ARG A 1 327 ? 14.460 -9.878 -36.424 1.00 80.88 327 ARG A CA 1
ATOM 2510 C C . ARG A 1 327 ? 14.758 -11.319 -35.996 1.00 80.88 327 ARG A C 1
ATOM 2512 O O . ARG A 1 327 ? 14.121 -12.234 -36.509 1.00 80.88 327 ARG A O 1
ATOM 2519 N N . ASN A 1 328 ? 15.725 -11.514 -35.101 1.00 77.06 328 ASN A N 1
ATOM 2520 C CA . ASN A 1 328 ? 16.239 -12.836 -34.735 1.00 77.06 328 ASN A CA 1
ATOM 2521 C C . ASN A 1 328 ? 15.682 -13.380 -33.407 1.00 77.06 328 ASN A C 1
ATOM 2523 O O . ASN A 1 328 ? 15.891 -14.553 -33.103 1.00 77.06 328 ASN A O 1
ATOM 2527 N N . VAL A 1 329 ? 14.973 -12.552 -32.635 1.00 75.12 329 VAL A N 1
ATOM 2528 C CA . VAL A 1 329 ? 14.470 -12.876 -31.293 1.00 75.12 329 VAL A CA 1
ATOM 2529 C C . VAL A 1 329 ? 12.945 -12.749 -31.270 1.00 75.12 329 VAL A C 1
ATOM 2531 O O . VAL A 1 329 ? 12.392 -11.704 -31.610 1.00 75.12 329 VAL A O 1
ATOM 2534 N N . ALA A 1 330 ? 12.244 -13.838 -30.937 1.00 72.00 330 ALA A N 1
ATOM 2535 C CA . ALA A 1 330 ? 10.781 -13.889 -31.007 1.00 72.00 330 ALA A CA 1
ATOM 2536 C C . ALA A 1 330 ? 10.129 -13.090 -29.873 1.00 72.00 330 ALA A C 1
ATOM 2538 O O . ALA A 1 330 ? 9.249 -12.277 -30.147 1.00 72.00 330 ALA A O 1
ATOM 2539 N N . THR A 1 331 ? 10.641 -13.240 -28.651 1.00 69.81 331 THR A N 1
ATOM 2540 C CA . THR A 1 331 ? 10.207 -12.498 -27.455 1.00 69.81 331 THR A CA 1
ATOM 2541 C C . THR A 1 331 ? 10.283 -10.983 -27.656 1.00 69.81 331 THR A C 1
ATOM 2543 O O . THR A 1 331 ? 9.359 -10.258 -27.312 1.00 69.81 331 THR A O 1
ATOM 2546 N N . ALA A 1 332 ? 11.331 -10.501 -28.329 1.00 72.75 332 ALA A N 1
ATOM 2547 C CA . ALA A 1 332 ? 11.496 -9.088 -28.652 1.00 72.75 332 ALA A CA 1
ATOM 2548 C C . ALA A 1 332 ? 10.438 -8.553 -29.632 1.00 72.75 332 ALA A C 1
ATOM 2550 O O . ALA A 1 332 ? 10.140 -7.364 -29.604 1.00 72.75 332 ALA A O 1
ATOM 2551 N N . ARG A 1 333 ? 9.874 -9.392 -30.513 1.00 75.56 333 ARG A N 1
ATOM 2552 C CA . ARG A 1 333 ? 8.763 -8.990 -31.396 1.00 75.56 333 ARG A CA 1
ATOM 2553 C C . ARG A 1 333 ? 7.436 -9.002 -30.657 1.00 75.56 333 ARG A C 1
ATOM 2555 O O . ARG A 1 333 ? 6.659 -8.071 -30.829 1.00 75.56 333 ARG A O 1
ATOM 2562 N N . GLU A 1 334 ? 7.207 -10.035 -29.851 1.00 73.94 334 GLU A N 1
ATOM 2563 C CA . GLU A 1 334 ? 6.010 -10.155 -29.018 1.00 73.94 334 GLU A CA 1
ATOM 2564 C C . GLU A 1 334 ? 5.896 -8.970 -28.049 1.00 73.94 334 GLU A C 1
ATOM 2566 O O . GLU A 1 334 ? 4.830 -8.380 -27.964 1.00 73.94 334 GLU A O 1
ATOM 2571 N N . ALA A 1 335 ? 6.999 -8.523 -27.438 1.00 75.19 335 ALA A N 1
ATOM 2572 C CA . ALA A 1 335 ? 6.994 -7.377 -26.524 1.00 75.19 335 ALA A CA 1
ATOM 2573 C C . ALA A 1 335 ? 6.477 -6.071 -27.168 1.00 75.19 335 ALA A C 1
ATOM 2575 O O . ALA A 1 335 ? 5.676 -5.361 -26.567 1.00 75.19 335 ALA A O 1
ATOM 2576 N N . PHE A 1 336 ? 6.880 -5.751 -28.407 1.00 78.44 336 PHE A N 1
ATOM 2577 C CA . PHE A 1 336 ? 6.330 -4.578 -29.111 1.00 78.44 336 PHE A CA 1
ATOM 2578 C C . PHE A 1 336 ? 4.878 -4.782 -29.544 1.00 78.44 336 PHE A C 1
ATOM 2580 O O . PHE A 1 336 ? 4.091 -3.844 -29.479 1.00 78.44 336 PHE A O 1
ATOM 2587 N N . GLN A 1 337 ? 4.510 -5.998 -29.959 1.00 79.19 337 GLN A N 1
ATOM 2588 C CA . GLN A 1 337 ? 3.121 -6.316 -30.298 1.00 79.19 337 GLN A CA 1
ATOM 2589 C C . GLN A 1 337 ? 2.205 -6.167 -29.080 1.00 79.19 337 GLN A C 1
ATOM 2591 O O . GLN A 1 337 ? 1.126 -5.598 -29.204 1.00 79.19 337 GLN A O 1
ATOM 2596 N N . ASP A 1 338 ? 2.651 -6.619 -27.908 1.00 76.81 338 ASP A N 1
ATOM 2597 C CA . ASP A 1 338 ? 1.927 -6.479 -26.647 1.00 76.81 338 ASP A CA 1
ATOM 2598 C C . ASP A 1 338 ? 1.782 -4.996 -26.259 1.00 76.81 338 ASP A C 1
ATOM 2600 O O . ASP A 1 338 ? 0.682 -4.568 -25.907 1.00 76.81 338 ASP A O 1
ATOM 2604 N N . LEU A 1 339 ? 2.829 -4.171 -26.416 1.00 79.56 339 LEU A N 1
ATOM 2605 C CA . LEU A 1 339 ? 2.730 -2.717 -26.213 1.00 79.56 339 LEU A CA 1
ATOM 2606 C C . LEU A 1 339 ? 1.731 -2.047 -27.165 1.00 79.56 339 LEU A C 1
ATOM 2608 O O . LEU A 1 339 ? 0.938 -1.214 -26.724 1.00 79.56 339 LEU A O 1
ATOM 2612 N N . ASP A 1 340 ? 1.741 -2.406 -28.449 1.00 83.38 340 ASP A N 1
ATOM 2613 C CA . ASP A 1 340 ? 0.811 -1.855 -29.439 1.00 83.38 340 ASP A CA 1
ATOM 2614 C C . ASP A 1 340 ? -0.635 -2.284 -29.156 1.00 83.38 340 ASP A C 1
ATOM 2616 O O . ASP A 1 340 ? -1.549 -1.458 -29.225 1.00 83.38 340 ASP A O 1
ATOM 2620 N N . MET A 1 341 ? -0.851 -3.548 -28.775 1.00 82.25 341 MET A N 1
ATOM 2621 C CA . MET A 1 341 ? -2.164 -4.046 -28.355 1.00 82.25 341 MET A CA 1
ATOM 2622 C C . MET A 1 341 ? -2.667 -3.319 -27.107 1.00 82.25 341 MET A C 1
ATOM 2624 O O . MET A 1 341 ? -3.826 -2.905 -27.074 1.00 82.25 341 MET A O 1
ATOM 2628 N N . ARG A 1 342 ? -1.805 -3.106 -26.106 1.00 80.62 342 ARG A N 1
ATOM 2629 C CA . ARG A 1 342 ? -2.151 -2.351 -24.894 1.00 80.62 342 ARG A CA 1
ATOM 2630 C C . ARG A 1 342 ? -2.473 -0.898 -25.215 1.00 80.62 342 ARG A C 1
ATOM 2632 O O . ARG A 1 342 ? -3.498 -0.397 -24.773 1.00 80.62 342 ARG A O 1
ATOM 2639 N N . ARG A 1 343 ? -1.671 -0.234 -26.050 1.00 85.75 343 ARG A N 1
ATOM 2640 C CA . ARG A 1 343 ? -1.943 1.144 -26.485 1.00 85.75 343 ARG A CA 1
ATOM 2641 C C . ARG A 1 343 ? -3.276 1.249 -27.230 1.00 85.75 343 ARG A C 1
ATOM 2643 O O . ARG A 1 343 ? -4.035 2.181 -26.979 1.00 85.75 343 ARG A O 1
ATOM 2650 N N . ALA A 1 344 ? -3.591 0.291 -28.103 1.00 84.50 344 ALA A N 1
ATOM 2651 C CA . ALA A 1 344 ? -4.883 0.228 -28.784 1.00 84.50 344 ALA A CA 1
ATOM 2652 C C . ALA A 1 344 ? -6.044 -0.012 -27.803 1.00 84.50 344 ALA A C 1
ATOM 2654 O O . ALA A 1 344 ? -7.099 0.593 -27.958 1.00 84.50 344 ALA A O 1
ATOM 2655 N N . HIS A 1 345 ? -5.845 -0.847 -26.778 1.00 82.31 345 HIS A N 1
ATOM 2656 C CA . HIS A 1 345 ? -6.835 -1.078 -25.725 1.00 82.31 345 HIS A CA 1
ATOM 2657 C C . HIS A 1 345 ? -7.103 0.189 -24.898 1.00 82.31 345 HIS A C 1
ATOM 2659 O O . HIS A 1 345 ? -8.259 0.567 -24.734 1.00 82.31 345 HIS A O 1
ATOM 2665 N N . VAL A 1 346 ? -6.041 0.880 -24.467 1.00 79.00 346 VAL A N 1
ATOM 2666 C CA . VAL A 1 346 ? -6.104 2.103 -23.643 1.00 79.00 346 VAL A CA 1
ATOM 2667 C C . VAL A 1 346 ? -6.690 3.307 -24.403 1.00 79.00 346 VAL A C 1
ATOM 2669 O O . VAL A 1 346 ? -7.134 4.294 -23.828 1.00 79.00 346 VAL A O 1
ATOM 2672 N N . THR A 1 347 ? -6.671 3.275 -25.733 1.00 77.50 347 THR A N 1
ATOM 2673 C CA . THR A 1 347 ? -7.196 4.368 -26.572 1.00 77.50 347 THR A CA 1
ATOM 2674 C C . THR A 1 347 ? -8.542 4.035 -27.212 1.00 77.50 347 THR A C 1
ATOM 2676 O O . THR A 1 347 ? -9.106 4.870 -27.920 1.00 77.50 347 THR A O 1
ATOM 2679 N N . ALA A 1 348 ? -9.085 2.838 -26.968 1.00 78.81 348 ALA A N 1
ATOM 2680 C CA . ALA A 1 348 ? -10.368 2.428 -27.517 1.00 78.81 348 ALA A CA 1
ATOM 2681 C C . ALA A 1 348 ? -11.531 3.139 -26.801 1.00 78.81 348 ALA A C 1
ATOM 2683 O O . ALA A 1 348 ? -11.743 2.970 -25.603 1.00 78.81 348 ALA A O 1
ATOM 2684 N N . GLU A 1 349 ? -12.359 3.858 -27.567 1.00 56.94 349 GLU A N 1
ATOM 2685 C CA . GLU A 1 349 ? -13.541 4.604 -27.084 1.00 56.94 349 GLU A CA 1
ATOM 2686 C C . GLU A 1 349 ? -14.623 3.724 -26.418 1.00 56.94 349 GLU A C 1
ATOM 2688 O O . GLU A 1 349 ? -15.590 4.229 -25.853 1.00 56.94 349 GLU A O 1
ATOM 2693 N N . THR A 1 350 ? -14.491 2.397 -26.488 1.00 51.78 350 THR A N 1
ATOM 2694 C CA . THR A 1 350 ? -15.479 1.423 -26.004 1.00 51.78 350 THR A CA 1
ATOM 2695 C C . THR A 1 350 ? -15.342 1.047 -24.526 1.00 51.78 350 THR A C 1
ATOM 2697 O O . THR A 1 350 ? -16.214 0.350 -24.011 1.00 51.78 350 THR A O 1
ATOM 2700 N N . GLY A 1 351 ? -14.273 1.456 -23.834 1.00 50.62 351 GLY A N 1
ATOM 2701 C CA . GLY A 1 351 ? -14.075 1.134 -22.418 1.00 50.62 351 GLY A CA 1
ATOM 2702 C C . GLY A 1 351 ? -14.706 2.182 -21.503 1.00 50.62 351 GLY A C 1
ATOM 2703 O O . GLY A 1 351 ? -14.150 3.268 -21.360 1.00 50.62 351 GLY A O 1
ATOM 2704 N N . SER A 1 352 ? -15.815 1.848 -20.834 1.00 52.22 352 SER A N 1
ATOM 2705 C CA . SER A 1 352 ? -16.450 2.678 -19.788 1.00 52.22 352 SER A CA 1
ATOM 2706 C C . SER A 1 352 ? -15.474 3.189 -18.721 1.00 52.22 352 SER A C 1
ATOM 2708 O O . SER A 1 352 ? -15.715 4.229 -18.113 1.00 52.22 352 SER A O 1
ATOM 2710 N N . ASP A 1 353 ? -14.364 2.480 -18.531 1.00 53.72 353 ASP A N 1
ATOM 2711 C CA . ASP A 1 353 ? -13.376 2.715 -17.480 1.00 53.72 353 ASP A CA 1
ATOM 2712 C C . ASP A 1 353 ? -12.467 3.924 -17.769 1.00 53.72 353 ASP A C 1
ATOM 2714 O O . ASP A 1 353 ? -12.002 4.582 -16.843 1.00 53.72 353 ASP A O 1
ATOM 2718 N N . HIS A 1 354 ? -12.284 4.302 -19.042 1.00 51.44 354 HIS A N 1
ATOM 2719 C CA . HIS A 1 354 ? -11.408 5.418 -19.436 1.00 51.44 354 HIS A CA 1
ATOM 2720 C C . HIS A 1 354 ? -11.992 6.784 -19.072 1.00 51.44 354 HIS A C 1
ATOM 2722 O O . HIS A 1 354 ? -11.261 7.736 -18.807 1.00 51.44 354 HIS A O 1
ATOM 2728 N N . ALA A 1 355 ? -13.323 6.881 -19.047 1.00 53.91 355 ALA A N 1
ATOM 2729 C CA . ALA A 1 355 ? -14.027 8.086 -18.626 1.00 53.91 355 ALA A CA 1
ATOM 2730 C C . ALA A 1 355 ? -14.068 8.238 -17.095 1.00 53.91 355 ALA A C 1
ATOM 2732 O O . ALA A 1 355 ? -14.337 9.334 -16.606 1.00 53.91 355 ALA A O 1
ATOM 2733 N N . ALA A 1 356 ? -13.824 7.156 -16.347 1.00 64.75 356 ALA A N 1
ATOM 2734 C CA . ALA A 1 356 ? -13.922 7.145 -14.892 1.00 64.75 356 ALA A CA 1
ATOM 2735 C C . ALA A 1 356 ? -12.644 7.644 -14.193 1.00 64.75 356 ALA A C 1
ATOM 2737 O O . ALA A 1 356 ? -12.741 8.132 -13.069 1.00 64.75 356 ALA A O 1
ATOM 2738 N N . ASP A 1 357 ? -11.470 7.553 -14.837 1.00 78.69 357 ASP A N 1
ATOM 2739 C CA . ASP A 1 357 ? -10.190 7.979 -14.248 1.00 78.69 357 ASP A CA 1
ATOM 2740 C C . ASP A 1 357 ? -9.174 8.463 -15.315 1.00 78.69 357 ASP A C 1
ATOM 2742 O O . ASP A 1 357 ? -8.344 7.689 -15.806 1.00 78.69 357 ASP A O 1
ATOM 2746 N N . PRO A 1 358 ? -9.216 9.751 -15.714 1.00 82.19 358 PRO A N 1
ATOM 2747 C CA . PRO A 1 358 ? -8.334 10.286 -16.755 1.00 82.19 358 PRO A CA 1
ATOM 2748 C C . PRO A 1 358 ? -6.856 10.338 -16.339 1.00 82.19 358 PRO A C 1
ATOM 2750 O O . PRO A 1 358 ? -5.974 10.291 -17.200 1.00 82.19 358 PRO A O 1
ATOM 2753 N N . GLU A 1 359 ? -6.562 10.435 -15.039 1.00 85.81 359 GLU A N 1
ATOM 2754 C CA . GLU A 1 359 ? -5.185 10.432 -14.539 1.00 85.81 359 GLU A CA 1
ATOM 2755 C C . GLU A 1 359 ? -4.551 9.053 -14.689 1.00 85.81 359 GLU A C 1
ATOM 2757 O O . GLU A 1 359 ? -3.396 8.955 -15.104 1.00 85.81 359 GLU A O 1
ATOM 2762 N N . LEU A 1 360 ? -5.316 7.992 -14.422 1.00 83.31 360 LEU A N 1
ATOM 2763 C CA . LEU A 1 360 ? -4.879 6.617 -14.632 1.00 83.31 360 LEU A CA 1
ATOM 2764 C C . LEU A 1 360 ? -4.586 6.339 -16.112 1.00 83.31 360 LEU A C 1
ATOM 2766 O O . LEU A 1 360 ? -3.528 5.798 -16.425 1.00 83.31 360 LEU A O 1
ATOM 2770 N N . VAL A 1 361 ? -5.448 6.796 -17.030 1.00 83.62 361 VAL A N 1
ATOM 2771 C CA . VAL A 1 361 ? -5.204 6.684 -18.484 1.00 83.62 361 VAL A CA 1
ATOM 2772 C C . VAL A 1 361 ? -3.932 7.434 -18.889 1.00 83.62 361 VAL A C 1
ATOM 2774 O O . VAL A 1 361 ? -3.086 6.899 -19.607 1.00 83.62 361 VAL A O 1
ATOM 2777 N N . HIS A 1 362 ? -3.755 8.672 -18.415 1.00 86.31 362 HIS A N 1
ATOM 2778 C CA . HIS A 1 362 ? -2.551 9.452 -18.702 1.00 86.31 362 HIS A CA 1
ATOM 2779 C C . HIS A 1 362 ? -1.279 8.770 -18.175 1.00 86.31 362 HIS A C 1
ATOM 2781 O O . HIS A 1 362 ? -0.260 8.721 -18.871 1.00 86.31 362 HIS A O 1
ATOM 2787 N N . ALA A 1 363 ? -1.336 8.232 -16.957 1.00 87.19 363 ALA A N 1
ATOM 2788 C CA . ALA A 1 363 ? -0.226 7.538 -16.326 1.00 87.19 363 ALA A CA 1
ATOM 2789 C C . ALA A 1 363 ? 0.104 6.217 -17.046 1.00 87.19 363 ALA A C 1
ATOM 2791 O O . ALA A 1 363 ? 1.282 5.920 -17.251 1.00 87.19 363 ALA A O 1
ATOM 2792 N N . GLU A 1 364 ? -0.899 5.469 -17.515 1.00 84.69 364 GLU A N 1
ATOM 2793 C CA . GLU A 1 364 ? -0.688 4.260 -18.315 1.00 84.69 364 GLU A CA 1
ATOM 2794 C C . GLU A 1 364 ? -0.065 4.572 -19.683 1.00 84.69 364 GLU A C 1
ATOM 2796 O O . GLU A 1 364 ? 0.887 3.909 -20.093 1.00 84.69 364 GLU A O 1
ATOM 2801 N N . LEU A 1 365 ? -0.505 5.624 -20.375 1.00 86.38 365 LEU A N 1
ATOM 2802 C CA . LEU A 1 365 ? 0.157 6.053 -21.613 1.00 86.38 365 LEU A CA 1
ATOM 2803 C C . LEU A 1 365 ? 1.618 6.459 -21.359 1.00 86.38 365 LEU A C 1
ATOM 2805 O O . LEU A 1 365 ? 2.510 6.076 -22.118 1.00 86.38 365 LEU A O 1
ATOM 2809 N N . ALA A 1 366 ? 1.893 7.161 -20.253 1.00 86.62 366 ALA A N 1
ATOM 2810 C CA . ALA A 1 366 ? 3.257 7.502 -19.854 1.00 86.62 366 ALA A CA 1
ATOM 2811 C C . ALA A 1 366 ? 4.112 6.261 -19.533 1.00 86.62 366 ALA A C 1
ATOM 2813 O O . ALA A 1 366 ? 5.301 6.248 -19.869 1.00 86.62 366 ALA A O 1
ATOM 2814 N N . TYR A 1 367 ? 3.520 5.225 -18.924 1.00 85.44 367 TYR A N 1
ATOM 2815 C CA . TYR A 1 367 ? 4.149 3.917 -18.740 1.00 85.44 367 TYR A CA 1
ATOM 2816 C C . TYR A 1 367 ? 4.518 3.300 -20.095 1.00 85.44 367 TYR A C 1
ATOM 2818 O O . TYR A 1 367 ? 5.678 2.945 -20.311 1.00 85.44 367 TYR A O 1
ATOM 2826 N N . LEU A 1 368 ? 3.554 3.199 -21.018 1.00 83.62 368 LEU A N 1
ATOM 2827 C CA . LEU A 1 368 ? 3.735 2.545 -22.318 1.00 83.62 368 LEU A CA 1
ATOM 2828 C C . LEU A 1 368 ? 4.815 3.236 -23.159 1.00 83.62 368 LEU A C 1
ATOM 2830 O O . LEU A 1 368 ? 5.662 2.564 -23.745 1.00 83.62 368 LEU A O 1
ATOM 2834 N N . ASP A 1 369 ? 4.848 4.568 -23.171 1.00 84.06 369 ASP A N 1
ATOM 2835 C CA . ASP A 1 369 ? 5.855 5.335 -23.913 1.00 84.06 369 ASP A CA 1
ATOM 2836 C C . ASP A 1 369 ? 7.261 5.205 -23.310 1.00 84.06 369 ASP A C 1
ATOM 2838 O O . ASP A 1 369 ? 8.266 5.100 -24.029 1.00 84.06 369 ASP A O 1
ATOM 2842 N N . ALA A 1 370 ? 7.355 5.176 -21.978 1.00 81.50 370 ALA A N 1
ATOM 2843 C CA . ALA A 1 370 ? 8.615 4.916 -21.291 1.00 81.50 370 ALA A CA 1
ATOM 2844 C C . ALA A 1 370 ? 9.099 3.484 -21.530 1.00 81.50 370 ALA A C 1
ATOM 2846 O O . ALA A 1 370 ? 10.297 3.271 -21.744 1.00 81.50 370 ALA A O 1
ATOM 2847 N N . ARG A 1 371 ? 8.176 2.516 -21.547 1.00 81.56 371 ARG A N 1
ATOM 2848 C CA . ARG A 1 371 ? 8.484 1.110 -21.795 1.00 81.56 371 ARG A CA 1
ATOM 2849 C C . ARG A 1 371 ? 8.969 0.892 -23.218 1.00 81.56 371 ARG A C 1
ATOM 2851 O O . ARG A 1 371 ? 10.017 0.280 -23.401 1.00 81.56 371 ARG A O 1
ATOM 2858 N N . ASP A 1 372 ? 8.283 1.464 -24.202 1.00 82.00 372 ASP A N 1
ATOM 2859 C CA . ASP A 1 372 ? 8.707 1.455 -25.603 1.00 82.00 372 ASP A CA 1
ATOM 2860 C C . ASP A 1 372 ? 10.136 2.004 -25.755 1.00 82.00 372 ASP A C 1
ATOM 2862 O O . ASP A 1 372 ? 11.024 1.347 -26.309 1.00 82.00 372 ASP A O 1
ATOM 2866 N N . SER A 1 373 ? 10.404 3.169 -25.158 1.00 79.12 373 SER A N 1
ATOM 2867 C CA . SER A 1 373 ? 11.733 3.792 -25.172 1.00 79.12 373 SER A CA 1
ATOM 2868 C C . SER A 1 373 ? 12.804 2.920 -24.503 1.00 79.12 373 SER A C 1
ATOM 2870 O O . SER A 1 373 ? 13.948 2.862 -24.967 1.00 79.12 373 SER A O 1
ATOM 2872 N N . HIS A 1 374 ? 12.454 2.243 -23.406 1.00 79.38 374 HIS A N 1
ATOM 2873 C CA . HIS A 1 374 ? 13.349 1.336 -22.694 1.00 79.38 374 HIS A CA 1
ATOM 2874 C C . HIS A 1 374 ? 13.663 0.079 -23.517 1.00 79.38 374 HIS A C 1
ATOM 2876 O O . HIS A 1 374 ? 14.838 -0.270 -23.652 1.00 79.38 374 HIS A O 1
ATOM 2882 N N . LEU A 1 375 ? 12.659 -0.545 -24.144 1.00 79.75 375 LEU A N 1
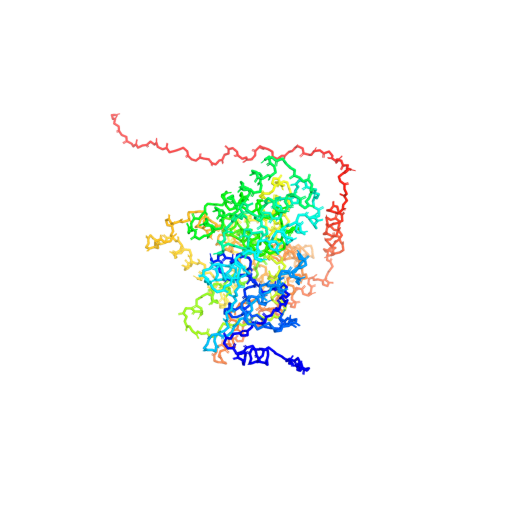ATOM 2883 C CA . LEU A 1 375 ? 12.848 -1.710 -25.015 1.00 79.75 375 LEU A CA 1
ATOM 2884 C C . LEU A 1 375 ? 13.780 -1.395 -26.189 1.00 79.75 375 LEU A C 1
ATOM 2886 O O . LEU A 1 375 ? 14.687 -2.175 -26.481 1.00 79.75 375 LEU A O 1
ATOM 2890 N N . HIS A 1 376 ? 13.640 -0.224 -26.818 1.00 80.25 376 HIS A N 1
ATOM 2891 C CA . HIS A 1 376 ? 14.558 0.205 -27.877 1.00 80.25 376 HIS A CA 1
ATOM 2892 C C . HIS A 1 376 ? 16.020 0.277 -27.397 1.00 80.25 376 HIS A C 1
ATOM 2894 O O . HIS A 1 376 ? 16.922 -0.169 -28.111 1.00 80.25 376 HIS A O 1
ATOM 2900 N N . ARG A 1 377 ? 16.278 0.786 -26.182 1.00 79.88 377 ARG A N 1
ATOM 2901 C CA . ARG A 1 377 ? 17.635 0.828 -25.592 1.00 79.88 377 ARG A CA 1
ATOM 2902 C C . ARG A 1 377 ? 18.161 -0.560 -25.270 1.00 79.88 377 ARG A C 1
ATOM 2904 O O . ARG A 1 377 ? 19.308 -0.868 -25.591 1.00 79.88 377 ARG A O 1
ATOM 2911 N N . LEU A 1 378 ? 17.320 -1.385 -24.654 1.00 80.12 378 LEU A N 1
ATOM 2912 C CA . LEU A 1 378 ? 17.661 -2.744 -24.266 1.00 80.12 378 LEU A CA 1
ATOM 2913 C C . LEU A 1 378 ? 18.038 -3.567 -25.501 1.00 80.12 378 LEU A C 1
ATOM 2915 O O . LEU A 1 378 ? 19.109 -4.171 -25.536 1.00 80.12 378 LEU A O 1
ATOM 2919 N N . TYR A 1 379 ? 17.233 -3.514 -26.560 1.00 83.56 379 TYR A N 1
ATOM 2920 C CA . TYR A 1 379 ? 17.515 -4.248 -27.791 1.00 83.56 379 TYR A CA 1
ATOM 2921 C C . TYR A 1 379 ? 18.656 -3.646 -28.619 1.00 83.56 379 TYR A C 1
ATOM 2923 O O . TYR A 1 379 ? 19.349 -4.402 -29.298 1.00 83.56 379 TYR A O 1
ATOM 2931 N N . ASP A 1 380 ? 18.931 -2.337 -28.542 1.00 83.19 380 ASP A N 1
ATOM 2932 C CA . ASP A 1 380 ? 20.162 -1.766 -29.116 1.00 83.19 380 ASP A CA 1
ATOM 2933 C C . ASP A 1 380 ? 21.406 -2.320 -2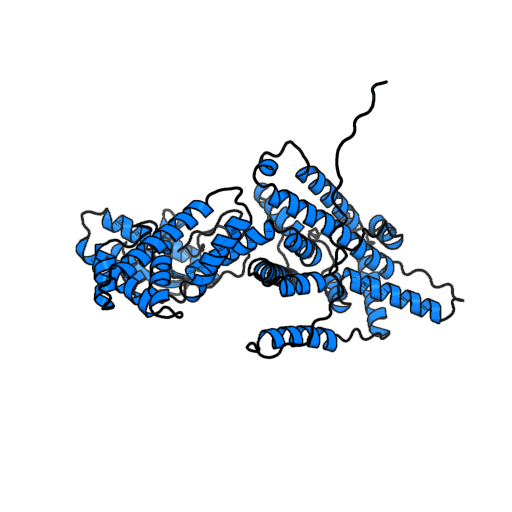8.409 1.00 83.19 380 ASP A C 1
ATOM 2935 O O . ASP A 1 380 ? 22.336 -2.781 -29.074 1.00 83.19 380 ASP A O 1
ATOM 2939 N N . ALA A 1 381 ? 21.410 -2.334 -27.073 1.00 81.81 381 ALA A N 1
ATOM 2940 C CA . ALA A 1 381 ? 22.517 -2.867 -26.285 1.00 81.81 381 ALA A CA 1
ATOM 2941 C C . ALA A 1 381 ? 22.720 -4.372 -26.537 1.00 81.81 381 ALA A C 1
ATOM 2943 O O . ALA A 1 381 ? 23.836 -4.799 -26.837 1.00 81.81 381 ALA A O 1
ATOM 2944 N N . LEU A 1 382 ? 21.648 -5.171 -26.501 1.00 83.31 382 LEU A N 1
ATOM 2945 C CA . LEU A 1 382 ? 21.713 -6.607 -26.791 1.00 83.31 382 LEU A CA 1
ATOM 2946 C C . LEU A 1 382 ? 22.131 -6.887 -28.236 1.00 83.31 382 LEU A C 1
ATOM 2948 O O . LEU A 1 382 ? 22.983 -7.742 -28.474 1.00 83.31 382 LEU A O 1
ATOM 2952 N N . GLY A 1 383 ? 21.604 -6.124 -29.197 1.00 82.81 383 GLY A N 1
ATOM 2953 C CA . GLY A 1 383 ? 21.994 -6.214 -30.599 1.00 82.81 383 GLY A CA 1
ATOM 2954 C C . GLY A 1 383 ? 23.487 -5.957 -30.803 1.00 82.81 383 GLY A C 1
ATOM 2955 O O . GLY A 1 383 ? 24.136 -6.700 -31.531 1.00 82.81 383 GLY A O 1
ATOM 2956 N N . ARG A 1 384 ? 24.061 -4.959 -30.118 1.00 83.25 384 ARG A N 1
ATOM 2957 C CA . ARG A 1 384 ? 25.507 -4.665 -30.174 1.00 83.25 384 ARG A CA 1
ATOM 2958 C C . ARG A 1 384 ? 26.358 -5.752 -29.527 1.00 83.25 384 ARG A C 1
ATOM 2960 O O . ARG A 1 384 ? 27.442 -6.041 -30.025 1.00 83.25 384 ARG A O 1
ATOM 2967 N N . LEU A 1 385 ? 25.883 -6.341 -28.430 1.00 84.12 385 LEU A N 1
ATOM 2968 C CA . LEU A 1 385 ? 26.590 -7.410 -27.723 1.00 84.12 385 LEU A CA 1
ATOM 2969 C C . LEU A 1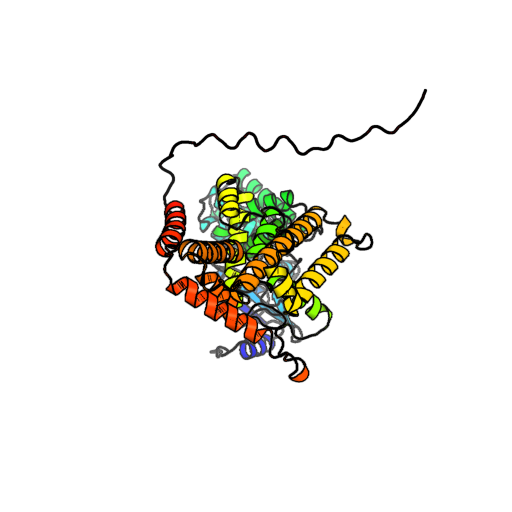 385 ? 26.572 -8.734 -28.504 1.00 84.12 385 LEU A C 1
ATOM 2971 O O . LEU A 1 385 ? 27.592 -9.415 -28.571 1.00 84.12 385 LEU A O 1
ATOM 2975 N N . ALA A 1 386 ? 25.431 -9.102 -29.091 1.00 82.38 386 ALA A N 1
ATOM 2976 C CA . ALA A 1 386 ? 25.271 -10.362 -29.819 1.00 82.38 386 ALA A CA 1
ATOM 2977 C C . ALA A 1 386 ? 25.749 -10.291 -31.275 1.00 82.38 386 ALA A C 1
ATOM 2979 O O . ALA A 1 386 ? 26.241 -11.284 -31.810 1.00 82.38 386 ALA A O 1
ATOM 2980 N N . PHE A 1 387 ? 25.649 -9.116 -31.900 1.00 78.44 387 PHE A N 1
ATOM 2981 C CA . PHE A 1 387 ? 26.122 -8.844 -33.257 1.00 78.44 387 PHE A CA 1
ATOM 2982 C C . PHE A 1 387 ? 27.152 -7.707 -33.231 1.00 78.44 387 PHE A C 1
ATOM 2984 O O . PHE A 1 387 ? 26.880 -6.611 -33.737 1.00 78.44 387 PHE A O 1
ATOM 2991 N N . PRO A 1 388 ? 28.336 -7.928 -32.628 1.00 69.62 388 PRO A N 1
ATOM 2992 C CA . PRO A 1 388 ? 29.382 -6.919 -32.636 1.00 69.62 388 PRO A CA 1
ATOM 2993 C C . PRO A 1 388 ? 29.732 -6.585 -34.086 1.00 69.62 388 PRO A C 1
ATOM 2995 O O . PRO A 1 388 ? 29.918 -7.483 -34.912 1.00 69.62 388 PRO A O 1
ATOM 2998 N N . VAL A 1 389 ? 29.798 -5.289 -34.405 1.00 62.09 389 VAL A N 1
ATOM 2999 C CA . VAL A 1 389 ? 30.216 -4.833 -35.736 1.00 62.09 389 VAL A CA 1
ATOM 3000 C C . VAL A 1 389 ? 31.587 -5.456 -36.011 1.00 62.09 389 VAL A C 1
ATOM 3002 O O . VAL A 1 389 ? 32.489 -5.267 -35.189 1.00 62.09 389 VAL A O 1
ATOM 3005 N N . PRO A 1 390 ? 31.763 -6.224 -37.105 1.00 55.72 390 PRO A N 1
ATOM 3006 C CA . PRO A 1 390 ? 33.064 -6.786 -37.418 1.00 55.72 390 PRO A CA 1
ATOM 3007 C C . PRO A 1 390 ? 34.041 -5.623 -37.537 1.00 55.72 390 PRO A C 1
ATOM 3009 O O . PRO A 1 390 ? 33.803 -4.695 -38.304 1.00 55.72 390 PRO A O 1
ATOM 3012 N N . VAL A 1 391 ? 35.102 -5.652 -36.736 1.00 52.38 391 VAL A N 1
ATOM 3013 C CA . VAL A 1 391 ? 36.217 -4.713 -36.839 1.00 52.38 391 VAL A CA 1
ATOM 3014 C C . VAL A 1 391 ? 37.001 -5.165 -38.073 1.00 52.38 391 VAL A C 1
ATOM 3016 O O . VAL A 1 391 ? 37.597 -6.243 -38.007 1.00 52.38 391 VAL A O 1
ATOM 3019 N N . PRO A 1 392 ? 36.969 -4.458 -39.227 1.00 52.59 392 PRO A N 1
ATOM 3020 C CA . PRO A 1 392 ? 37.895 -4.753 -40.309 1.00 52.59 392 PRO A CA 1
ATOM 3021 C C . PRO A 1 392 ? 39.307 -4.861 -39.739 1.00 52.59 392 PRO A C 1
ATOM 3023 O O . PRO A 1 392 ? 39.700 -4.022 -38.930 1.00 52.59 392 PRO A O 1
ATOM 3026 N N . GLY A 1 393 ? 40.044 -5.903 -40.137 1.00 54.00 393 GLY A N 1
ATOM 3027 C CA . GLY A 1 393 ? 41.353 -6.253 -39.566 1.00 54.00 393 GLY A CA 1
ATOM 3028 C C . GLY A 1 393 ? 42.413 -5.146 -39.633 1.00 54.00 393 GLY A C 1
ATOM 3029 O O . GLY A 1 393 ? 43.443 -5.270 -38.981 1.00 54.00 393 GLY A O 1
ATOM 3030 N N . ASP A 1 394 ? 42.122 -4.059 -40.353 1.00 56.03 394 ASP A N 1
ATOM 3031 C CA . ASP A 1 394 ? 42.981 -2.895 -40.565 1.00 56.03 394 ASP A CA 1
ATOM 3032 C C . ASP A 1 394 ? 42.487 -1.618 -39.853 1.00 56.03 394 ASP A C 1
ATOM 3034 O O . ASP A 1 394 ? 42.983 -0.524 -40.130 1.00 56.03 394 ASP A O 1
ATOM 3038 N N . LEU A 1 395 ? 41.492 -1.699 -38.956 1.00 53.88 395 LEU A N 1
ATOM 3039 C CA . LEU A 1 395 ? 41.088 -0.528 -38.174 1.00 53.88 395 LEU A CA 1
ATOM 3040 C C . LEU A 1 395 ? 42.194 -0.141 -37.179 1.00 53.88 395 LEU A C 1
ATOM 3042 O O . LEU A 1 395 ? 42.638 -0.988 -36.400 1.00 53.88 395 LEU A O 1
ATOM 3046 N N . PRO A 1 396 ? 42.598 1.143 -37.136 1.00 61.19 396 PRO A N 1
ATOM 3047 C CA . PRO A 1 396 ? 43.426 1.676 -36.064 1.00 61.19 396 PRO A CA 1
ATOM 3048 C C . PRO A 1 396 ? 42.881 1.263 -34.693 1.00 61.19 396 PRO A C 1
ATOM 3050 O O . PRO A 1 396 ? 41.672 1.337 -34.460 1.00 61.19 396 PRO A O 1
ATOM 3053 N N . ALA A 1 397 ? 43.766 0.868 -33.772 1.00 61.41 397 ALA A N 1
ATOM 3054 C CA . ALA A 1 397 ? 43.396 0.424 -32.422 1.00 61.41 397 ALA A CA 1
ATOM 3055 C C . ALA A 1 397 ? 42.473 1.423 -31.686 1.00 61.41 397 ALA A C 1
ATOM 3057 O O . ALA A 1 397 ? 41.606 1.025 -30.910 1.00 61.41 397 ALA A O 1
ATOM 3058 N N . GLU A 1 398 ? 42.603 2.715 -31.999 1.00 58.16 398 GLU A N 1
ATOM 3059 C CA . GLU A 1 398 ? 41.772 3.815 -31.496 1.00 58.16 398 GLU A CA 1
ATOM 3060 C C . GLU A 1 398 ? 40.284 3.682 -31.877 1.00 58.16 398 GLU A C 1
ATOM 3062 O O . GLU A 1 398 ? 39.406 3.981 -31.068 1.00 58.16 398 GLU A O 1
ATOM 3067 N N . LEU A 1 399 ? 39.968 3.176 -33.076 1.00 59.28 399 LEU A N 1
ATOM 3068 C CA . LEU A 1 399 ? 38.585 2.987 -33.534 1.00 59.28 399 LEU A CA 1
ATOM 3069 C C . LEU A 1 399 ? 37.942 1.728 -32.939 1.00 59.28 399 LEU A C 1
ATOM 3071 O O . LEU A 1 399 ? 36.740 1.722 -32.666 1.00 59.28 399 LEU A O 1
ATOM 3075 N N . ALA A 1 400 ? 38.735 0.687 -32.671 1.00 62.81 400 ALA A N 1
ATOM 3076 C CA . ALA A 1 400 ? 38.274 -0.488 -31.932 1.00 62.81 400 ALA A CA 1
ATOM 3077 C C . ALA A 1 400 ? 37.943 -0.134 -30.468 1.00 62.81 400 ALA A C 1
ATOM 3079 O O . ALA A 1 400 ? 36.896 -0.537 -29.957 1.00 62.81 400 ALA A O 1
ATOM 3080 N N . ALA A 1 401 ? 38.781 0.688 -29.824 1.00 65.19 401 ALA A N 1
ATOM 3081 C CA . ALA A 1 401 ? 38.524 1.209 -28.482 1.00 65.19 401 ALA A CA 1
ATOM 3082 C C . ALA A 1 401 ? 37.267 2.098 -28.437 1.00 65.19 401 ALA A C 1
ATOM 3084 O O . ALA A 1 401 ? 36.439 1.954 -27.538 1.00 65.19 401 ALA A O 1
ATOM 3085 N N . ALA A 1 402 ? 37.063 2.957 -29.443 1.00 66.38 402 ALA A N 1
ATOM 3086 C CA . ALA A 1 402 ? 35.866 3.793 -29.543 1.00 66.38 402 ALA A CA 1
ATOM 3087 C C . ALA A 1 402 ? 34.570 2.970 -29.695 1.00 66.38 402 ALA A C 1
ATOM 3089 O O . ALA A 1 402 ? 33.557 3.291 -29.071 1.00 66.38 402 ALA A O 1
ATOM 3090 N N . ALA A 1 403 ? 34.592 1.886 -30.479 1.00 66.12 403 ALA A N 1
ATOM 3091 C CA . ALA A 1 403 ? 33.442 0.992 -30.644 1.00 66.12 403 ALA A CA 1
ATOM 3092 C C . ALA A 1 403 ? 33.109 0.209 -29.357 1.00 66.12 403 ALA A C 1
ATOM 3094 O O . ALA A 1 403 ? 31.931 0.032 -29.021 1.00 66.12 403 ALA A O 1
ATOM 3095 N N . ALA A 1 404 ? 34.132 -0.222 -28.610 1.00 70.56 404 ALA A N 1
ATOM 3096 C CA . ALA A 1 404 ? 33.964 -0.862 -27.307 1.00 70.56 404 ALA A CA 1
ATOM 3097 C C . ALA A 1 404 ? 33.368 0.112 -26.276 1.00 70.56 404 ALA A C 1
ATOM 3099 O O . ALA A 1 404 ? 32.340 -0.202 -25.676 1.00 70.56 404 ALA A O 1
ATOM 3100 N N . ALA A 1 405 ? 33.917 1.327 -26.170 1.00 72.44 405 ALA A N 1
ATOM 3101 C CA . ALA A 1 405 ? 33.403 2.379 -25.289 1.00 72.44 405 ALA A CA 1
ATOM 3102 C C . ALA A 1 405 ? 31.961 2.788 -25.643 1.00 72.44 405 ALA A C 1
ATOM 3104 O O . ALA A 1 405 ? 31.134 3.036 -24.767 1.00 72.44 405 ALA A O 1
ATOM 3105 N N . GLN A 1 406 ? 31.615 2.817 -26.935 1.00 74.50 406 GLN A N 1
ATOM 3106 C CA . GLN A 1 406 ? 30.239 3.061 -27.369 1.00 74.50 406 GLN A CA 1
ATOM 3107 C C . GLN A 1 406 ? 29.295 1.930 -26.940 1.00 74.50 406 GLN A C 1
ATOM 3109 O O . GLN A 1 406 ? 28.162 2.202 -26.546 1.00 74.50 406 GLN A O 1
ATOM 3114 N N . THR A 1 407 ? 29.735 0.673 -27.020 1.00 76.62 407 THR A N 1
ATOM 3115 C CA . THR A 1 407 ? 28.933 -0.485 -26.596 1.00 76.62 407 THR A CA 1
ATOM 3116 C C . THR A 1 407 ? 28.719 -0.473 -25.087 1.00 76.62 407 THR A C 1
ATOM 3118 O O . THR A 1 407 ? 27.587 -0.610 -24.634 1.00 76.62 407 THR A O 1
ATOM 3121 N N . GLU A 1 408 ? 29.770 -0.214 -24.314 1.00 76.62 408 GLU A N 1
ATOM 3122 C CA . GLU A 1 408 ? 29.700 -0.077 -22.859 1.00 76.62 408 GLU A CA 1
ATOM 3123 C C . GLU A 1 408 ? 28.755 1.053 -22.435 1.00 76.62 408 GLU A C 1
ATOM 3125 O O . GLU A 1 408 ? 27.868 0.848 -21.606 1.00 76.62 408 GLU A O 1
ATOM 3130 N N . ARG A 1 409 ? 28.855 2.219 -23.085 1.00 78.12 409 ARG A N 1
ATOM 3131 C CA . ARG A 1 409 ? 27.930 3.332 -22.859 1.00 78.12 409 ARG A CA 1
ATOM 3132 C C . ARG A 1 409 ? 26.478 2.927 -23.110 1.00 78.12 409 ARG A C 1
ATOM 3134 O O . ARG A 1 409 ? 25.615 3.275 -22.315 1.00 78.12 409 ARG A O 1
ATOM 3141 N N . ARG A 1 410 ? 26.190 2.183 -24.183 1.00 78.81 410 ARG A N 1
ATOM 3142 C CA . ARG A 1 410 ? 24.822 1.720 -24.491 1.00 78.81 410 ARG A CA 1
ATOM 3143 C C . ARG A 1 410 ? 24.318 0.684 -23.492 1.00 78.81 410 ARG A C 1
ATOM 3145 O O . ARG A 1 410 ? 23.146 0.724 -23.137 1.00 78.81 410 ARG A O 1
ATOM 3152 N N . VAL A 1 411 ? 25.194 -0.189 -22.996 1.00 76.81 411 VAL A N 1
ATOM 3153 C CA . VAL A 1 411 ? 24.871 -1.117 -21.903 1.00 76.81 411 VAL A CA 1
ATOM 3154 C C . VAL A 1 411 ? 24.545 -0.348 -20.623 1.00 76.81 411 VAL A C 1
ATOM 3156 O O . VAL A 1 411 ? 23.527 -0.632 -20.000 1.00 76.81 411 VAL A O 1
ATOM 3159 N N . SER A 1 412 ? 25.334 0.663 -20.257 1.00 74.31 412 SER A N 1
ATOM 3160 C CA . SER A 1 412 ? 25.041 1.506 -19.091 1.00 74.31 412 SER A CA 1
ATOM 3161 C C . SER A 1 412 ? 23.752 2.321 -19.274 1.00 74.31 412 SER A C 1
ATOM 3163 O O . SER A 1 412 ? 22.930 2.380 -18.367 1.00 74.31 412 SER A O 1
ATOM 3165 N N . GLU A 1 413 ? 23.494 2.869 -20.463 1.00 74.00 413 GLU A N 1
ATOM 3166 C CA . GLU A 1 413 ? 22.246 3.590 -20.760 1.00 74.00 413 GLU A CA 1
ATOM 3167 C C . GLU A 1 413 ? 20.996 2.684 -20.711 1.00 74.00 413 GLU A C 1
ATOM 3169 O O . GLU A 1 413 ? 19.906 3.169 -20.397 1.00 74.00 413 GLU A O 1
ATOM 3174 N N . ALA A 1 414 ? 21.134 1.391 -21.029 1.00 74.69 414 ALA A N 1
ATOM 3175 C CA . ALA A 1 414 ? 20.036 0.422 -21.034 1.00 74.69 414 ALA A CA 1
ATOM 3176 C C . ALA A 1 414 ? 19.811 -0.250 -19.670 1.00 74.69 414 ALA A C 1
ATOM 3178 O O . ALA A 1 414 ? 18.672 -0.380 -19.232 1.00 74.69 414 ALA A O 1
ATOM 3179 N N . PHE A 1 415 ? 20.884 -0.666 -18.996 1.00 70.38 415 PHE A N 1
ATOM 3180 C CA . PHE A 1 415 ? 20.831 -1.489 -17.782 1.00 70.38 415 PHE A CA 1
ATOM 3181 C C . PHE A 1 415 ? 21.313 -0.754 -16.523 1.00 70.38 415 PHE A C 1
ATOM 3183 O O . PHE A 1 415 ? 21.271 -1.315 -15.432 1.00 70.38 415 PHE A O 1
ATOM 3190 N N . GLY A 1 416 ? 21.794 0.484 -16.639 1.00 67.62 416 GLY A N 1
ATOM 3191 C CA . GLY A 1 416 ? 22.433 1.242 -15.560 1.00 67.62 416 GLY A CA 1
ATOM 3192 C C . GLY A 1 416 ? 23.901 0.854 -15.368 1.00 67.62 416 GLY A C 1
ATOM 3193 O O . GLY A 1 416 ? 24.793 1.684 -15.548 1.00 67.62 416 GLY A O 1
ATOM 3194 N N . THR A 1 417 ? 24.163 -0.418 -15.055 1.00 66.12 417 THR A N 1
ATOM 3195 C CA . THR A 1 417 ? 25.515 -0.954 -14.814 1.00 66.12 417 THR A CA 1
ATOM 3196 C C . THR A 1 417 ? 25.753 -2.265 -15.563 1.00 66.12 417 THR A C 1
ATOM 3198 O O . THR A 1 417 ? 24.812 -2.969 -15.935 1.00 66.12 417 THR A O 1
ATOM 3201 N N . ALA A 1 418 ? 27.027 -2.618 -15.765 1.00 69.00 418 ALA A N 1
ATOM 3202 C CA . ALA A 1 418 ? 27.404 -3.910 -16.338 1.00 69.00 418 ALA A CA 1
ATOM 3203 C C . ALA A 1 418 ? 26.985 -5.088 -15.437 1.00 69.00 418 ALA A C 1
ATOM 3205 O O . ALA A 1 418 ? 26.534 -6.111 -15.948 1.00 69.00 418 ALA A O 1
ATOM 3206 N N . ASP A 1 419 ? 27.046 -4.922 -14.112 1.00 66.75 419 ASP A N 1
ATOM 3207 C CA . ASP A 1 419 ? 26.598 -5.937 -13.150 1.00 66.75 419 ASP A CA 1
ATOM 3208 C C . ASP A 1 419 ? 25.088 -6.167 -13.227 1.00 66.75 419 ASP A C 1
ATOM 3210 O O . ASP A 1 419 ? 24.636 -7.310 -13.256 1.00 66.75 419 ASP A O 1
ATOM 3214 N N . ARG A 1 420 ? 24.293 -5.094 -13.338 1.00 66.31 420 ARG A N 1
ATOM 3215 C CA . ARG A 1 420 ? 22.842 -5.205 -13.528 1.00 66.31 420 ARG A CA 1
ATOM 3216 C C . ARG A 1 420 ? 22.512 -5.833 -14.881 1.00 66.31 420 ARG A C 1
ATOM 3218 O O . ARG A 1 420 ? 21.615 -6.666 -14.952 1.00 66.31 420 ARG A O 1
ATOM 3225 N N . ALA A 1 421 ? 23.266 -5.512 -15.934 1.00 71.56 421 ALA A N 1
ATOM 3226 C CA . ALA A 1 421 ? 23.141 -6.193 -17.223 1.00 71.56 421 ALA A CA 1
ATOM 3227 C C . ALA A 1 421 ? 23.448 -7.696 -17.106 1.00 71.56 421 ALA A C 1
ATOM 3229 O O . ALA A 1 421 ? 22.725 -8.511 -17.677 1.00 71.56 421 ALA A O 1
ATOM 3230 N N . ALA A 1 422 ? 24.475 -8.076 -16.339 1.00 72.19 422 ALA A N 1
ATOM 3231 C CA . ALA A 1 422 ? 24.821 -9.472 -16.092 1.00 72.19 422 ALA A CA 1
ATOM 3232 C C . ALA A 1 422 ? 23.723 -10.194 -15.298 1.00 72.19 422 ALA A C 1
ATOM 3234 O O . ALA A 1 422 ? 23.274 -11.242 -15.740 1.00 72.19 422 ALA A O 1
ATOM 3235 N N . GLN A 1 423 ? 23.218 -9.604 -14.210 1.00 66.50 423 GLN A N 1
ATOM 3236 C CA . GLN A 1 423 ? 22.111 -10.157 -13.416 1.00 66.50 423 GLN A CA 1
ATOM 3237 C C . GLN A 1 423 ? 20.847 -10.366 -14.258 1.00 66.50 423 GLN A C 1
ATOM 3239 O O . GLN A 1 423 ? 20.232 -11.428 -14.208 1.00 66.50 423 GLN A O 1
ATOM 3244 N N . VAL A 1 424 ? 20.487 -9.382 -15.085 1.00 68.25 424 VAL A N 1
ATOM 3245 C CA . VAL A 1 424 ? 19.318 -9.455 -15.972 1.00 68.25 424 VAL A CA 1
ATOM 3246 C C . VAL A 1 424 ? 19.509 -10.516 -17.065 1.00 68.25 424 VAL A C 1
ATOM 3248 O O . VAL A 1 424 ? 18.586 -11.274 -17.358 1.00 68.25 424 VAL A O 1
ATOM 3251 N N . LEU A 1 425 ? 20.710 -10.629 -17.643 1.00 69.75 425 LEU A N 1
ATOM 3252 C CA . LEU A 1 425 ? 21.046 -11.674 -18.618 1.00 69.75 425 LEU A CA 1
ATOM 3253 C C . LEU A 1 425 ? 21.171 -13.065 -17.993 1.00 69.75 425 LEU A C 1
ATOM 3255 O O . LEU A 1 425 ? 20.919 -14.057 -18.676 1.00 69.75 425 LEU A O 1
ATOM 3259 N N . ASP A 1 426 ? 21.557 -13.159 -16.726 1.00 65.19 426 ASP A N 1
ATOM 3260 C CA . ASP A 1 426 ? 21.594 -14.397 -15.949 1.00 65.19 426 ASP A CA 1
ATOM 3261 C C . ASP A 1 426 ? 20.178 -14.814 -15.502 1.00 65.19 426 ASP A C 1
ATOM 3263 O O . ASP A 1 426 ? 19.920 -16.008 -15.379 1.00 65.19 426 ASP A O 1
ATOM 3267 N N . GLY A 1 427 ? 19.237 -13.861 -15.423 1.00 55.19 427 GLY A N 1
ATOM 3268 C CA . GLY A 1 427 ? 17.781 -14.074 -15.345 1.00 55.19 427 GLY A CA 1
ATOM 3269 C C . GLY A 1 427 ? 17.044 -14.195 -16.698 1.00 55.19 427 GLY A C 1
ATO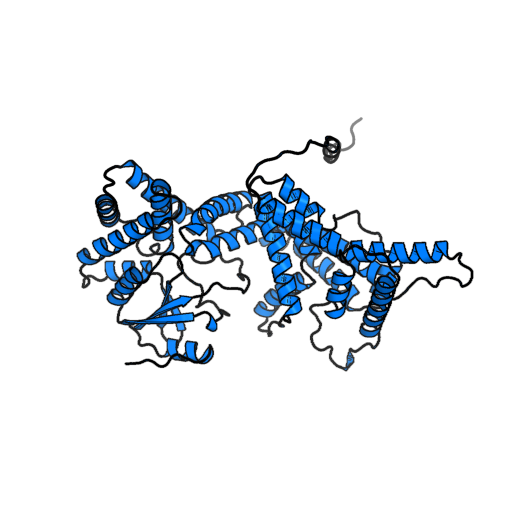M 3270 O O . GLY A 1 427 ? 15.826 -14.346 -16.710 1.00 55.19 427 GLY A O 1
ATOM 3271 N N . GLN A 1 428 ? 17.767 -14.121 -17.828 1.00 58.50 428 GLN A N 1
ATOM 3272 C CA . GLN A 1 428 ? 17.389 -14.446 -19.227 1.00 58.50 428 GLN A CA 1
ATOM 3273 C C . GLN A 1 428 ? 16.043 -13.893 -19.789 1.00 58.50 428 GLN A C 1
ATOM 3275 O O . GLN A 1 428 ? 15.419 -14.535 -20.628 1.00 58.50 428 GLN A O 1
ATOM 3280 N N . ILE A 1 429 ? 15.620 -12.696 -19.372 1.00 55.19 429 ILE A N 1
ATOM 3281 C CA . ILE A 1 429 ? 14.682 -11.746 -20.032 1.00 55.19 429 ILE A CA 1
ATOM 3282 C C . ILE A 1 429 ? 13.476 -12.332 -20.819 1.00 55.19 429 ILE A C 1
ATOM 3284 O O . ILE A 1 429 ? 13.456 -12.318 -22.050 1.00 55.19 429 ILE A O 1
ATOM 3288 N N . SER A 1 430 ? 12.441 -12.790 -20.100 1.00 48.69 430 SER A N 1
ATOM 3289 C CA . SER A 1 430 ? 10.989 -12.600 -20.365 1.00 48.69 430 SER A CA 1
ATOM 3290 C C . SER A 1 430 ? 10.158 -13.379 -19.331 1.00 48.69 430 SER A C 1
ATOM 3292 O O . SER A 1 430 ? 10.532 -14.483 -18.936 1.00 48.69 430 SER A O 1
ATOM 3294 N N . TYR A 1 431 ? 8.991 -12.854 -18.937 1.00 42.22 431 TYR A N 1
ATOM 3295 C CA . TYR A 1 431 ? 7.983 -13.563 -18.126 1.00 42.22 431 TYR A CA 1
ATOM 3296 C C . TYR A 1 431 ? 7.393 -14.804 -18.834 1.00 42.22 431 TYR A C 1
ATOM 3298 O O . TYR A 1 431 ? 7.047 -15.789 -18.185 1.00 42.22 431 TYR A O 1
ATOM 3306 N N . ARG A 1 432 ? 7.381 -14.826 -20.175 1.00 42.44 432 ARG A N 1
ATOM 3307 C CA . ARG A 1 432 ? 6.840 -15.929 -20.993 1.00 42.44 432 ARG A CA 1
ATOM 3308 C C . ARG A 1 432 ? 7.783 -17.121 -21.209 1.00 42.44 432 ARG A C 1
ATOM 3310 O O . ARG A 1 432 ? 7.630 -17.857 -22.181 1.00 42.44 432 ARG A O 1
ATOM 3317 N N . GLN A 1 433 ? 8.719 -17.385 -20.300 1.00 40.25 433 GLN A N 1
ATOM 3318 C CA . GLN A 1 433 ? 9.354 -18.707 -20.234 1.00 40.25 433 GLN A CA 1
ATOM 3319 C C . GLN A 1 433 ? 8.533 -19.661 -19.350 1.00 40.25 433 GLN A C 1
ATOM 3321 O O . GLN A 1 433 ? 9.039 -20.248 -18.398 1.00 40.25 433 GLN A O 1
ATOM 3326 N N . GLN A 1 434 ? 7.267 -19.901 -19.717 1.00 39.47 434 GLN A N 1
ATOM 3327 C CA . GLN A 1 434 ? 6.775 -21.275 -19.583 1.00 39.47 434 GLN A CA 1
ATOM 3328 C C . GLN A 1 434 ? 7.715 -22.173 -20.404 1.00 39.47 434 GLN A C 1
ATOM 3330 O O . GLN A 1 434 ? 8.283 -21.695 -21.394 1.00 39.47 434 GLN A O 1
ATOM 3335 N N . PRO A 1 435 ? 7.925 -23.451 -20.034 1.00 36.09 435 PRO A N 1
ATOM 3336 C CA . PRO A 1 435 ? 8.763 -24.344 -20.817 1.00 36.09 435 PRO A CA 1
ATOM 3337 C C . PRO A 1 435 ? 8.237 -24.357 -22.248 1.00 36.09 435 PRO A C 1
ATOM 3339 O O . PRO A 1 435 ? 7.196 -24.944 -22.539 1.00 36.09 435 PRO A O 1
ATOM 3342 N N . VAL A 1 436 ? 8.961 -23.671 -23.136 1.00 36.41 436 VAL A N 1
ATOM 3343 C CA . VAL A 1 436 ? 8.677 -23.637 -24.562 1.00 36.41 436 VAL A CA 1
ATOM 3344 C C . VAL A 1 436 ? 8.507 -25.098 -24.972 1.00 36.41 436 VAL A C 1
ATOM 3346 O O . VAL A 1 436 ? 9.455 -25.873 -24.770 1.00 36.41 436 VAL A O 1
ATOM 3349 N N . PRO A 1 437 ? 7.326 -25.515 -25.480 1.00 35.31 437 PRO A N 1
ATOM 3350 C CA . PRO A 1 437 ? 7.107 -26.893 -25.893 1.00 35.31 437 PRO A CA 1
ATOM 3351 C C . PRO A 1 437 ? 8.305 -27.307 -26.733 1.00 35.31 437 PRO A C 1
ATOM 3353 O O . PRO A 1 437 ? 8.717 -26.524 -27.584 1.00 35.31 437 PRO A O 1
ATOM 3356 N N . ALA A 1 438 ? 8.901 -28.483 -26.510 1.00 38.44 438 ALA A N 1
ATOM 3357 C CA . ALA A 1 438 ? 10.195 -28.852 -27.111 1.00 38.44 438 ALA A CA 1
ATOM 3358 C C . ALA A 1 438 ? 10.272 -28.639 -28.644 1.00 38.44 438 ALA A C 1
ATOM 3360 O O . ALA A 1 438 ? 11.354 -28.498 -29.203 1.00 38.44 438 ALA A O 1
ATOM 3361 N N . ARG A 1 439 ? 9.112 -28.554 -29.308 1.00 35.84 439 ARG A N 1
ATOM 3362 C CA . ARG A 1 439 ? 8.902 -28.246 -30.729 1.00 35.84 439 ARG A CA 1
ATOM 3363 C C . ARG A 1 439 ? 9.086 -26.766 -31.132 1.00 35.84 439 ARG A C 1
ATOM 3365 O O . ARG A 1 439 ? 9.112 -26.487 -32.322 1.00 35.84 439 ARG A O 1
ATOM 3372 N N . ARG A 1 440 ? 9.194 -25.830 -30.182 1.00 39.72 440 ARG A N 1
ATOM 3373 C CA . ARG A 1 440 ? 9.402 -24.378 -30.371 1.00 39.72 440 ARG A CA 1
ATOM 3374 C C . ARG A 1 440 ? 10.783 -23.897 -29.894 1.00 39.72 440 ARG A C 1
ATOM 3376 O O . ARG A 1 440 ? 11.049 -22.701 -29.942 1.00 39.72 440 ARG A O 1
ATOM 3383 N N . ARG A 1 441 ? 11.682 -24.801 -29.468 1.00 41.88 441 ARG A N 1
ATOM 3384 C CA . ARG A 1 441 ? 13.103 -24.474 -29.260 1.00 41.88 441 ARG A CA 1
ATOM 3385 C C . ARG A 1 441 ? 13.735 -24.144 -30.612 1.00 41.88 441 ARG A C 1
ATOM 3387 O O . ARG A 1 441 ? 14.299 -25.016 -31.266 1.00 41.88 441 ARG A O 1
ATOM 3394 N N . ALA A 1 442 ? 13.634 -22.893 -31.043 1.00 44.09 442 ALA A N 1
ATOM 3395 C CA . ALA A 1 442 ? 14.599 -22.369 -31.988 1.00 44.09 442 ALA A CA 1
ATOM 3396 C C . ALA A 1 442 ? 15.917 -22.240 -31.218 1.00 44.09 442 ALA A C 1
ATOM 3398 O O . ALA A 1 442 ? 16.021 -21.482 -30.255 1.00 44.09 442 ALA A O 1
ATOM 3399 N N . THR A 1 443 ? 16.904 -23.036 -31.604 1.00 50.69 443 THR A N 1
ATOM 3400 C CA . THR A 1 443 ? 18.312 -22.985 -31.183 1.00 50.69 443 THR A CA 1
ATOM 3401 C C . THR A 1 443 ? 18.979 -21.667 -31.620 1.00 50.69 443 THR A C 1
ATOM 3403 O O . THR A 1 443 ? 19.971 -21.687 -32.332 1.00 50.69 443 THR A O 1
ATOM 3406 N N . THR A 1 444 ? 18.369 -20.511 -31.332 1.00 65.44 444 THR A N 1
ATOM 3407 C CA . THR A 1 444 ? 18.831 -19.193 -31.801 1.00 65.44 444 THR A CA 1
ATOM 3408 C C . THR A 1 444 ? 18.766 -18.124 -30.713 1.00 65.44 444 THR A C 1
ATOM 3410 O O . THR A 1 444 ? 19.738 -17.405 -30.532 1.00 65.44 444 THR A O 1
ATOM 3413 N N . GLU A 1 445 ? 17.684 -18.013 -29.938 1.00 70.94 445 GLU A N 1
ATOM 3414 C CA . GLU A 1 445 ? 17.555 -16.944 -28.928 1.00 70.94 445 GLU A CA 1
ATOM 3415 C C . GLU A 1 445 ? 18.460 -17.163 -27.709 1.00 70.94 445 GLU A C 1
ATOM 3417 O O . GLU A 1 445 ? 19.204 -16.264 -27.317 1.00 70.94 445 GLU A O 1
ATOM 3422 N N . ALA A 1 446 ? 18.465 -18.380 -27.158 1.00 70.06 446 ALA A N 1
ATOM 3423 C CA . ALA A 1 446 ? 19.361 -18.746 -26.062 1.00 70.06 446 ALA A CA 1
ATOM 3424 C C . ALA A 1 446 ? 20.838 -18.573 -26.459 1.00 70.06 446 ALA A C 1
ATOM 3426 O O . ALA A 1 446 ? 21.653 -18.119 -25.657 1.00 70.06 446 ALA A O 1
ATOM 3427 N N . ASP A 1 447 ? 21.177 -18.867 -27.715 1.00 74.38 447 ASP A N 1
ATOM 3428 C CA . ASP A 1 447 ? 22.532 -18.702 -28.240 1.00 74.38 447 ASP A CA 1
ATOM 3429 C C . ASP A 1 447 ? 22.910 -17.226 -28.401 1.00 74.38 447 ASP A C 1
ATOM 3431 O O . ASP A 1 447 ? 24.035 -16.846 -28.077 1.00 74.38 447 ASP A O 1
ATOM 3435 N N . LEU A 1 448 ? 21.970 -16.368 -28.809 1.00 76.06 448 LEU A N 1
ATOM 3436 C CA . LEU A 1 448 ? 22.171 -14.917 -28.874 1.00 76.06 448 LEU A CA 1
ATOM 3437 C C . LEU A 1 448 ? 22.314 -14.285 -27.484 1.00 76.06 448 LEU A C 1
ATOM 3439 O O . LEU A 1 448 ? 23.188 -13.440 -27.287 1.00 76.06 448 LEU A O 1
ATOM 3443 N N . LEU A 1 449 ? 21.519 -14.719 -26.502 1.00 75.88 449 LEU A N 1
ATOM 3444 C CA . LEU A 1 449 ? 21.663 -14.287 -25.108 1.00 75.88 449 LEU A CA 1
ATOM 3445 C C . LEU A 1 449 ? 22.987 -14.776 -24.501 1.00 75.88 449 LEU A C 1
ATOM 3447 O O . LEU A 1 449 ? 23.668 -14.022 -23.804 1.00 75.88 449 LEU A O 1
ATOM 3451 N N . ASN A 1 450 ? 23.398 -16.012 -24.803 1.00 76.38 450 ASN A N 1
ATOM 3452 C CA . ASN A 1 450 ? 24.708 -16.537 -24.418 1.00 76.38 450 ASN A CA 1
ATOM 3453 C C . ASN A 1 450 ? 25.844 -15.728 -25.060 1.00 76.38 450 ASN A C 1
ATOM 3455 O O . ASN A 1 450 ? 26.784 -15.346 -24.362 1.00 76.38 450 ASN A O 1
ATOM 3459 N N . ALA A 1 451 ? 25.745 -15.411 -26.354 1.00 77.94 451 ALA A N 1
ATOM 3460 C CA . ALA A 1 451 ? 26.716 -14.582 -27.060 1.00 77.94 451 ALA A CA 1
ATOM 3461 C C . ALA A 1 451 ? 26.821 -13.183 -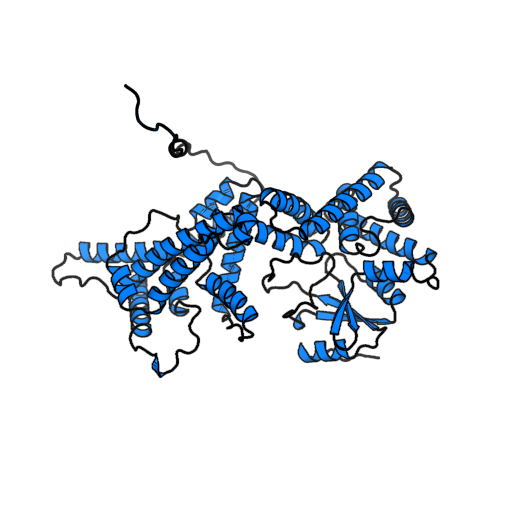26.436 1.00 77.94 451 ALA A C 1
ATOM 3463 O O . ALA A 1 451 ? 27.932 -12.719 -26.163 1.00 77.94 451 ALA A O 1
ATOM 3464 N N . ALA A 1 452 ? 25.680 -12.555 -26.128 1.00 81.38 452 ALA A N 1
ATOM 3465 C CA . ALA A 1 452 ? 25.633 -11.264 -25.454 1.00 81.38 452 ALA A CA 1
ATOM 3466 C C . ALA A 1 452 ? 26.294 -11.316 -24.068 1.00 81.38 452 ALA A C 1
ATOM 3468 O O . ALA A 1 452 ? 27.105 -10.449 -23.740 1.00 81.38 452 ALA A O 1
ATOM 3469 N N . ARG A 1 453 ? 26.040 -12.373 -23.284 1.00 80.62 453 ARG A N 1
ATOM 3470 C CA . ARG A 1 453 ? 26.692 -12.595 -21.984 1.00 80.62 453 ARG A CA 1
ATOM 3471 C C . ARG A 1 453 ? 28.208 -12.733 -22.124 1.00 80.62 453 ARG A C 1
ATOM 3473 O O . ARG A 1 453 ? 28.964 -12.118 -21.372 1.00 80.62 453 ARG A O 1
ATOM 3480 N N . THR A 1 454 ? 28.679 -13.524 -23.085 1.00 80.19 454 THR A N 1
ATOM 3481 C CA . THR A 1 454 ? 30.117 -13.702 -23.331 1.00 80.19 454 THR A CA 1
ATOM 3482 C C . THR A 1 454 ? 30.778 -12.405 -23.799 1.00 80.19 454 THR A C 1
ATOM 3484 O O . THR A 1 454 ? 31.941 -12.162 -23.476 1.00 80.19 454 THR A O 1
ATOM 3487 N N . ALA A 1 455 ? 30.075 -11.567 -24.564 1.00 78.94 455 ALA A N 1
ATOM 3488 C CA . ALA A 1 455 ? 30.555 -10.243 -24.956 1.00 78.94 455 ALA A CA 1
ATOM 3489 C C . ALA A 1 455 ? 30.605 -9.278 -23.759 1.00 78.94 455 ALA A C 1
ATOM 3491 O O . ALA A 1 455 ? 31.630 -8.636 -23.547 1.00 78.94 455 ALA A O 1
ATOM 3492 N N . LEU A 1 456 ? 29.563 -9.250 -22.922 1.00 79.62 456 LEU A N 1
ATOM 3493 C CA . LEU A 1 456 ? 29.506 -8.419 -21.718 1.00 79.62 456 LEU A CA 1
ATOM 3494 C C . LEU A 1 456 ? 30.645 -8.748 -20.740 1.00 79.62 456 LEU A C 1
ATOM 3496 O O . LEU A 1 456 ? 31.335 -7.847 -20.271 1.00 79.62 456 LEU A O 1
ATOM 3500 N N . ARG A 1 457 ? 30.915 -10.041 -20.503 1.00 79.62 457 ARG A N 1
ATOM 3501 C CA . ARG A 1 457 ? 32.053 -10.485 -19.676 1.00 79.62 457 ARG A CA 1
ATOM 3502 C C . ARG A 1 457 ? 33.398 -10.016 -20.237 1.00 79.62 457 ARG A C 1
ATOM 3504 O O . ARG A 1 457 ? 34.278 -9.641 -19.472 1.00 79.62 457 ARG A O 1
ATOM 3511 N N . ARG A 1 458 ? 33.561 -10.017 -21.565 1.00 72.25 458 ARG A N 1
ATOM 3512 C CA . ARG A 1 458 ? 34.782 -9.527 -22.227 1.00 72.25 458 ARG A CA 1
ATOM 3513 C C . ARG A 1 458 ? 34.962 -8.015 -22.081 1.00 72.25 458 ARG A C 1
ATOM 3515 O O . ARG A 1 458 ? 36.090 -7.585 -21.886 1.00 72.25 458 ARG A O 1
ATOM 3522 N N . ILE A 1 459 ? 33.878 -7.239 -22.132 1.00 67.44 459 ILE A N 1
ATOM 3523 C CA . ILE A 1 459 ? 33.906 -5.786 -21.896 1.00 67.44 459 ILE A CA 1
ATOM 3524 C C . ILE A 1 459 ? 34.290 -5.491 -20.438 1.00 67.44 459 ILE A C 1
ATOM 3526 O O . ILE A 1 459 ? 35.189 -4.693 -20.202 1.00 67.44 459 ILE A O 1
ATOM 3530 N N . ALA A 1 460 ? 33.705 -6.209 -19.472 1.00 63.12 460 ALA A N 1
ATOM 3531 C CA . ALA A 1 460 ? 34.033 -6.058 -18.051 1.00 63.12 460 ALA A CA 1
ATOM 3532 C C . ALA A 1 460 ? 35.505 -6.402 -17.729 1.00 63.12 460 ALA A C 1
ATOM 3534 O O . ALA A 1 460 ? 36.140 -5.737 -16.915 1.00 63.12 460 ALA A O 1
ATOM 3535 N N . LEU A 1 461 ? 36.072 -7.413 -18.399 1.00 55.38 461 LEU A N 1
ATOM 3536 C CA . LEU A 1 461 ? 37.478 -7.818 -18.251 1.00 55.38 461 LEU A CA 1
ATOM 3537 C C . LEU A 1 461 ? 38.478 -6.856 -18.921 1.00 55.38 461 LEU A C 1
ATOM 3539 O O . LEU A 1 461 ? 39.652 -6.867 -18.560 1.00 55.38 461 LEU A O 1
ATOM 3543 N N . ALA A 1 462 ? 38.045 -6.051 -19.897 1.00 51.81 462 ALA A N 1
ATOM 3544 C CA . ALA A 1 462 ? 38.912 -5.162 -20.678 1.00 51.81 462 ALA A CA 1
ATOM 3545 C C . ALA A 1 462 ? 39.213 -3.813 -19.995 1.00 51.81 462 ALA A C 1
ATOM 3547 O O . ALA A 1 462 ? 40.027 -3.051 -20.510 1.00 51.81 462 ALA A O 1
ATOM 3548 N N . GLY A 1 463 ? 38.622 -3.544 -18.828 1.00 48.31 463 GLY A N 1
ATOM 3549 C CA . GLY A 1 463 ? 39.017 -2.434 -17.966 1.00 48.31 463 GLY A CA 1
ATOM 3550 C C . GLY A 1 463 ? 38.577 -1.058 -18.463 1.00 48.31 463 GLY A C 1
ATOM 3551 O O . GLY A 1 463 ? 39.388 -0.263 -18.926 1.00 48.31 463 GLY A O 1
ATOM 3552 N N . ALA A 1 464 ? 37.313 -0.728 -18.224 1.00 41.22 464 ALA A N 1
ATOM 3553 C CA . ALA A 1 464 ? 36.957 0.593 -17.731 1.00 41.22 464 ALA A CA 1
ATOM 3554 C C . ALA A 1 464 ? 36.203 0.349 -16.426 1.00 41.22 464 ALA A C 1
ATOM 3556 O O . ALA A 1 464 ? 35.099 -0.188 -16.406 1.00 41.22 464 ALA A O 1
ATOM 3557 N N . THR A 1 465 ? 36.853 0.633 -15.303 1.00 38.28 465 THR A N 1
ATOM 3558 C CA . THR A 1 465 ? 36.199 0.611 -14.000 1.00 38.28 465 THR A CA 1
ATOM 3559 C C . THR A 1 465 ? 35.145 1.714 -14.000 1.00 38.28 465 THR A C 1
ATOM 3561 O O . THR A 1 465 ? 35.436 2.863 -13.673 1.00 38.28 465 THR A O 1
ATOM 3564 N N . LEU A 1 466 ? 33.911 1.375 -14.375 1.00 43.72 466 LEU A N 1
ATOM 3565 C CA . LEU A 1 466 ? 32.755 1.958 -13.711 1.00 43.72 466 LEU A CA 1
ATOM 3566 C C . LEU A 1 466 ? 32.918 1.552 -12.256 1.00 43.72 466 LEU A C 1
ATOM 3568 O O . LEU A 1 466 ? 32.695 0.397 -11.902 1.00 43.72 466 LEU A O 1
ATOM 3572 N N . ASP A 1 467 ? 33.467 2.476 -11.477 1.00 44.66 467 ASP A N 1
ATOM 3573 C CA . ASP A 1 467 ? 33.831 2.246 -10.096 1.00 44.66 467 ASP A CA 1
ATOM 3574 C C . ASP A 1 467 ? 32.546 1.930 -9.324 1.00 44.66 467 ASP A C 1
ATOM 3576 O O . ASP A 1 467 ? 31.756 2.804 -8.967 1.00 44.66 467 ASP A O 1
ATOM 3580 N N . ALA A 1 468 ? 32.284 0.633 -9.171 1.00 40.59 468 ALA A N 1
ATOM 3581 C CA . ALA A 1 468 ? 31.151 0.127 -8.427 1.00 40.59 468 ALA A CA 1
ATOM 3582 C C . ALA A 1 468 ? 31.243 0.571 -6.966 1.00 40.59 468 ALA A C 1
ATOM 3584 O O . ALA A 1 468 ? 30.200 0.696 -6.333 1.00 40.59 468 ALA A O 1
ATOM 3585 N N . ASP A 1 469 ? 32.447 0.865 -6.462 1.00 42.03 469 ASP A N 1
ATOM 3586 C CA . ASP A 1 469 ? 32.658 1.466 -5.154 1.00 42.03 469 ASP A CA 1
ATOM 3587 C C . ASP A 1 469 ? 32.396 2.979 -5.181 1.00 42.03 469 ASP A C 1
ATOM 3589 O O . ASP A 1 469 ? 31.900 3.481 -4.189 1.00 42.03 469 ASP A O 1
ATOM 3593 N N . ASP A 1 470 ? 32.570 3.701 -6.295 1.00 42.19 470 ASP A N 1
ATOM 3594 C CA . ASP A 1 470 ? 32.095 5.093 -6.451 1.00 42.19 470 ASP A CA 1
ATOM 3595 C C . ASP A 1 470 ? 30.567 5.153 -6.572 1.00 42.19 470 ASP A C 1
ATOM 3597 O O . ASP A 1 470 ? 29.924 5.976 -5.931 1.00 42.19 470 ASP A O 1
ATOM 3601 N N . ILE A 1 471 ? 29.931 4.251 -7.326 1.00 43.19 471 ILE A N 1
ATOM 3602 C CA . ILE A 1 471 ? 28.462 4.182 -7.416 1.00 43.19 471 ILE A CA 1
ATOM 3603 C C . ILE A 1 471 ? 27.870 3.727 -6.079 1.00 43.19 471 ILE A C 1
ATOM 3605 O O . ILE A 1 471 ? 26.897 4.323 -5.615 1.00 43.19 471 ILE A O 1
ATOM 3609 N N . ARG A 1 472 ? 28.470 2.725 -5.425 1.00 43.75 472 ARG A N 1
ATOM 3610 C CA . ARG A 1 472 ? 28.077 2.281 -4.084 1.00 43.75 472 ARG A CA 1
ATOM 3611 C C . ARG A 1 472 ? 28.379 3.351 -3.040 1.00 43.75 472 ARG A C 1
ATOM 3613 O O . ARG A 1 472 ? 27.495 3.614 -2.251 1.00 43.75 472 ARG A O 1
ATOM 3620 N N . ALA A 1 473 ? 29.504 4.063 -3.083 1.00 45.62 473 ALA A N 1
ATOM 3621 C CA . ALA A 1 473 ? 29.798 5.191 -2.190 1.00 45.62 473 ALA A CA 1
ATOM 3622 C C . ALA A 1 473 ? 28.929 6.421 -2.483 1.00 45.62 473 ALA A C 1
ATOM 3624 O O . ALA A 1 473 ? 28.676 7.222 -1.586 1.00 45.62 473 ALA A O 1
ATOM 3625 N N . ARG A 1 474 ? 28.419 6.588 -3.707 1.00 43.12 474 ARG A N 1
ATOM 3626 C CA . ARG A 1 474 ? 27.402 7.597 -4.036 1.00 43.12 474 ARG A CA 1
ATOM 3627 C C . ARG A 1 474 ? 26.020 7.175 -3.547 1.00 43.12 474 ARG A C 1
ATOM 3629 O O . ARG A 1 474 ? 25.286 8.045 -3.093 1.00 43.12 474 ARG A O 1
ATOM 3636 N N . LEU A 1 475 ? 25.695 5.881 -3.570 1.00 39.78 475 LEU A N 1
ATOM 3637 C CA . LEU A 1 475 ? 24.456 5.317 -3.027 1.00 39.78 475 LEU A CA 1
ATOM 3638 C C . LEU A 1 475 ? 24.469 5.317 -1.488 1.00 39.78 475 LEU A C 1
ATOM 3640 O O . LEU A 1 475 ? 23.602 5.919 -0.871 1.00 39.78 475 LEU A O 1
ATOM 3644 N N . GLU A 1 476 ? 25.502 4.756 -0.864 1.00 45.59 476 GLU A N 1
ATOM 3645 C CA . GLU A 1 476 ? 25.776 4.772 0.577 1.00 45.59 476 GLU A CA 1
ATOM 3646 C C . GLU A 1 476 ? 26.020 6.194 1.080 1.00 45.59 476 GLU A C 1
ATOM 3648 O O . GLU A 1 476 ? 25.534 6.559 2.138 1.00 45.59 476 GLU A O 1
ATOM 3653 N N . GLY A 1 477 ? 26.700 7.048 0.314 1.00 39.59 477 GLY A N 1
ATOM 3654 C CA . GLY A 1 477 ? 26.891 8.462 0.639 1.00 39.59 477 GLY A CA 1
ATOM 3655 C C . GLY A 1 477 ? 25.635 9.313 0.443 1.00 39.59 477 GLY A C 1
ATOM 3656 O O . GLY A 1 477 ? 25.534 10.380 1.051 1.00 39.59 477 GLY A O 1
ATOM 3657 N N . ALA A 1 478 ? 24.677 8.877 -0.377 1.00 41.75 478 ALA A N 1
ATOM 3658 C CA . ALA A 1 478 ? 23.335 9.454 -0.433 1.00 41.75 478 ALA A CA 1
ATOM 3659 C C . ALA A 1 478 ? 22.488 8.954 0.749 1.00 41.75 478 ALA A C 1
ATOM 3661 O O . ALA A 1 478 ? 21.877 9.769 1.432 1.00 41.75 478 ALA A O 1
ATOM 3662 N N . MET A 1 479 ? 22.545 7.657 1.070 1.00 39.34 479 MET A N 1
ATOM 3663 C CA . MET A 1 479 ? 21.894 7.031 2.233 1.00 39.34 479 MET A CA 1
ATOM 3664 C C . MET A 1 479 ? 22.431 7.535 3.584 1.00 39.34 479 MET A C 1
ATOM 3666 O O . MET A 1 479 ? 21.667 7.721 4.522 1.00 39.34 479 MET A O 1
ATOM 3670 N N . ALA A 1 480 ? 23.723 7.840 3.694 1.00 40.66 480 ALA A N 1
ATOM 3671 C CA . ALA A 1 480 ? 24.336 8.390 4.903 1.00 40.66 480 ALA A CA 1
ATOM 3672 C C . ALA A 1 480 ? 24.042 9.889 5.068 1.00 40.66 480 ALA A C 1
ATOM 3674 O O . ALA A 1 480 ? 23.890 10.373 6.187 1.00 40.66 480 ALA A O 1
ATOM 3675 N N . ARG A 1 481 ? 23.893 10.632 3.959 1.00 42.03 481 ARG A N 1
ATOM 3676 C CA . ARG A 1 481 ? 23.405 12.024 3.977 1.00 42.03 481 ARG A CA 1
ATOM 3677 C C . ARG A 1 481 ? 21.910 12.125 4.298 1.00 42.03 481 ARG A C 1
ATOM 3679 O O . ARG A 1 481 ? 21.486 13.165 4.785 1.00 42.03 481 ARG A O 1
ATOM 3686 N N . LEU A 1 482 ? 21.154 11.046 4.086 1.00 38.62 482 LEU A N 1
ATOM 3687 C CA . LEU A 1 482 ? 19.764 10.878 4.523 1.00 38.62 482 LEU A CA 1
ATOM 3688 C C . LEU A 1 482 ? 19.627 10.635 6.044 1.00 38.62 482 LEU A C 1
ATOM 3690 O O . LEU A 1 482 ? 18.545 10.850 6.577 1.00 38.62 482 LEU A O 1
ATOM 3694 N N . ALA A 1 483 ? 20.696 10.236 6.749 1.00 37.47 483 ALA A N 1
ATOM 3695 C CA . ALA A 1 483 ? 20.666 9.904 8.183 1.00 37.47 483 ALA A CA 1
ATOM 3696 C C . ALA A 1 483 ? 21.170 11.024 9.122 1.00 37.47 483 ALA A C 1
ATOM 3698 O O . ALA A 1 483 ? 21.082 10.892 10.343 1.00 37.47 483 ALA A O 1
ATOM 3699 N N . ALA A 1 484 ? 21.717 12.122 8.590 1.00 31.12 484 ALA A N 1
ATOM 3700 C CA . ALA A 1 484 ? 22.251 13.215 9.403 1.00 31.12 484 ALA A CA 1
ATOM 3701 C C . ALA A 1 484 ? 21.186 14.304 9.658 1.00 31.12 484 ALA A C 1
ATOM 3703 O O . ALA A 1 484 ? 20.590 14.800 8.698 1.00 31.12 484 ALA A O 1
ATOM 3704 N N . PRO A 1 485 ? 20.962 14.735 10.917 1.00 33.41 485 PRO A N 1
ATOM 3705 C CA . PRO A 1 485 ? 20.035 15.818 11.214 1.00 33.41 485 PRO A CA 1
ATOM 3706 C C . PRO A 1 485 ? 20.521 17.135 10.600 1.00 33.41 485 PRO A C 1
ATOM 3708 O O . PRO A 1 485 ? 21.717 17.435 10.565 1.00 33.41 485 PRO A O 1
ATOM 3711 N N . ALA A 1 486 ? 19.557 17.898 10.085 1.00 42.84 486 ALA A N 1
ATOM 3712 C CA . ALA A 1 486 ? 19.737 19.093 9.274 1.00 42.84 486 ALA A CA 1
ATOM 3713 C C . ALA A 1 486 ? 20.797 20.056 9.829 1.00 42.84 486 ALA A C 1
ATOM 3715 O O . ALA A 1 486 ? 20.628 20.670 10.881 1.00 42.84 486 ALA A O 1
ATOM 3716 N N . GLY A 1 487 ? 21.873 20.248 9.069 1.00 37.81 487 GLY A N 1
ATOM 3717 C CA . GLY A 1 487 ? 22.883 21.220 9.445 1.00 37.81 487 GLY A CA 1
ATOM 3718 C C . GLY A 1 487 ? 24.087 21.249 8.527 1.00 37.81 487 GLY A C 1
ATOM 3719 O O . GLY A 1 487 ? 25.178 20.989 9.003 1.00 37.81 487 GLY A O 1
ATOM 3720 N N . HIS A 1 488 ? 23.917 21.587 7.245 1.00 29.86 488 HIS A N 1
ATOM 3721 C CA . HIS A 1 488 ? 24.802 22.512 6.512 1.00 29.86 488 HIS A CA 1
ATOM 3722 C C . HIS A 1 488 ? 24.414 22.586 5.029 1.00 29.86 488 HIS A C 1
ATOM 3724 O O . HIS A 1 488 ? 24.322 21.587 4.324 1.00 29.86 488 HIS A O 1
ATOM 3730 N N . ARG A 1 489 ? 24.189 23.818 4.570 1.00 32.56 489 ARG A N 1
ATOM 3731 C CA . ARG A 1 489 ? 23.796 24.204 3.211 1.00 32.56 489 ARG A CA 1
ATOM 3732 C C . ARG A 1 489 ? 25.047 24.388 2.337 1.00 32.56 489 ARG A C 1
ATOM 3734 O O . ARG A 1 489 ? 25.863 25.239 2.690 1.00 32.56 489 ARG A O 1
ATOM 3741 N N . PRO A 1 490 ? 25.202 23.698 1.192 1.00 28.92 490 PRO A N 1
ATOM 3742 C CA . PRO A 1 490 ? 26.131 24.114 0.143 1.00 28.92 490 PRO A CA 1
ATOM 3743 C C . PRO A 1 490 ? 25.420 24.988 -0.911 1.00 28.92 490 PRO A C 1
ATOM 3745 O O . PRO A 1 490 ? 24.187 24.982 -0.991 1.00 28.92 490 PRO A O 1
ATOM 3748 N N . PRO A 1 491 ? 26.170 25.788 -1.693 1.00 32.38 491 PRO A N 1
ATOM 3749 C CA . PRO A 1 491 ? 25.620 26.906 -2.448 1.00 32.38 491 PRO A CA 1
ATOM 3750 C C . PRO A 1 491 ? 24.911 26.474 -3.737 1.00 32.38 491 PRO A C 1
ATOM 3752 O O . PRO A 1 491 ? 25.286 25.511 -4.403 1.00 32.38 491 PRO A O 1
ATOM 3755 N N . ALA A 1 492 ? 23.881 27.247 -4.077 1.00 32.81 492 ALA A N 1
ATOM 3756 C CA . ALA A 1 492 ? 23.052 27.107 -5.262 1.00 32.81 492 ALA A CA 1
ATOM 3757 C C . ALA A 1 492 ? 23.864 27.238 -6.562 1.00 32.81 492 ALA A C 1
ATOM 3759 O O . ALA A 1 492 ? 24.627 28.188 -6.732 1.00 32.81 492 ALA A O 1
ATOM 3760 N N . SER A 1 493 ? 23.631 26.325 -7.506 1.00 30.42 493 SER A N 1
ATOM 3761 C CA . SER A 1 493 ? 24.011 26.502 -8.910 1.00 30.42 493 SER A CA 1
ATOM 3762 C C . SER A 1 493 ? 22.763 26.880 -9.702 1.00 30.42 493 SER A C 1
ATOM 3764 O O . SER A 1 493 ? 21.961 26.034 -10.089 1.00 30.42 493 SER A O 1
ATOM 3766 N N . ALA A 1 494 ? 22.580 28.186 -9.878 1.00 33.41 494 ALA A N 1
ATOM 3767 C CA . ALA A 1 494 ? 21.561 28.780 -10.724 1.00 33.41 494 ALA A CA 1
ATOM 3768 C C . ALA A 1 494 ? 21.964 28.614 -12.194 1.00 33.41 494 ALA A C 1
ATOM 3770 O O . ALA A 1 494 ? 22.839 29.344 -12.647 1.00 33.41 494 ALA A O 1
ATOM 3771 N N . GLN A 1 495 ? 21.370 27.654 -12.920 1.00 31.56 495 GLN A N 1
ATOM 3772 C CA . GLN A 1 495 ? 21.417 27.603 -14.393 1.00 31.56 495 GLN A CA 1
ATOM 3773 C C . GLN A 1 495 ? 20.494 26.527 -15.014 1.00 31.56 495 GLN A C 1
ATOM 3775 O O . GLN A 1 495 ? 20.920 25.791 -15.888 1.00 31.56 495 GLN A O 1
ATOM 3780 N N . HIS A 1 496 ? 19.219 26.416 -14.613 1.00 32.03 496 HIS A N 1
ATOM 3781 C CA . HIS A 1 496 ? 18.255 25.545 -15.330 1.00 32.03 496 HIS A CA 1
ATOM 3782 C C . HIS A 1 496 ? 16.802 26.067 -15.391 1.00 32.03 496 HIS A C 1
ATOM 3784 O O . HIS A 1 496 ? 15.892 25.311 -15.708 1.00 32.03 496 HIS A O 1
ATOM 3790 N N . GLU A 1 497 ? 16.555 27.363 -15.178 1.00 31.53 497 GLU A N 1
ATOM 3791 C CA . GLU A 1 497 ? 15.183 27.918 -15.173 1.00 31.53 497 GLU A CA 1
ATOM 3792 C C . GLU A 1 497 ? 14.654 28.416 -16.536 1.00 31.53 497 GLU A C 1
ATOM 3794 O O . GLU A 1 497 ? 13.542 28.921 -16.606 1.00 31.53 497 GLU A O 1
ATOM 3799 N N . HIS A 1 498 ? 15.382 28.280 -17.650 1.00 29.81 498 HIS A N 1
ATOM 3800 C CA . HIS A 1 498 ? 14.946 28.847 -18.947 1.00 29.81 498 HIS A CA 1
ATOM 3801 C C . HIS A 1 498 ? 14.377 27.837 -19.967 1.00 29.81 498 HIS A C 1
ATOM 3803 O O . HIS A 1 498 ? 14.221 28.170 -21.138 1.00 29.81 498 HIS A O 1
ATOM 3809 N N . GLY A 1 499 ? 14.033 26.613 -19.552 1.00 30.61 499 GLY A N 1
ATOM 3810 C CA . GLY A 1 499 ? 13.547 25.567 -20.469 1.00 30.61 499 GLY A CA 1
ATOM 3811 C C . GLY A 1 499 ? 12.027 25.367 -20.559 1.00 30.61 499 GLY A C 1
ATOM 3812 O O . GLY A 1 499 ? 11.567 24.747 -21.513 1.00 30.61 499 GLY A O 1
ATOM 3813 N N . HIS A 1 500 ? 11.232 25.861 -19.604 1.00 32.25 500 HIS A N 1
ATOM 3814 C CA . HIS A 1 500 ? 9.845 25.395 -19.426 1.00 32.25 500 HIS A CA 1
ATOM 3815 C C . HIS A 1 500 ? 8.728 26.292 -19.993 1.00 32.25 500 HIS A C 1
ATOM 3817 O O . HIS A 1 500 ? 7.557 25.999 -19.782 1.00 32.25 500 HIS A O 1
ATOM 3823 N N . ALA A 1 501 ? 9.046 27.332 -20.774 1.00 30.56 501 ALA A N 1
ATOM 3824 C CA . ALA A 1 501 ? 8.038 28.260 -21.317 1.00 30.56 501 ALA A CA 1
ATOM 3825 C C . ALA A 1 501 ? 7.712 28.096 -22.821 1.00 30.56 501 ALA A C 1
ATOM 3827 O O . ALA A 1 501 ? 7.034 28.947 -23.390 1.00 30.56 501 ALA A O 1
ATOM 3828 N N . GLN A 1 502 ? 8.159 27.031 -23.498 1.00 33.88 502 GLN A N 1
ATOM 3829 C CA . GLN A 1 502 ? 7.862 26.813 -24.926 1.00 33.88 502 GLN A CA 1
ATOM 3830 C C . GLN A 1 502 ? 7.289 25.418 -25.205 1.00 33.88 502 GLN A C 1
ATOM 3832 O O . GLN A 1 502 ? 7.927 24.598 -25.853 1.00 33.88 502 GLN A O 1
ATOM 3837 N N . ALA A 1 503 ? 6.071 25.155 -24.728 1.00 32.62 503 ALA A N 1
ATOM 3838 C CA . ALA A 1 503 ? 5.218 24.084 -25.252 1.00 32.62 503 ALA A CA 1
ATOM 3839 C C . ALA A 1 503 ? 3.749 24.292 -24.834 1.00 32.62 503 ALA A C 1
ATOM 3841 O O . ALA A 1 503 ? 3.203 23.534 -24.042 1.00 32.62 503 ALA A O 1
ATOM 3842 N N . LEU A 1 504 ? 3.103 25.328 -25.370 1.00 30.12 504 LEU A N 1
ATOM 3843 C CA . LEU A 1 504 ? 1.642 25.404 -25.455 1.00 30.12 504 LEU A CA 1
ATOM 3844 C C . LEU A 1 504 ? 1.288 25.802 -26.897 1.00 30.12 504 LEU A C 1
ATOM 3846 O O . LEU A 1 504 ? 1.753 26.852 -27.349 1.00 30.12 504 LEU A O 1
ATOM 3850 N N . PRO A 1 505 ? 0.533 24.988 -27.656 1.00 31.48 505 PRO A N 1
ATOM 3851 C CA . PRO A 1 505 ? 0.043 25.387 -28.966 1.00 31.48 505 PRO A CA 1
ATOM 3852 C C . PRO A 1 505 ? -1.200 26.270 -28.805 1.00 31.48 505 PRO A C 1
ATOM 3854 O O . PRO A 1 505 ? -2.204 25.855 -28.235 1.00 31.48 505 PRO A O 1
ATOM 3857 N N . SER A 1 506 ? -1.139 27.494 -29.325 1.00 30.84 506 SER A N 1
ATOM 3858 C CA . SER A 1 506 ? -2.309 28.361 -29.475 1.00 30.84 506 SER A CA 1
ATOM 3859 C C . SER A 1 506 ? -3.151 27.881 -30.659 1.00 30.84 506 SER A C 1
ATOM 3861 O O . SER A 1 506 ? -2.689 27.892 -31.802 1.00 30.84 506 SER A O 1
ATOM 3863 N N . GLU A 1 507 ? -4.385 27.466 -30.393 1.00 33.16 507 GLU A N 1
ATOM 3864 C CA . GLU A 1 507 ? -5.383 27.134 -31.408 1.00 33.16 507 GLU A CA 1
ATOM 3865 C C . GLU A 1 507 ? -5.805 28.346 -32.261 1.00 33.16 507 GLU A C 1
ATOM 3867 O O . GLU A 1 507 ? -5.857 29.486 -31.799 1.00 33.16 507 GLU A O 1
ATOM 3872 N N . GLY A 1 508 ? -6.240 28.048 -33.491 1.00 28.69 508 GLY A N 1
ATOM 3873 C CA . GLY A 1 508 ? -7.451 28.658 -34.042 1.00 28.69 508 GLY A CA 1
ATOM 3874 C C . GLY A 1 508 ? -7.282 29.824 -35.017 1.00 28.69 508 GLY A C 1
ATOM 3875 O O . GLY A 1 508 ? -7.463 30.986 -34.658 1.00 28.69 508 GLY A O 1
ATOM 3876 N N . ARG A 1 509 ? -7.133 29.523 -36.314 1.00 27.84 509 ARG A N 1
ATOM 3877 C CA . ARG A 1 509 ? -7.731 30.373 -37.360 1.00 27.84 509 ARG A CA 1
ATOM 3878 C C . ARG A 1 509 ? -8.151 29.555 -38.580 1.00 27.84 509 ARG A C 1
ATOM 3880 O O . ARG A 1 509 ? -7.327 29.149 -39.393 1.00 27.84 509 ARG A O 1
ATOM 3887 N N . ALA A 1 510 ? -9.458 29.322 -38.679 1.00 31.17 510 ALA A N 1
ATOM 3888 C CA . ALA A 1 510 ? -10.126 28.803 -39.867 1.00 31.17 510 ALA A CA 1
ATOM 3889 C C . ALA A 1 510 ? -10.068 29.819 -41.037 1.00 31.17 510 ALA A C 1
ATOM 3891 O O . ALA A 1 510 ? -9.933 31.024 -40.793 1.00 31.17 510 ALA A O 1
ATOM 3892 N N . PRO A 1 511 ? -10.168 29.358 -42.300 1.00 35.25 511 PRO A N 1
ATOM 3893 C CA . PRO A 1 511 ? -9.952 30.181 -43.487 1.00 35.25 511 PRO A CA 1
ATOM 3894 C C . PRO A 1 511 ? -11.232 30.861 -44.011 1.00 35.25 511 PRO A C 1
ATOM 3896 O O . PRO A 1 511 ? -12.302 30.261 -44.032 1.00 35.25 511 PRO A O 1
ATOM 3899 N N . GLY A 1 512 ? -11.063 32.075 -44.553 1.00 29.34 512 GLY A N 1
ATOM 3900 C CA . GLY A 1 512 ? -11.892 32.642 -45.626 1.00 29.34 512 GLY A CA 1
ATOM 3901 C C . GLY A 1 512 ? -12.979 33.651 -45.232 1.00 29.34 512 GLY A C 1
ATOM 3902 O O . GLY A 1 512 ? -13.984 33.275 -44.642 1.00 29.34 512 GLY A O 1
ATOM 3903 N N . LEU A 1 513 ? -12.820 34.911 -45.670 1.00 29.83 513 LEU A N 1
ATOM 3904 C CA . LEU A 1 513 ? -13.849 35.687 -46.390 1.00 29.83 513 LEU A CA 1
ATOM 3905 C C . LEU A 1 513 ? -13.305 37.057 -46.858 1.00 29.83 513 LEU A C 1
ATOM 3907 O O . LEU A 1 513 ? -13.075 37.948 -46.042 1.00 29.83 513 LEU A O 1
ATOM 3911 N N . ARG A 1 514 ? -13.266 37.181 -48.194 1.00 33.19 514 ARG A N 1
ATOM 3912 C CA . ARG A 1 514 ? -13.078 38.338 -49.097 1.00 33.19 514 ARG A CA 1
ATOM 3913 C C . ARG A 1 514 ? -11.698 38.546 -49.701 1.00 33.19 514 ARG A C 1
ATOM 3915 O O . ARG A 1 514 ? -10.754 38.880 -48.961 1.00 33.19 514 ARG A O 1
#

Sequence (514 aa):
MNEQRPSGPDDTRSWLTALGPDEYALARVDADTAPPDGDQAPAPGTTGITRPGADLNRVTVLEVAHDRAQTLHRWLQLDDGERQLAVISCDLGILREHTPGELAAQLARDSAAPAGQLAPELASWLYRRYAQAAQGLELGWIAAAAAWTCHMRAASGIPLESVLALALEAADEHNETTAELVRSTGQRMTTLVDRLERPGRPREELAEDWHLVNSLTDDVPALAELADWLLDQIALRDANAQRLRAVLEPDITDYLHDRRAARLSEEPSPELDAPRAAQLAQAREAVRVYTVAAHSGRDQQAQQLLNAFPVPVRPLTDSAPATVWRRNVATAREAFQDLDMRRAHVTAETGSDHAADPELVHAELAYLDARDSHLHRLYDALGRLAFPVPVPGDLPAELAAAAAAQTERRVSEAFGTADRAAQVLDGQISYRQQPVPARRRATTEADLLNAARTALRRIALAGATLDADDIRARLEGAMARLAAPAGHRPPASAQHEHGHAQALPSEGRAPGLR

pLDDT: mean 72.56, std 18.74, range [27.84, 94.81]

Foldseek 3Di:
DPDDDQPAQVSLLVVQLPDDPQKKWWWFFDQDPDDDQDLAFDQQLARCCLPPPRGSVRIDTDDMAGHLVRQLLVCLVPCPQPTRIWIWHHDPSRIDTDFSLQSLQVLVVPPPRPPVVVLLSLLVSLLVLQVPAPVDNLVSLLLSLLLCLRRNVNNPLADDPSNPVNNCVVVVNPDVVSVVSSRVSSVVNNVLSVCSPDFADDLVVLLVSLVSLVVNCRSRVSSVSNNLVSLVVSLLLDLLLLLLCLQQQALCVVLSVVQVVCVVVVHPRDDDDPLNSVSNSVSSVLSSVLSCCVSVVVVVVNVVSSVLAQPLDDQPDQDPLLVVLVVQDPQLVVQVVVLVVVVCVLPDPPDPVCVSYVSSSSSVVSNSSSNNSLSSLQSSLLSCQLPPDPDPPPDDPVVVVVSLVVSLVSCCSNQVHLVSVLSVLVVPGDPPPPPPPPVPPPVGSNVSSVSSNVSSVVSVVVDDPPPVVVVVCVVVVVVVVVVDPDDDDDDDDPDDPPDPDPDDDDDDDDDDDD

Radius of gyration: 28.67 Å; chains: 1; bounding box: 74×67×84 Å